Protein AF-A0A820AYU4-F1 (afdb_monomer_lite)

Radius of gyration: 28.03 Å; chains: 1; bounding box: 80×80×77 Å

InterPro domains:
  IPR001087 GDSL lipase/esterase [PF00657] (11-283)
  IPR035547 Phospholipase B [cd01824] (2-295)
  IPR036514 SGNH hydrolase superfamily [G3DSA:3.40.50.1110] (4-293)
  IPR038885 Phospholipase B1, membrane-associated [PTHR21325] (2-362)

pLDDT: mean 78.44, std 25.26, range [25.28, 98.94]

Structure (mmCIF, N/CA/C/O backbone):
data_AF-A0A820AYU4-F1
#
_entry.id   AF-A0A820AYU4-F1
#
loop_
_atom_site.group_PDB
_atom_site.id
_atom_site.type_symbol
_atom_site.label_atom_id
_atom_site.label_alt_id
_atom_site.label_comp_id
_atom_site.label_asym_id
_atom_site.label_entity_id
_atom_site.label_seq_id
_atom_site.pdbx_PDB_ins_code
_atom_site.Cartn_x
_atom_site.Cartn_y
_atom_site.Cartn_z
_atom_site.occupancy
_atom_site.B_iso_or_equiv
_atom_site.auth_seq_id
_atom_site.auth_comp_id
_atom_site.auth_asym_id
_atom_site.auth_atom_id
_atom_site.pdbx_PDB_model_num
ATOM 1 N N . MET A 1 1 ? -6.343 -3.921 23.323 1.00 91.31 1 MET A N 1
ATOM 2 C CA . MET A 1 1 ? -5.733 -4.469 22.092 1.00 91.31 1 MET A CA 1
ATOM 3 C C . MET A 1 1 ? -6.800 -4.532 21.019 1.00 91.31 1 MET A C 1
ATOM 5 O O . MET A 1 1 ? -7.930 -4.864 21.358 1.00 91.31 1 MET A O 1
ATOM 9 N N . LEU A 1 2 ? -6.455 -4.190 19.781 1.00 97.00 2 LEU A N 1
ATOM 10 C CA . LEU A 1 2 ? -7.389 -4.112 18.659 1.00 97.00 2 LEU A CA 1
ATOM 11 C C . LEU A 1 2 ? -7.575 -5.483 18.002 1.00 97.00 2 LEU A C 1
ATOM 13 O O . LEU A 1 2 ? -6.585 -6.114 17.638 1.00 97.00 2 LEU A O 1
ATOM 17 N N . ARG A 1 3 ? -8.817 -5.945 17.849 1.00 97.75 3 ARG A N 1
ATOM 18 C CA . ARG A 1 3 ? -9.153 -7.230 17.213 1.00 97.75 3 ARG A CA 1
ATOM 19 C C . ARG A 1 3 ? -9.772 -7.004 15.830 1.00 97.75 3 ARG A C 1
ATOM 21 O O . ARG A 1 3 ? -10.374 -5.953 15.617 1.00 97.75 3 ARG A O 1
ATOM 28 N N . PRO A 1 4 ? -9.734 -7.986 14.913 1.00 97.94 4 PRO A N 1
ATOM 29 C CA . PRO A 1 4 ? -10.399 -7.876 13.608 1.00 97.94 4 PRO A CA 1
ATOM 30 C C . PRO A 1 4 ? -11.864 -7.438 13.671 1.00 97.94 4 PRO A C 1
ATOM 32 O O . PRO A 1 4 ? -12.276 -6.553 12.930 1.00 97.94 4 PRO A O 1
ATOM 35 N N . SER A 1 5 ? -12.640 -7.991 14.609 1.00 97.38 5 SER A N 1
ATOM 36 C CA . SER A 1 5 ? -14.064 -7.667 14.789 1.00 97.38 5 SER A CA 1
ATOM 37 C C . SER A 1 5 ? -14.326 -6.225 15.245 1.00 97.38 5 SER A C 1
ATOM 39 O O . SER A 1 5 ? -15.451 -5.723 15.125 1.00 97.38 5 SER A O 1
ATOM 41 N N . ASP A 1 6 ? -13.312 -5.567 15.813 1.00 98.06 6 ASP A N 1
ATOM 42 C CA . ASP A 1 6 ? -13.412 -4.190 16.292 1.00 98.06 6 ASP A CA 1
ATOM 43 C C . ASP A 1 6 ? -13.346 -3.197 15.119 1.00 98.06 6 ASP A C 1
ATOM 45 O O . ASP A 1 6 ? -13.971 -2.142 15.200 1.00 98.06 6 ASP A O 1
ATOM 49 N N . ILE A 1 7 ? -12.671 -3.552 14.015 1.00 98.56 7 ILE A N 1
ATOM 50 C CA . ILE A 1 7 ? -12.572 -2.731 12.799 1.00 98.56 7 ILE A CA 1
ATOM 51 C C . ILE A 1 7 ? -13.952 -2.578 12.165 1.00 98.56 7 ILE A C 1
ATOM 53 O O . ILE A 1 7 ? -14.606 -3.561 11.809 1.00 98.56 7 ILE A O 1
ATOM 57 N N . LYS A 1 8 ? -14.404 -1.333 12.013 1.00 98.00 8 LYS A N 1
ATOM 58 C CA . LYS A 1 8 ? -15.708 -0.996 11.421 1.00 98.00 8 LYS A CA 1
ATOM 59 C C . LYS A 1 8 ? -15.580 -0.375 10.041 1.00 98.00 8 LYS A C 1
ATOM 61 O O . LYS A 1 8 ? -16.506 -0.498 9.241 1.00 98.00 8 LYS A O 1
ATOM 66 N N . CYS A 1 9 ? -14.432 0.224 9.740 1.00 97.31 9 CYS A N 1
ATOM 67 C CA . CYS A 1 9 ? -14.196 0.861 8.460 1.00 97.31 9 CYS A CA 1
ATOM 68 C C . CYS A 1 9 ? -12.785 0.602 7.934 1.00 97.31 9 CYS A C 1
ATOM 70 O O . CYS A 1 9 ? -11.831 0.525 8.709 1.00 97.31 9 CYS A O 1
ATOM 72 N N . VAL A 1 10 ? -12.664 0.496 6.614 1.00 98.62 10 VAL A N 1
ATOM 73 C CA . VAL A 1 10 ? -11.390 0.379 5.900 1.00 98.62 10 VAL A CA 1
ATOM 74 C C . VAL A 1 10 ? -11.216 1.543 4.929 1.00 98.62 10 VAL A C 1
ATOM 76 O O . VAL A 1 10 ? -12.176 1.957 4.283 1.00 98.62 10 VAL A O 1
ATOM 79 N N . GLY A 1 11 ? -9.995 2.060 4.830 1.00 98.25 11 GLY A N 1
ATOM 80 C CA . GLY A 1 11 ? -9.586 3.109 3.895 1.00 98.25 11 GLY A CA 1
ATOM 81 C C . GLY A 1 11 ? -8.253 2.757 3.239 1.00 98.25 11 GLY A C 1
ATOM 82 O O . GLY A 1 11 ? -7.510 1.916 3.751 1.00 98.25 11 GLY A O 1
ATOM 83 N N . ALA A 1 12 ? -7.953 3.354 2.088 1.00 98.62 12 ALA A N 1
ATOM 84 C CA . ALA A 1 12 ? -6.679 3.116 1.423 1.00 98.62 12 ALA A CA 1
ATOM 85 C C . ALA A 1 12 ? -6.190 4.324 0.631 1.00 98.62 12 ALA A C 1
ATOM 87 O O . ALA A 1 12 ? -6.978 5.007 -0.025 1.00 98.62 12 ALA A O 1
ATOM 88 N N . MET A 1 13 ? -4.876 4.522 0.681 1.00 98.75 13 MET A N 1
ATOM 89 C CA . MET A 1 13 ? -4.119 5.538 -0.047 1.00 98.75 13 MET A CA 1
ATOM 90 C C . MET A 1 13 ? -3.001 4.845 -0.826 1.00 98.75 13 MET A C 1
ATOM 92 O O . MET A 1 13 ? -2.476 3.814 -0.392 1.00 98.75 13 MET A O 1
ATOM 96 N N . GLY A 1 14 ? -2.629 5.391 -1.975 1.00 98.38 14 GLY A N 1
ATOM 97 C CA . GLY A 1 14 ? -1.579 4.820 -2.801 1.00 98.38 14 GLY A CA 1
ATOM 98 C C . GLY A 1 14 ? -1.725 5.094 -4.287 1.00 98.38 14 GLY A C 1
ATOM 99 O O . GLY A 1 14 ? -2.354 6.066 -4.703 1.00 98.38 14 GLY A O 1
ATOM 100 N N . ASP A 1 15 ? -1.163 4.184 -5.073 1.00 96.81 15 ASP A N 1
ATOM 101 C CA . ASP A 1 15 ? -1.087 4.265 -6.529 1.00 96.81 15 ASP A CA 1
ATOM 102 C C . ASP A 1 15 ? -1.924 3.177 -7.236 1.00 96.81 15 ASP A C 1
ATOM 104 O O . ASP A 1 15 ? -2.889 2.628 -6.685 1.00 96.81 15 ASP A O 1
ATOM 108 N N . SER A 1 16 ? -1.556 2.853 -8.479 1.00 95.50 16 SER A N 1
ATOM 109 C CA . SER A 1 16 ? -2.225 1.879 -9.341 1.00 95.50 16 SER A CA 1
ATOM 110 C C . SER A 1 16 ? -2.363 0.489 -8.711 1.00 95.50 16 SER A C 1
ATOM 112 O O . SER A 1 16 ? -3.394 -0.159 -8.918 1.00 95.50 16 SER A O 1
ATOM 114 N N . PHE A 1 17 ? -1.417 0.050 -7.873 1.00 97.06 17 PHE A N 1
ATOM 115 C CA . PHE A 1 17 ? -1.511 -1.232 -7.164 1.00 97.06 17 PHE A CA 1
ATOM 116 C C . PHE A 1 17 ? -2.648 -1.243 -6.138 1.00 97.06 17 PHE A C 1
ATOM 118 O O . PHE A 1 17 ? -3.305 -2.265 -5.939 1.00 97.06 17 PHE A O 1
ATOM 125 N N . THR A 1 18 ? -2.925 -0.100 -5.509 1.00 97.69 18 THR A N 1
ATOM 126 C CA . THR A 1 18 ? -4.038 0.064 -4.561 1.00 97.69 18 THR A CA 1
ATOM 127 C C . THR A 1 18 ? -5.374 0.263 -5.286 1.00 97.69 18 THR A C 1
ATOM 129 O O . THR A 1 18 ? -6.430 -0.120 -4.770 1.00 97.69 18 THR A O 1
ATOM 132 N N . THR A 1 19 ? -5.361 0.790 -6.513 1.00 95.06 19 THR A N 1
ATOM 133 C CA . THR A 1 19 ? -6.573 0.875 -7.351 1.00 95.06 19 THR A CA 1
ATOM 134 C C . THR A 1 19 ? -6.982 -0.457 -7.992 1.00 95.06 19 THR A C 1
ATOM 136 O O . THR A 1 19 ? -8.120 -0.595 -8.434 1.00 95.06 19 THR A O 1
ATOM 139 N N . GLY A 1 20 ? -6.090 -1.452 -8.032 1.00 94.56 20 GLY A N 1
ATOM 140 C CA . GLY A 1 20 ? -6.335 -2.706 -8.749 1.00 94.56 20 GLY A CA 1
ATOM 141 C C . GLY A 1 20 ? -6.283 -2.548 -10.267 1.00 94.56 20 GLY A C 1
ATOM 142 O O . GLY A 1 20 ? -7.074 -3.170 -10.981 1.00 94.56 20 GLY A O 1
ATOM 143 N N . LEU A 1 21 ? -5.397 -1.680 -10.764 1.00 92.50 21 LEU A N 1
ATOM 144 C CA . LEU A 1 21 ? -5.197 -1.473 -12.195 1.00 92.50 21 LEU A CA 1
ATOM 145 C C . LEU A 1 21 ? -4.875 -2.802 -12.890 1.00 92.50 21 LEU A C 1
ATOM 147 O O . LEU A 1 21 ? -4.009 -3.550 -12.443 1.00 92.50 21 LEU A O 1
ATOM 151 N N . SER A 1 22 ? -5.590 -3.096 -13.975 1.00 90.69 22 SER A N 1
ATOM 152 C CA . SER A 1 22 ? -5.387 -4.281 -14.820 1.00 90.69 22 SER A CA 1
ATOM 153 C C . SER A 1 22 ? -5.626 -5.641 -14.145 1.00 90.69 22 SER A C 1
ATOM 155 O O . SER A 1 22 ? -5.418 -6.674 -14.782 1.00 90.69 22 SER A O 1
ATOM 157 N N . ALA A 1 23 ? -6.102 -5.687 -12.895 1.00 91.94 23 ALA A N 1
ATOM 158 C CA . ALA A 1 23 ? -6.139 -6.923 -12.109 1.00 91.94 23 ALA A CA 1
ATOM 159 C C . ALA A 1 23 ? -6.990 -8.049 -12.726 1.00 91.94 23 ALA A C 1
ATOM 161 O O . ALA A 1 23 ? -6.731 -9.230 -12.490 1.00 91.94 23 ALA A O 1
ATOM 162 N N . HIS A 1 24 ? -7.984 -7.715 -13.549 1.00 90.06 24 HIS A N 1
ATOM 163 C CA . HIS A 1 24 ? -8.762 -8.698 -14.304 1.00 90.06 24 HIS A CA 1
ATOM 164 C C . HIS A 1 24 ? -8.777 -8.409 -15.808 1.00 90.06 24 HIS A C 1
ATOM 166 O O . HIS A 1 24 ? -9.758 -8.699 -16.492 1.00 90.06 24 HIS A O 1
ATOM 172 N N . ALA A 1 25 ? -7.698 -7.810 -16.317 1.00 85.75 25 ALA A N 1
ATOM 173 C CA . ALA A 1 25 ? -7.596 -7.458 -17.721 1.00 85.75 25 ALA A CA 1
ATOM 174 C C . ALA A 1 25 ? -7.494 -8.701 -18.611 1.00 85.75 25 ALA A C 1
ATOM 176 O O . ALA A 1 25 ? -6.614 -9.542 -18.433 1.00 85.75 25 ALA A O 1
ATOM 177 N N . ILE A 1 26 ? -8.390 -8.789 -19.595 1.00 83.06 26 ILE A N 1
ATOM 178 C CA . ILE A 1 26 ? -8.413 -9.865 -20.600 1.00 83.06 26 ILE A CA 1
ATOM 179 C C . ILE A 1 26 ? -8.070 -9.291 -21.979 1.00 83.06 26 ILE A C 1
ATOM 181 O O . ILE A 1 26 ? -7.510 -9.978 -22.834 1.00 83.06 26 ILE A O 1
ATOM 185 N N . THR A 1 27 ? -8.378 -8.013 -22.199 1.00 77.69 27 THR A N 1
ATOM 186 C CA . THR A 1 27 ? -8.117 -7.292 -23.444 1.00 77.69 27 THR A CA 1
ATOM 187 C C . THR A 1 27 ? -7.187 -6.093 -23.214 1.00 77.69 27 THR A C 1
ATOM 189 O O . THR A 1 27 ? -7.073 -5.604 -22.091 1.00 77.69 27 THR A O 1
ATOM 192 N N . PRO A 1 28 ? -6.541 -5.549 -24.265 1.00 76.38 28 PRO A N 1
ATOM 193 C CA . PRO A 1 28 ? -5.684 -4.372 -24.118 1.00 76.38 28 PRO A CA 1
ATOM 194 C C . PRO A 1 28 ? -6.395 -3.130 -23.564 1.00 76.38 28 PRO A C 1
ATOM 196 O O . PRO A 1 28 ? -5.744 -2.298 -22.943 1.00 76.38 28 PRO A O 1
ATOM 199 N N . ILE A 1 29 ? -7.711 -2.981 -23.773 1.00 74.81 29 ILE A N 1
ATOM 200 C CA . ILE A 1 29 ? -8.455 -1.835 -23.223 1.00 74.81 29 ILE A CA 1
ATOM 201 C C . ILE A 1 29 ? -8.655 -1.970 -21.710 1.00 74.81 29 ILE A C 1
ATOM 203 O O . ILE A 1 29 ? -8.673 -0.972 -20.993 1.00 74.81 29 ILE A O 1
ATOM 207 N N . ASP A 1 30 ? -8.722 -3.207 -21.217 1.00 78.88 30 ASP A N 1
ATOM 208 C CA . ASP A 1 30 ? -8.851 -3.507 -19.794 1.00 78.88 30 ASP A CA 1
ATOM 209 C C . ASP A 1 30 ? -7.565 -3.191 -19.013 1.00 78.88 30 ASP A C 1
ATOM 211 O O . ASP A 1 30 ? -7.603 -3.052 -17.793 1.00 78.88 30 ASP A O 1
ATOM 215 N N . LEU A 1 31 ? -6.429 -3.003 -19.697 1.00 81.62 31 LEU A N 1
ATOM 216 C CA . LEU A 1 31 ? -5.190 -2.516 -19.074 1.00 81.62 31 LEU A CA 1
ATOM 217 C C . LEU A 1 31 ? -5.313 -1.082 -18.536 1.00 81.62 31 LEU A C 1
ATOM 219 O O . LEU A 1 31 ? -4.458 -0.611 -17.795 1.00 81.62 31 LEU A O 1
ATOM 223 N N . LEU A 1 32 ? -6.372 -0.370 -18.923 1.00 82.00 32 LEU A N 1
ATOM 224 C CA . LEU A 1 32 ? -6.702 0.968 -18.435 1.00 82.00 32 LEU A CA 1
ATOM 225 C C . LEU A 1 32 ? -7.887 0.935 -17.456 1.00 82.00 32 LEU A C 1
ATOM 227 O O . LEU A 1 32 ? -8.567 1.941 -17.267 1.00 82.00 32 LEU A O 1
ATOM 231 N N . SER A 1 33 ? -8.198 -0.228 -16.885 1.00 86.25 33 SER A N 1
ATOM 232 C CA . SER A 1 33 ? -9.332 -0.415 -15.980 1.00 86.25 33 SER A CA 1
ATOM 233 C C . SER A 1 33 ? -8.863 -0.635 -14.543 1.00 86.25 33 SER A C 1
ATOM 235 O O . SER A 1 33 ? -8.013 -1.483 -14.281 1.00 86.25 33 SER A O 1
ATOM 237 N N . GLU A 1 34 ? -9.441 0.112 -13.600 1.00 90.12 34 GLU A N 1
ATOM 238 C CA . GLU A 1 34 ? -9.163 -0.011 -12.168 1.00 90.12 34 GLU A CA 1
ATOM 239 C C . GLU A 1 34 ? -10.195 -0.935 -11.514 1.00 90.12 34 GLU A C 1
ATOM 241 O O . GLU A 1 34 ? -11.343 -0.563 -11.239 1.00 90.12 34 GLU A O 1
ATOM 246 N N . TYR A 1 35 ? -9.787 -2.165 -11.219 1.00 91.75 35 TYR A N 1
ATOM 247 C CA . TYR A 1 35 ? -10.633 -3.164 -10.574 1.00 91.75 35 TYR A CA 1
ATOM 248 C C . TYR A 1 35 ? -10.615 -2.997 -9.048 1.00 91.75 35 TYR A C 1
ATOM 250 O O . TYR A 1 35 ? -10.267 -3.910 -8.297 1.00 91.75 35 TYR A O 1
ATOM 258 N N . ARG A 1 36 ? -11.021 -1.815 -8.571 1.00 93.06 36 ARG A N 1
ATOM 259 C CA . ARG A 1 36 ? -10.967 -1.438 -7.147 1.00 93.06 36 ARG A CA 1
ATOM 260 C C . ARG A 1 36 ? -11.705 -2.419 -6.240 1.00 93.06 36 ARG A C 1
ATOM 262 O O . ARG A 1 36 ? -11.250 -2.660 -5.125 1.00 93.06 36 ARG A O 1
ATOM 269 N N . GLY A 1 37 ? -12.794 -3.022 -6.722 1.00 93.38 37 GLY A N 1
ATOM 270 C CA . GLY A 1 37 ? -13.554 -4.047 -6.003 1.00 93.38 37 GLY A CA 1
ATOM 271 C C . GLY A 1 37 ? -12.778 -5.323 -5.650 1.00 93.38 37 GLY A C 1
ATOM 272 O O . GLY A 1 37 ? -13.164 -6.003 -4.702 1.00 93.38 37 GLY A O 1
ATOM 273 N N . ILE A 1 38 ? -11.664 -5.622 -6.327 1.00 94.31 38 ILE A N 1
ATOM 274 C CA . ILE A 1 38 ? -10.785 -6.769 -6.017 1.00 94.31 38 ILE A CA 1
ATOM 275 C C . ILE A 1 38 ? -9.392 -6.343 -5.538 1.00 94.31 38 ILE A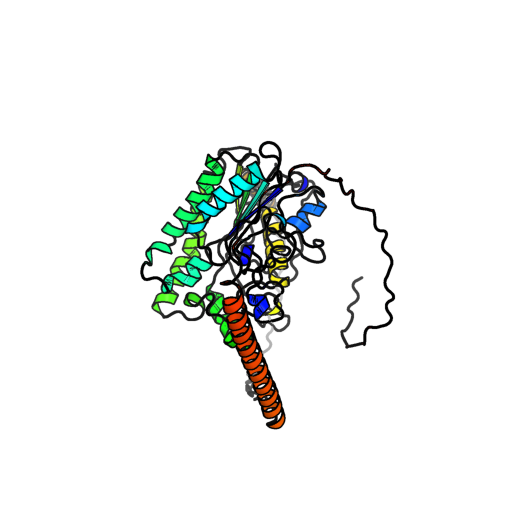 C 1
ATOM 277 O O . ILE A 1 38 ? -8.492 -7.174 -5.433 1.00 94.31 38 ILE A O 1
ATOM 281 N N . SER A 1 39 ? -9.198 -5.053 -5.247 1.00 96.88 39 SER A N 1
ATOM 282 C CA . SER A 1 39 ? -7.936 -4.555 -4.704 1.00 96.88 39 SER A CA 1
ATOM 283 C C . SER A 1 39 ? -7.574 -5.288 -3.409 1.00 96.88 39 SER A C 1
ATOM 285 O O . SER A 1 39 ? -8.427 -5.535 -2.555 1.00 96.88 39 SER A O 1
ATOM 287 N N . TRP A 1 40 ? -6.291 -5.609 -3.242 1.00 98.25 40 TRP A N 1
ATOM 288 C CA . TRP A 1 40 ? -5.808 -6.474 -2.163 1.00 98.25 40 TRP A CA 1
ATOM 289 C C . TRP A 1 40 ? -6.037 -5.832 -0.789 1.00 98.25 40 TRP A C 1
ATOM 291 O O . TRP A 1 40 ? -6.372 -6.512 0.181 1.00 98.25 40 TRP A O 1
ATOM 301 N N . SER A 1 41 ? -5.919 -4.505 -0.720 1.00 98.12 41 SER A N 1
ATOM 302 C CA . SER A 1 41 ? -6.007 -3.718 0.508 1.00 98.12 41 SER A CA 1
ATOM 303 C C . SER A 1 41 ? -7.417 -3.212 0.827 1.00 98.12 41 SER A C 1
ATOM 305 O O . SER A 1 41 ? -7.708 -2.955 1.995 1.00 98.12 41 SER A O 1
ATOM 307 N N . ILE A 1 42 ? -8.298 -3.055 -0.172 1.00 97.94 42 ILE A N 1
ATOM 308 C CA . ILE A 1 42 ? -9.593 -2.367 0.012 1.00 97.94 42 ILE A CA 1
ATOM 309 C C . ILE A 1 42 ? -10.749 -2.844 -0.889 1.00 97.94 42 ILE A C 1
ATOM 311 O O . ILE A 1 42 ? -11.838 -2.274 -0.844 1.00 97.94 42 ILE A O 1
ATOM 315 N N . GLY A 1 43 ? -10.577 -3.899 -1.680 1.00 97.19 43 GLY A N 1
ATOM 316 C CA . GLY A 1 43 ? -11.669 -4.469 -2.473 1.00 97.19 43 GLY A CA 1
ATOM 317 C C . GLY A 1 43 ? -12.650 -5.284 -1.627 1.00 97.19 43 GLY A C 1
ATOM 318 O O . GLY A 1 43 ? -12.220 -6.038 -0.761 1.00 97.19 43 GLY A O 1
ATOM 319 N N . GLY A 1 44 ? -13.955 -5.154 -1.862 1.00 95.81 44 GLY A N 1
ATOM 320 C CA . GLY A 1 44 ? -14.999 -5.940 -1.187 1.00 95.81 44 GLY A CA 1
ATOM 321 C C . GLY A 1 44 ? -15.983 -6.626 -2.136 1.00 95.81 44 GLY A C 1
ATOM 322 O O . GLY A 1 44 ? -17.133 -6.858 -1.766 1.00 95.81 44 GLY A O 1
ATOM 323 N N . ASP A 1 45 ? -15.579 -6.904 -3.378 1.00 94.38 45 ASP A N 1
ATOM 324 C CA . ASP A 1 45 ? -16.397 -7.700 -4.290 1.00 94.38 45 ASP A CA 1
ATOM 325 C C . ASP A 1 45 ? -16.366 -9.187 -3.890 1.00 94.38 45 ASP A C 1
ATOM 327 O O . ASP A 1 45 ? -15.307 -9.770 -3.657 1.00 94.38 45 ASP A O 1
ATOM 331 N N . TYR A 1 46 ? -17.540 -9.825 -3.903 1.00 93.75 46 TYR A N 1
ATOM 332 C CA . TYR A 1 46 ? -17.750 -11.238 -3.555 1.00 93.75 46 TYR A CA 1
ATOM 333 C C . TYR A 1 46 ? -17.308 -11.596 -2.118 1.00 93.75 46 TYR A C 1
ATOM 335 O O . TYR A 1 46 ? -17.641 -10.881 -1.182 1.00 93.75 46 TYR A O 1
ATOM 343 N N . THR A 1 47 ? -16.676 -12.756 -1.925 1.00 94.50 47 THR A N 1
ATOM 344 C CA . THR A 1 47 ? -16.249 -13.314 -0.632 1.00 94.50 47 THR A CA 1
ATOM 345 C C . THR A 1 47 ? -14.754 -13.607 -0.667 1.00 94.50 47 THR A C 1
ATOM 347 O O . THR A 1 47 ? -14.179 -13.737 -1.751 1.00 94.50 47 THR A O 1
ATOM 350 N N . TYR A 1 48 ? -14.133 -13.818 0.500 1.00 92.69 48 TYR A N 1
ATOM 351 C CA . TYR A 1 48 ? -12.692 -14.101 0.591 1.00 92.69 48 TYR A CA 1
ATOM 352 C C . TYR A 1 48 ? -12.281 -15.370 -0.175 1.00 92.69 48 TYR A C 1
ATOM 354 O O . TYR A 1 48 ? -11.164 -15.458 -0.675 1.00 92.69 48 TYR A O 1
ATOM 362 N N . SER A 1 49 ? -13.196 -16.338 -0.304 1.00 92.38 49 SER A N 1
ATOM 363 C CA . SER A 1 49 ? -12.994 -17.575 -1.065 1.00 92.38 49 SER A CA 1
ATOM 364 C C . SER A 1 49 ? -12.975 -17.375 -2.582 1.00 92.38 49 SER A C 1
ATOM 366 O O . SER A 1 49 ? -12.428 -18.215 -3.292 1.00 92.38 49 SER A O 1
ATOM 368 N N . LYS A 1 50 ? -13.573 -16.289 -3.088 1.00 94.06 50 LYS A N 1
ATOM 369 C CA . LYS A 1 50 ? -13.577 -15.954 -4.517 1.00 94.06 50 LYS A CA 1
ATOM 370 C C . LYS A 1 50 ? -12.524 -14.905 -4.851 1.00 94.06 50 LYS A C 1
ATOM 372 O O . LYS A 1 50 ? -11.744 -15.117 -5.772 1.00 94.06 50 LYS A O 1
ATOM 377 N N . PHE A 1 51 ? -12.509 -13.799 -4.112 1.00 94.94 51 PHE A N 1
ATOM 378 C CA . PHE A 1 51 ? -11.502 -12.750 -4.225 1.00 94.94 51 PHE A CA 1
ATOM 379 C C . PHE A 1 51 ? -10.968 -12.436 -2.838 1.00 94.94 51 PHE A C 1
ATOM 381 O O . PHE A 1 51 ? -11.650 -11.832 -2.010 1.00 94.94 51 PHE A O 1
ATOM 388 N N . LEU A 1 52 ? -9.745 -12.878 -2.572 1.00 97.50 52 LEU A N 1
ATOM 389 C CA . LEU A 1 52 ? -9.108 -12.623 -1.295 1.00 97.50 52 LEU A CA 1
ATOM 390 C C . LEU A 1 52 ? -8.627 -11.169 -1.241 1.00 97.50 52 LEU A C 1
ATOM 392 O O . LEU A 1 52 ? -7.859 -10.720 -2.087 1.00 97.50 52 LEU A O 1
ATOM 396 N N . SER A 1 53 ? -9.094 -10.443 -0.234 1.00 98.44 53 SER A N 1
ATOM 397 C CA . SER A 1 53 ? -8.745 -9.053 0.052 1.00 98.44 53 SER A CA 1
ATOM 398 C C . SER A 1 53 ? -8.889 -8.809 1.553 1.00 98.44 53 SER A C 1
ATOM 400 O O . SER A 1 53 ? -9.603 -9.547 2.242 1.00 98.44 53 SER A O 1
ATOM 402 N N . ILE A 1 54 ? -8.258 -7.757 2.079 1.00 98.69 54 ILE A N 1
ATOM 403 C CA . ILE A 1 54 ? -8.401 -7.407 3.500 1.00 98.69 54 ILE A CA 1
ATOM 404 C C . ILE A 1 54 ? -9.869 -7.205 3.915 1.00 98.69 54 ILE A C 1
ATOM 406 O O . ILE A 1 54 ? -10.269 -7.797 4.921 1.00 98.69 54 ILE A O 1
ATOM 410 N N . PRO A 1 55 ? -10.712 -6.454 3.175 1.00 98.44 55 PRO A N 1
ATOM 411 C CA . PRO A 1 55 ? -12.114 -6.305 3.558 1.00 98.44 55 PRO A CA 1
ATOM 412 C C . PRO A 1 55 ? -12.887 -7.621 3.536 1.00 98.44 55 PRO A C 1
ATOM 414 O O . PRO A 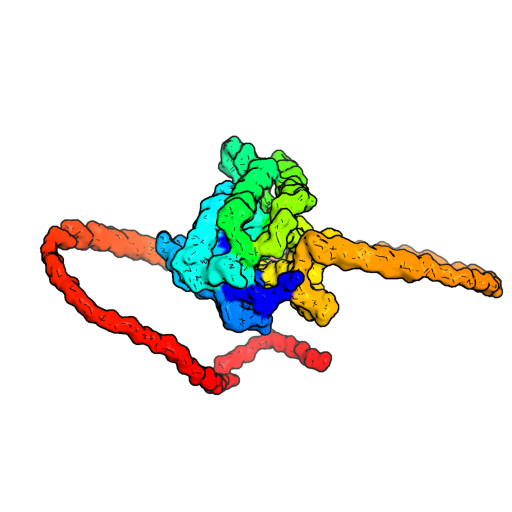1 55 ? -13.665 -7.870 4.453 1.00 98.44 55 PRO A O 1
ATOM 417 N N . ASN A 1 56 ? -12.647 -8.488 2.548 1.00 98.31 56 ASN A N 1
ATOM 418 C CA . ASN A 1 56 ? -13.338 -9.772 2.464 1.00 98.31 56 ASN A CA 1
ATOM 419 C C . ASN A 1 56 ? -12.967 -10.717 3.613 1.00 98.31 56 ASN A C 1
ATOM 421 O O . ASN A 1 56 ? -13.830 -11.458 4.073 1.00 98.31 56 ASN A O 1
ATOM 425 N N . ILE A 1 57 ? -11.734 -10.659 4.127 1.00 98.50 57 ILE A N 1
ATOM 426 C CA . ILE A 1 57 ? -11.364 -11.389 5.349 1.00 98.50 57 ILE A CA 1
ATOM 427 C C . ILE A 1 57 ? -12.039 -10.756 6.575 1.00 98.50 57 ILE A C 1
ATOM 429 O O . ILE A 1 57 ? -12.615 -11.455 7.405 1.00 98.50 57 ILE A O 1
ATOM 433 N N . LEU A 1 58 ? -12.005 -9.426 6.701 1.00 98.44 58 LEU A N 1
ATOM 434 C CA . LEU A 1 58 ? -12.604 -8.712 7.835 1.00 98.44 58 LEU A CA 1
ATOM 435 C C . LEU A 1 58 ? -14.127 -8.893 7.926 1.00 98.44 58 LEU A C 1
ATOM 437 O O . LEU A 1 58 ? -14.663 -8.889 9.034 1.00 98.44 58 LEU A O 1
ATOM 441 N N . LEU A 1 59 ? -14.820 -9.086 6.800 1.00 97.94 59 LEU A N 1
ATOM 442 C CA . LEU A 1 59 ? -16.261 -9.352 6.761 1.00 97.94 59 LEU A CA 1
ATOM 443 C C . LEU A 1 59 ? -16.655 -10.643 7.500 1.00 97.94 59 LEU A C 1
ATOM 445 O O . LEU A 1 59 ? -17.749 -10.688 8.065 1.00 97.94 59 LEU A O 1
ATOM 449 N N . GLU A 1 60 ? -15.756 -11.630 7.599 1.00 97.00 60 GLU A N 1
ATOM 450 C CA . GLU A 1 60 ? -15.960 -12.844 8.411 1.00 97.00 60 GLU A CA 1
ATOM 451 C C . GLU A 1 60 ? -15.966 -12.544 9.922 1.00 97.00 60 GLU A C 1
ATOM 453 O O . GLU A 1 60 ? -16.608 -13.237 10.710 1.00 97.00 60 GLU A O 1
ATOM 458 N N . TYR A 1 61 ? -15.284 -11.474 10.343 1.00 96.88 61 TYR A N 1
ATOM 459 C CA . TYR A 1 61 ? -15.222 -11.033 11.742 1.00 96.88 61 TYR A CA 1
ATOM 460 C C . TYR A 1 61 ? -16.238 -9.933 12.067 1.00 96.88 61 TYR A C 1
ATOM 462 O O . TYR A 1 61 ? -16.632 -9.764 13.224 1.00 96.88 61 TYR A O 1
ATOM 470 N N . ASN A 1 62 ? -16.636 -9.150 11.066 1.00 97.25 62 ASN A N 1
ATOM 471 C CA . ASN A 1 62 ? -17.594 -8.065 11.194 1.00 97.25 62 ASN A CA 1
ATOM 472 C C . ASN A 1 62 ? -18.363 -7.850 9.882 1.00 97.25 62 ASN A C 1
ATOM 474 O O . ASN A 1 62 ? -17.944 -7.087 9.013 1.00 97.25 62 ASN A O 1
ATOM 478 N N . SER A 1 63 ? -19.567 -8.415 9.797 1.00 96.75 63 SER A N 1
ATOM 479 C CA . SER A 1 63 ? -20.452 -8.283 8.631 1.00 96.75 63 SER A CA 1
ATOM 480 C C . SER A 1 63 ? -20.959 -6.859 8.358 1.00 96.75 63 SER A C 1
ATOM 482 O O . SER A 1 63 ? -21.564 -6.611 7.317 1.00 96.75 63 SER A O 1
ATOM 484 N N . LYS A 1 64 ? -20.730 -5.909 9.278 1.00 96.44 64 LYS A N 1
ATOM 485 C CA . LYS A 1 64 ? -21.099 -4.490 9.136 1.00 96.44 64 LYS A CA 1
ATOM 486 C C . LYS A 1 64 ? -19.926 -3.604 8.701 1.00 96.44 64 LYS A C 1
ATOM 488 O O . LYS A 1 64 ? -20.013 -2.389 8.867 1.00 96.44 64 LYS A O 1
ATOM 493 N N . LEU A 1 65 ? -18.825 -4.188 8.220 1.00 97.69 65 LEU A N 1
ATOM 494 C CA . LEU A 1 65 ? -17.679 -3.440 7.703 1.00 97.69 65 LEU A CA 1
ATOM 495 C C . LEU A 1 65 ? -18.116 -2.464 6.596 1.00 97.69 65 LEU A C 1
ATOM 497 O O . LEU A 1 65 ? -18.984 -2.781 5.783 1.00 97.69 65 LEU A O 1
ATOM 501 N N . LYS A 1 66 ? -17.509 -1.277 6.560 1.00 95.81 66 LYS A N 1
ATOM 502 C CA . LYS A 1 66 ? -17.769 -0.232 5.560 1.00 95.81 66 LYS A CA 1
ATOM 503 C C . LYS A 1 66 ? -16.467 0.311 4.966 1.00 95.81 66 LYS A C 1
ATOM 505 O O . LYS A 1 66 ? -15.380 -0.017 5.430 1.00 95.81 66 LYS A O 1
ATOM 510 N N . GLY A 1 67 ? -16.587 1.166 3.950 1.00 95.31 67 GLY A N 1
ATOM 511 C CA . GLY A 1 67 ? -15.469 1.919 3.363 1.00 95.31 67 GLY A CA 1
ATOM 512 C C . GLY A 1 67 ? -14.740 1.221 2.212 1.00 95.31 67 GLY A C 1
ATOM 513 O O . GLY A 1 67 ? -14.072 1.899 1.434 1.00 95.31 67 GLY A O 1
ATOM 514 N N . PHE A 1 68 ? -14.932 -0.090 2.042 1.00 95.88 68 PHE A N 1
ATOM 515 C CA . PHE A 1 68 ? -14.338 -0.861 0.949 1.00 95.88 68 PHE A CA 1
ATOM 516 C C . PHE A 1 68 ? -14.907 -0.483 -0.421 1.00 95.88 68 PHE A C 1
ATOM 518 O O . PHE A 1 68 ? -16.075 -0.110 -0.548 1.00 95.88 68 PHE A O 1
ATOM 525 N N . SER A 1 69 ? -14.080 -0.602 -1.456 1.00 94.31 69 SER A N 1
ATOM 526 C CA . SER A 1 69 ? -14.496 -0.385 -2.838 1.00 94.31 69 SER A CA 1
ATOM 527 C C . SER A 1 69 ? -15.268 -1.583 -3.380 1.00 94.31 69 SER A C 1
ATOM 529 O O . SER A 1 69 ? -15.016 -2.726 -3.003 1.00 94.31 69 SER A O 1
ATOM 531 N N . THR A 1 70 ? -16.170 -1.327 -4.320 1.00 89.88 70 THR A N 1
ATOM 532 C CA . THR A 1 70 ? -16.904 -2.375 -5.046 1.00 89.88 70 THR A CA 1
ATOM 533 C C . THR A 1 70 ? -16.942 -2.062 -6.530 1.00 89.88 70 THR A C 1
ATOM 535 O O . THR A 1 70 ? -16.970 -0.884 -6.892 1.00 89.88 70 THR A O 1
ATOM 538 N N . LYS A 1 71 ? -17.090 -3.095 -7.362 1.00 78.62 71 LYS A N 1
ATOM 539 C CA . LYS A 1 71 ? -17.219 -3.018 -8.822 1.00 78.62 71 LYS A CA 1
ATOM 540 C C . LYS A 1 71 ? -15.972 -2.457 -9.522 1.00 78.62 71 LYS A C 1
ATOM 542 O O . LYS A 1 71 ? -14.984 -2.048 -8.910 1.00 78.62 71 LYS A O 1
ATOM 547 N N . LEU A 1 72 ? -16.040 -2.471 -10.852 1.00 69.19 72 LEU A N 1
ATOM 548 C CA . LEU A 1 72 ? -15.069 -1.864 -11.755 1.00 69.19 72 LEU A CA 1
ATOM 549 C C . LEU A 1 72 ? -15.194 -0.329 -11.748 1.00 69.19 72 LEU A C 1
ATOM 551 O O . LEU A 1 72 ? -16.301 0.202 -11.865 1.00 69.19 72 LEU A O 1
ATOM 555 N N . SER A 1 73 ? -14.055 0.365 -11.687 1.00 60.22 73 SER A N 1
ATOM 556 C CA . SER A 1 73 ? -13.916 1.788 -12.009 1.00 60.22 73 SER A CA 1
ATOM 557 C C . SER A 1 73 ? -13.115 1.911 -13.309 1.00 60.22 73 SER A C 1
ATOM 559 O O . SER A 1 73 ? -12.004 1.401 -13.410 1.00 60.22 73 SER A O 1
ATOM 561 N N . ILE A 1 74 ? -13.668 2.554 -14.337 1.00 57.16 74 ILE A N 1
ATOM 562 C CA . ILE A 1 74 ? -12.937 2.796 -15.592 1.00 57.16 74 ILE A CA 1
ATOM 563 C C . ILE A 1 74 ? -12.225 4.149 -15.462 1.00 57.16 74 ILE A C 1
ATOM 565 O O . ILE A 1 74 ? -12.856 5.121 -15.053 1.00 57.16 74 ILE A O 1
ATOM 569 N N . ILE A 1 75 ? -10.940 4.231 -15.839 1.00 56.31 75 ILE A N 1
ATOM 570 C CA . ILE A 1 75 ? -10.099 5.447 -15.727 1.00 56.31 75 ILE A CA 1
ATOM 571 C C . ILE A 1 75 ? -10.712 6.671 -16.446 1.00 56.31 75 ILE A C 1
ATOM 573 O O . ILE A 1 75 ? -10.370 7.807 -16.142 1.00 56.31 75 ILE A O 1
ATOM 577 N N . SER A 1 76 ? -11.648 6.471 -17.382 1.00 43.09 76 SER A N 1
ATOM 578 C CA . SER A 1 76 ? -12.166 7.506 -18.284 1.00 43.09 76 SER A CA 1
ATOM 579 C C . SER A 1 76 ? -13.392 8.292 -17.800 1.00 43.09 76 SER A C 1
ATOM 581 O O . SER A 1 76 ? -14.018 8.968 -18.617 1.00 43.09 76 SER A O 1
ATOM 583 N N . SER A 1 77 ? -13.788 8.213 -16.530 1.00 44.03 77 SER A N 1
ATOM 584 C CA . SER A 1 77 ? -14.800 9.128 -15.991 1.00 44.03 77 SER A CA 1
ATOM 585 C C . SER A 1 77 ? -14.171 10.041 -14.947 1.00 44.03 77 SER A C 1
ATOM 587 O O . SER A 1 77 ? -13.972 9.625 -13.809 1.00 44.03 77 SER A O 1
ATOM 589 N N . ASP A 1 78 ? -13.943 11.303 -15.319 1.00 42.66 78 ASP A N 1
ATOM 590 C CA . ASP A 1 78 ? -13.568 12.404 -14.411 1.00 42.66 78 ASP A CA 1
ATOM 591 C C . ASP A 1 78 ? -14.544 12.573 -13.229 1.00 42.66 78 ASP A C 1
ATOM 593 O O . ASP A 1 78 ? -14.231 13.221 -12.236 1.00 42.66 78 ASP A O 1
ATOM 597 N N . ASN A 1 79 ? -15.700 11.906 -13.275 1.00 43.97 79 ASN A N 1
ATOM 598 C CA . ASN A 1 79 ? -16.450 11.551 -12.083 1.00 43.97 79 ASN A CA 1
ATOM 599 C C . ASN A 1 79 ? -15.939 10.217 -11.530 1.00 43.97 79 ASN A C 1
ATOM 601 O O . ASN A 1 79 ? -16.502 9.159 -11.825 1.00 43.97 79 ASN A O 1
ATOM 605 N N . GLN A 1 80 ? -14.911 10.274 -10.673 1.00 50.31 80 GLN A N 1
ATOM 606 C CA . GLN A 1 80 ? -14.719 9.273 -9.620 1.00 50.31 80 GLN A CA 1
ATOM 607 C C . GLN A 1 80 ? -16.030 9.197 -8.837 1.00 50.31 80 GLN A C 1
ATOM 609 O O . GLN A 1 80 ? -16.240 9.947 -7.886 1.00 50.31 80 GLN A O 1
ATOM 614 N N . THR A 1 81 ? -16.968 8.359 -9.270 1.00 53.66 81 THR A N 1
ATOM 615 C CA . THR A 1 81 ? -18.238 8.243 -8.564 1.00 53.66 81 THR A CA 1
ATOM 616 C C . THR A 1 81 ? -17.916 7.706 -7.172 1.00 53.66 81 THR A C 1
ATOM 618 O O . THR A 1 81 ? -17.518 6.551 -6.989 1.00 53.66 81 THR A O 1
ATOM 621 N N . ILE A 1 82 ? -18.045 8.587 -6.176 1.00 56.03 82 ILE A N 1
ATOM 622 C CA . ILE A 1 82 ? -17.831 8.323 -4.746 1.00 56.03 82 ILE A CA 1
ATOM 623 C C . ILE A 1 82 ? -18.539 7.020 -4.326 1.00 56.03 82 ILE A C 1
ATOM 625 O O . ILE A 1 82 ? -18.067 6.287 -3.454 1.00 56.03 82 ILE A O 1
ATOM 629 N N . THR A 1 83 ? -19.623 6.668 -5.027 1.00 62.03 83 THR A N 1
ATOM 630 C CA . THR A 1 83 ? -20.427 5.460 -4.839 1.00 62.03 83 THR A CA 1
ATOM 631 C C . THR A 1 83 ? -19.643 4.148 -4.897 1.00 62.03 83 THR A C 1
ATOM 633 O O . THR A 1 83 ? -19.949 3.255 -4.106 1.00 62.03 83 THR A O 1
ATOM 636 N N . ASN A 1 84 ? -18.657 4.002 -5.791 1.00 73.25 84 ASN A N 1
ATOM 637 C CA . ASN A 1 84 ? -17.938 2.730 -5.974 1.00 73.25 84 ASN A CA 1
ATOM 638 C C . ASN A 1 84 ? -16.559 2.728 -5.306 1.00 73.25 84 ASN A C 1
ATOM 640 O O . ASN A 1 84 ? -16.153 1.711 -4.744 1.00 73.25 84 ASN A O 1
ATOM 644 N N . ASN A 1 85 ? -15.865 3.870 -5.313 1.00 81.94 85 ASN A N 1
ATOM 645 C CA . ASN A 1 85 ? -14.513 3.974 -4.759 1.00 81.94 85 ASN A CA 1
ATOM 646 C C . ASN A 1 85 ? -14.525 4.024 -3.226 1.00 81.94 85 ASN A C 1
ATOM 648 O O . ASN A 1 85 ? -13.598 3.512 -2.598 1.00 81.94 85 ASN A O 1
ATOM 652 N N . ARG A 1 86 ? -15.591 4.574 -2.620 1.00 91.06 86 ARG A N 1
ATOM 653 C CA . ARG A 1 86 ? -15.735 4.721 -1.162 1.00 91.06 86 ARG A CA 1
ATOM 654 C C . ARG A 1 86 ? -14.490 5.388 -0.554 1.00 91.06 86 ARG A C 1
ATOM 656 O O . ARG A 1 86 ? -14.152 6.504 -0.952 1.00 91.06 86 ARG A O 1
ATOM 663 N N . LEU A 1 87 ? -13.803 4.729 0.383 1.00 95.50 87 LEU A N 1
ATOM 664 C CA . LEU A 1 87 ? -12.608 5.254 1.056 1.00 95.50 87 LEU A CA 1
ATOM 665 C C . LEU A 1 87 ? -11.288 4.807 0.410 1.00 95.50 87 LEU A C 1
ATOM 667 O O . LEU A 1 87 ? -10.222 4.981 0.997 1.00 95.50 87 LEU A O 1
ATOM 671 N N . ASN A 1 88 ? -11.337 4.248 -0.800 1.00 96.25 88 ASN A N 1
ATOM 672 C CA . ASN A 1 88 ? -10.153 4.117 -1.637 1.00 96.25 88 ASN A CA 1
ATOM 673 C C . ASN A 1 88 ? -9.915 5.446 -2.362 1.00 96.25 88 ASN A C 1
ATOM 675 O O . ASN A 1 88 ? -10.594 5.766 -3.344 1.00 96.25 88 ASN A O 1
ATOM 679 N N . VAL A 1 89 ? -8.972 6.226 -1.842 1.00 96.00 89 VAL A N 1
ATOM 680 C CA . VAL A 1 89 ? -8.544 7.515 -2.405 1.00 96.00 89 VAL A CA 1
ATOM 681 C C . VAL A 1 89 ? -7.257 7.394 -3.222 1.00 96.00 89 VAL A C 1
ATOM 683 O O . VAL A 1 89 ? -6.786 8.394 -3.751 1.00 96.00 89 VAL A O 1
ATOM 686 N N . ALA A 1 90 ? -6.717 6.178 -3.365 1.00 96.56 90 ALA A N 1
ATOM 687 C CA . ALA A 1 90 ? -5.584 5.916 -4.240 1.00 96.56 90 ALA A CA 1
ATOM 688 C C . ALA A 1 90 ? -5.916 6.272 -5.687 1.00 96.56 90 ALA A C 1
ATOM 690 O O . ALA A 1 90 ? -7.067 6.135 -6.126 1.00 96.56 90 ALA A O 1
ATOM 691 N N . LYS A 1 91 ? -4.899 6.657 -6.448 1.00 93.81 91 LYS A N 1
ATOM 692 C CA . LYS A 1 91 ? -5.051 7.045 -7.846 1.00 93.81 91 LYS A CA 1
ATOM 693 C C . LYS A 1 91 ? -3.867 6.544 -8.658 1.00 93.81 91 LYS A C 1
ATOM 695 O O . LYS A 1 91 ? -2.713 6.664 -8.259 1.00 93.81 91 LYS A O 1
ATOM 700 N N . SER A 1 92 ? -4.171 5.947 -9.807 1.00 91.56 92 SER A N 1
ATOM 701 C CA . SER A 1 92 ? -3.144 5.473 -10.728 1.00 91.56 92 SER A CA 1
ATOM 702 C C . SER A 1 92 ? -2.205 6.612 -11.134 1.00 91.56 92 SER A C 1
ATOM 704 O O . SER A 1 92 ? -2.655 7.729 -11.388 1.00 91.56 92 SER A O 1
ATOM 706 N N . SER A 1 93 ? -0.913 6.296 -11.229 1.00 91.31 93 SER A N 1
ATOM 707 C CA . SER A 1 93 ? 0.186 7.224 -11.544 1.00 91.31 93 SER A CA 1
ATOM 708 C C . SER A 1 93 ? 0.592 8.211 -10.445 1.00 91.31 93 SER A C 1
ATOM 710 O O . SER A 1 93 ? 1.548 8.948 -10.671 1.00 91.31 93 SER A O 1
ATOM 712 N N . ASP A 1 94 ? -0.076 8.231 -9.288 1.00 95.88 94 ASP A N 1
ATOM 713 C CA . ASP A 1 94 ? 0.337 9.097 -8.177 1.00 95.88 94 ASP A CA 1
ATOM 714 C C . ASP A 1 94 ? 1.707 8.667 -7.613 1.00 95.88 94 ASP A C 1
ATOM 716 O O . ASP A 1 94 ? 2.052 7.478 -7.569 1.00 95.88 94 ASP A O 1
ATOM 720 N N . HIS A 1 95 ? 2.483 9.656 -7.173 1.00 97.56 95 HIS A N 1
ATOM 721 C CA . HIS A 1 95 ? 3.783 9.519 -6.514 1.00 97.56 95 HIS A CA 1
ATOM 722 C C . HIS A 1 95 ? 3.647 9.799 -5.014 1.00 97.56 95 HIS A C 1
ATOM 724 O O . HIS A 1 95 ? 2.597 10.212 -4.524 1.00 97.56 95 HIS A O 1
ATOM 730 N N . SER A 1 96 ? 4.730 9.624 -4.257 1.00 98.38 96 SER A N 1
ATOM 731 C CA . SER A 1 96 ? 4.720 9.921 -2.818 1.00 98.38 96 SER A CA 1
ATOM 732 C C . SER A 1 96 ? 4.277 11.350 -2.479 1.00 98.38 96 SER A C 1
ATOM 734 O O . SER A 1 96 ? 3.605 11.543 -1.469 1.00 98.38 96 SER A O 1
ATOM 736 N N . VAL A 1 97 ? 4.592 12.337 -3.326 1.00 97.81 97 VAL A N 1
ATOM 737 C CA . VAL A 1 97 ? 4.213 13.752 -3.134 1.00 97.81 97 VAL A CA 1
ATOM 738 C C . VAL A 1 97 ? 2.695 13.976 -3.113 1.00 97.81 97 VAL A C 1
ATOM 740 O O . VAL A 1 97 ? 2.221 14.911 -2.476 1.00 97.81 97 VAL A O 1
ATOM 743 N N . ASP A 1 98 ? 1.919 13.100 -3.752 1.00 98.31 98 ASP A N 1
ATOM 744 C CA . ASP A 1 98 ? 0.461 13.217 -3.829 1.00 98.31 98 ASP A CA 1
ATOM 745 C C . ASP A 1 98 ? -0.245 12.688 -2.563 1.00 98.31 98 ASP A C 1
ATOM 747 O O . ASP A 1 98 ? -1.450 12.879 -2.381 1.00 98.31 98 ASP A O 1
ATOM 751 N N . LEU A 1 99 ? 0.486 12.034 -1.648 1.00 98.69 99 LEU A N 1
ATOM 752 C CA . LEU A 1 99 ? -0.101 11.413 -0.456 1.00 98.69 99 LEU A CA 1
ATOM 753 C C . LEU A 1 99 ? -0.747 12.407 0.501 1.00 98.69 99 LEU A C 1
ATOM 755 O O . LEU A 1 99 ? -1.719 12.033 1.155 1.00 98.69 99 LEU A O 1
ATOM 759 N N . LEU A 1 100 ? -0.227 13.634 0.613 1.00 98.75 100 LEU A N 1
ATOM 760 C CA . LEU A 1 100 ? -0.842 14.646 1.472 1.00 98.75 100 LEU A CA 1
ATOM 761 C C . LEU A 1 100 ? -2.273 14.930 1.003 1.00 98.75 100 LEU A C 1
ATOM 763 O O . LEU A 1 100 ? -3.213 14.809 1.785 1.00 98.75 100 LEU A O 1
ATOM 767 N N . TYR A 1 101 ? -2.447 15.180 -0.296 1.00 98.38 101 TYR A N 1
ATOM 768 C CA . TYR A 1 101 ? -3.767 15.387 -0.886 1.00 98.38 101 TYR A CA 1
ATOM 769 C C . TYR A 1 101 ? -4.683 14.171 -0.680 1.00 98.38 101 TYR A C 1
ATOM 771 O O . TYR A 1 101 ? -5.859 14.315 -0.338 1.00 98.38 101 TYR A O 1
ATOM 779 N N . GLN A 1 102 ? -4.158 12.950 -0.837 1.00 98.50 102 GLN A N 1
ATOM 780 C CA . GLN A 1 102 ? -4.938 11.745 -0.547 1.00 98.50 102 GLN A CA 1
ATOM 781 C C . GLN A 1 102 ? -5.335 11.647 0.939 1.00 98.50 102 GLN A C 1
ATOM 783 O O . GLN A 1 102 ? -6.445 11.201 1.233 1.00 98.50 102 GLN A O 1
ATOM 788 N N . ALA A 1 103 ? -4.478 12.067 1.876 1.00 98.75 103 ALA A N 1
ATOM 789 C CA . ALA A 1 103 ? -4.781 12.064 3.309 1.00 98.75 103 ALA A CA 1
ATOM 790 C C . ALA A 1 103 ? -5.925 13.033 3.633 1.00 98.75 103 ALA A C 1
ATOM 792 O O . ALA A 1 103 ? -6.893 12.636 4.285 1.00 98.75 103 ALA A O 1
ATOM 793 N N . GLU A 1 104 ? -5.846 14.262 3.119 1.00 98.25 104 GLU A N 1
ATOM 794 C CA . GLU A 1 104 ? -6.887 15.288 3.246 1.00 98.25 104 GLU A CA 1
ATOM 795 C C . GLU A 1 104 ? -8.222 14.781 2.682 1.00 98.25 104 GLU A C 1
ATOM 797 O O . GLU A 1 104 ? -9.241 14.767 3.377 1.00 98.25 104 GLU A O 1
ATOM 802 N N . LEU A 1 105 ? -8.203 14.240 1.458 1.00 96.25 105 LEU A N 1
ATOM 803 C CA . LEU A 1 105 ? -9.389 13.684 0.809 1.00 96.25 105 LEU A CA 1
ATOM 804 C C . LEU A 1 105 ? -9.988 12.508 1.594 1.00 96.25 105 LEU A C 1
ATOM 806 O O . LEU A 1 105 ? -11.212 12.372 1.678 1.00 96.25 105 LEU A O 1
ATOM 810 N N . LEU A 1 106 ? -9.152 11.638 2.165 1.00 96.94 106 LEU A N 1
ATOM 811 C CA . LEU A 1 106 ? -9.615 10.517 2.979 1.00 96.94 106 LEU A CA 1
ATOM 812 C C . LEU A 1 106 ? -10.285 11.007 4.265 1.00 96.94 106 LEU A C 1
ATOM 814 O O . LEU A 1 106 ? -11.365 10.521 4.605 1.00 96.94 106 LEU A O 1
ATOM 818 N N . ILE A 1 107 ? -9.676 11.969 4.961 1.00 96.38 107 ILE A N 1
ATOM 819 C CA . ILE A 1 107 ? -10.239 12.586 6.169 1.00 96.38 107 ILE A CA 1
ATOM 820 C C . ILE A 1 107 ? -11.601 13.206 5.854 1.00 96.38 107 ILE A C 1
ATOM 822 O O . ILE A 1 107 ? -12.572 12.944 6.572 1.00 96.38 107 ILE A O 1
ATOM 826 N N . ASP A 1 108 ? -11.689 13.967 4.765 1.00 94.56 108 ASP A N 1
ATOM 827 C CA . ASP A 1 108 ? -12.926 14.609 4.332 1.00 94.56 108 ASP A CA 1
ATOM 828 C C . ASP A 1 108 ? -14.012 13.585 4.007 1.00 94.56 108 ASP A C 1
ATOM 830 O O . ASP A 1 108 ? -15.140 13.708 4.490 1.00 94.56 108 ASP A O 1
ATOM 834 N N . ARG A 1 109 ? -13.684 12.516 3.270 1.00 93.31 109 ARG A N 1
ATOM 835 C CA . ARG A 1 109 ? -14.653 11.447 2.982 1.00 93.31 109 ARG A CA 1
ATOM 836 C C . ARG A 1 109 ? -15.114 10.733 4.250 1.00 93.31 109 ARG A C 1
ATOM 838 O O . ARG A 1 109 ? -16.299 10.441 4.386 1.00 93.31 109 ARG A O 1
ATOM 845 N N . ILE A 1 110 ? -14.220 10.464 5.203 1.00 93.25 110 ILE A N 1
ATOM 846 C CA . ILE A 1 110 ? -14.594 9.821 6.472 1.00 93.25 110 ILE A CA 1
ATOM 847 C C . ILE A 1 110 ? -15.557 10.711 7.270 1.00 93.25 110 ILE A C 1
ATOM 849 O O . ILE A 1 110 ? -16.502 10.187 7.857 1.00 93.25 110 ILE A O 1
ATOM 853 N N . LYS A 1 111 ? -15.346 12.033 7.283 1.00 91.81 111 LYS A N 1
ATOM 854 C CA . LYS A 1 111 ? -16.216 12.986 7.992 1.00 91.81 111 LYS A CA 1
ATOM 855 C C . LYS A 1 111 ? -17.574 13.166 7.317 1.00 91.81 111 LYS A C 1
ATOM 857 O O . LYS A 1 111 ? -18.583 13.236 8.012 1.00 91.81 111 LYS A O 1
ATOM 862 N N . ASN A 1 112 ? -17.594 13.249 5.988 1.00 89.31 112 ASN A N 1
ATOM 863 C CA . ASN A 1 112 ? -18.744 13.789 5.261 1.00 89.31 112 ASN A CA 1
ATOM 864 C C . ASN A 1 112 ? -19.617 12.721 4.582 1.00 89.31 112 ASN A C 1
ATOM 866 O O . ASN A 1 112 ? -20.800 12.958 4.362 1.00 89.31 112 ASN A O 1
ATOM 870 N N . GLU A 1 113 ? -19.089 11.529 4.287 1.00 83.62 113 GLU A N 1
ATOM 871 C CA . GLU A 1 113 ? -19.806 10.526 3.475 1.00 83.62 113 GLU A CA 1
ATOM 872 C C . GLU A 1 113 ? -20.616 9.510 4.304 1.00 83.62 113 GLU A C 1
ATOM 874 O O . GLU A 1 113 ? -21.149 8.540 3.762 1.00 83.62 113 GLU A O 1
ATOM 879 N N . ASN A 1 114 ? -20.691 9.671 5.633 1.00 82.81 114 ASN A N 1
ATOM 880 C CA . ASN A 1 114 ? -21.361 8.735 6.556 1.00 82.81 114 ASN A CA 1
ATOM 881 C C . ASN A 1 114 ? -20.928 7.255 6.387 1.00 82.81 114 ASN A C 1
ATOM 883 O O . ASN A 1 114 ? -21.644 6.318 6.765 1.00 82.81 114 ASN A O 1
ATOM 887 N N . LEU A 1 115 ? -19.734 7.021 5.828 1.00 83.69 115 LEU A N 1
ATOM 888 C CA . LEU A 1 115 ? -19.170 5.685 5.600 1.00 83.69 115 LEU A CA 1
ATOM 889 C C . LEU A 1 115 ? -18.569 5.086 6.873 1.00 83.69 115 LEU A C 1
ATOM 891 O O . LEU A 1 115 ? -18.412 3.871 6.966 1.00 83.69 115 LEU A O 1
ATOM 895 N N . CYS A 1 116 ? -18.246 5.925 7.851 1.00 90.44 116 CYS A N 1
ATOM 896 C CA . CYS A 1 116 ? -17.639 5.561 9.120 1.00 90.44 116 CYS A CA 1
ATOM 897 C C . CYS A 1 116 ? -18.132 6.528 10.192 1.00 90.44 116 CYS A C 1
ATOM 899 O O . CYS A 1 116 ? -18.184 7.729 9.936 1.00 90.44 116 CYS A O 1
ATOM 901 N N . ASP A 1 117 ? -18.421 6.051 11.401 1.00 93.94 117 ASP A N 1
ATOM 902 C CA . ASP A 1 117 ? -18.541 6.969 12.532 1.00 93.94 117 ASP A CA 1
ATOM 903 C C . ASP A 1 117 ? -17.160 7.580 12.822 1.00 93.94 117 ASP A C 1
ATOM 905 O O . ASP A 1 117 ? -16.180 6.877 13.104 1.00 93.94 117 ASP A O 1
ATOM 909 N N . TRP A 1 118 ? -17.059 8.906 12.730 1.00 94.62 118 TRP A N 1
ATOM 910 C CA . TRP A 1 118 ? -15.801 9.610 12.955 1.00 94.62 118 TRP A CA 1
ATOM 911 C C . TRP A 1 118 ? -15.205 9.291 14.331 1.00 94.62 118 TRP A C 1
ATOM 913 O O . TRP A 1 118 ? -14.033 8.937 14.394 1.00 94.62 118 TRP A O 1
ATOM 923 N N . ASN A 1 119 ? -15.997 9.334 15.405 1.00 94.81 119 ASN A N 1
ATOM 924 C CA . ASN A 1 119 ? -15.524 9.243 16.790 1.00 94.81 119 ASN A CA 1
ATOM 925 C C . ASN A 1 119 ? -15.415 7.802 17.310 1.00 94.81 119 ASN A C 1
ATOM 927 O O . ASN A 1 119 ? -14.554 7.498 18.141 1.00 94.81 119 ASN A O 1
ATOM 931 N N . ASN A 1 120 ? -16.312 6.921 16.866 1.00 95.50 120 ASN A N 1
ATOM 932 C CA . ASN A 1 120 ? -16.555 5.638 17.520 1.00 95.50 120 ASN A CA 1
ATOM 933 C C . ASN A 1 120 ? -16.029 4.431 16.742 1.00 95.50 120 ASN A C 1
ATOM 935 O O . ASN A 1 120 ? -15.658 3.422 17.347 1.00 95.50 120 ASN A O 1
ATOM 939 N N . ASP A 1 121 ? -15.960 4.508 15.423 1.00 97.38 121 ASP A N 1
ATOM 940 C CA . ASP A 1 121 ? -15.575 3.356 14.617 1.00 97.38 121 ASP A CA 1
ATOM 941 C C . ASP A 1 121 ? -14.052 3.233 14.525 1.00 97.38 121 ASP A C 1
ATOM 943 O O . ASP A 1 121 ? -13.363 4.205 14.202 1.00 97.38 121 ASP A O 1
ATOM 947 N N . TRP A 1 122 ? -13.526 2.025 14.768 1.00 98.38 122 TRP A N 1
ATOM 948 C CA . TRP A 1 122 ? -12.133 1.726 14.443 1.00 98.38 122 TRP A CA 1
ATOM 949 C C . TRP A 1 122 ? -11.943 1.668 12.928 1.00 98.38 122 TRP A C 1
ATOM 951 O O . TRP A 1 122 ? -12.671 0.959 12.224 1.00 98.38 122 TRP A O 1
ATOM 961 N N . LYS A 1 123 ? -10.938 2.399 12.454 1.00 98.44 123 LYS A N 1
ATOM 962 C CA . LYS A 1 123 ? -10.561 2.551 11.051 1.00 98.44 123 LYS A CA 1
ATOM 963 C C . LYS A 1 123 ? -9.248 1.819 10.808 1.00 98.44 123 LYS A C 1
ATOM 965 O O . LYS A 1 123 ? -8.297 1.989 11.569 1.00 98.44 123 LYS A O 1
ATOM 970 N N . MET A 1 124 ? -9.190 1.021 9.751 1.00 98.81 124 MET A N 1
ATOM 971 C CA . MET A 1 124 ? -7.947 0.452 9.237 1.00 98.81 124 MET A CA 1
ATOM 972 C C . MET A 1 124 ? -7.618 1.123 7.907 1.00 98.81 124 MET A C 1
ATOM 974 O O . MET A 1 124 ? -8.358 0.964 6.941 1.00 98.81 124 MET A O 1
ATOM 978 N N . ILE A 1 125 ? -6.523 1.876 7.856 1.00 98.88 125 ILE A N 1
ATOM 979 C CA . ILE A 1 125 ? -6.072 2.563 6.642 1.00 98.88 125 ILE A CA 1
ATOM 980 C C . ILE A 1 125 ? -4.836 1.843 6.116 1.00 98.88 125 ILE A C 1
ATOM 982 O O . ILE A 1 125 ? -3.881 1.665 6.861 1.00 98.88 125 ILE A O 1
ATOM 986 N N . THR A 1 126 ? -4.835 1.431 4.850 1.00 98.94 126 THR A N 1
ATOM 987 C CA . THR A 1 126 ? -3.648 0.839 4.213 1.00 98.94 126 THR A CA 1
ATOM 988 C C . THR A 1 126 ? -3.021 1.832 3.243 1.00 98.94 126 THR A C 1
ATOM 990 O O . THR A 1 126 ? -3.705 2.347 2.362 1.00 98.94 126 THR A O 1
ATOM 993 N N . ILE A 1 127 ? -1.726 2.097 3.403 1.00 98.94 127 ILE A N 1
ATOM 994 C CA . ILE A 1 127 ? -0.952 3.010 2.560 1.00 98.94 127 ILE A CA 1
ATOM 995 C C . ILE A 1 127 ? 0.121 2.203 1.832 1.00 98.94 127 ILE A C 1
ATOM 997 O O . ILE A 1 127 ? 0.933 1.533 2.474 1.00 98.94 127 ILE A O 1
ATOM 1001 N N . PHE A 1 128 ? 0.125 2.276 0.502 1.00 98.75 128 PHE A N 1
ATOM 1002 C CA . PHE A 1 128 ? 1.161 1.680 -0.342 1.00 98.75 128 PHE A CA 1
ATOM 1003 C C . PHE A 1 128 ? 1.492 2.601 -1.519 1.00 98.75 128 PHE A C 1
ATOM 1005 O O . PHE A 1 128 ? 0.618 2.915 -2.323 1.00 98.75 128 PHE A O 1
ATOM 1012 N N . ILE A 1 129 ? 2.741 3.064 -1.580 1.00 98.56 129 ILE A N 1
ATOM 1013 C CA . ILE A 1 129 ? 3.192 4.133 -2.479 1.00 98.56 129 ILE A CA 1
ATOM 1014 C C . ILE A 1 129 ? 4.722 4.129 -2.589 1.00 98.56 129 ILE A C 1
ATOM 1016 O O . ILE A 1 129 ? 5.415 3.640 -1.693 1.00 98.56 129 ILE A O 1
ATOM 1020 N N . GLY A 1 130 ? 5.261 4.729 -3.648 1.00 97.38 130 GLY A N 1
ATOM 1021 C CA . GLY A 1 130 ? 6.705 4.838 -3.890 1.00 97.38 130 GLY A CA 1
ATOM 1022 C C . GLY A 1 130 ? 7.180 4.040 -5.099 1.00 97.38 130 GLY A C 1
ATOM 1023 O O . GLY A 1 130 ? 8.289 4.261 -5.583 1.00 97.38 130 GLY A O 1
ATOM 1024 N N . THR A 1 131 ? 6.339 3.151 -5.631 1.00 95.06 131 THR A N 1
ATOM 1025 C CA . THR A 1 131 ? 6.662 2.388 -6.838 1.00 95.06 131 THR A CA 1
ATOM 1026 C C . THR A 1 131 ? 6.819 3.317 -8.037 1.00 95.06 131 THR A C 1
ATOM 1028 O O . THR A 1 131 ? 7.821 3.231 -8.740 1.00 95.06 131 THR A O 1
ATOM 1031 N N . ASN A 1 132 ? 5.896 4.265 -8.234 1.00 95.88 132 ASN A N 1
ATOM 1032 C CA . ASN A 1 132 ? 6.013 5.254 -9.309 1.00 95.88 132 ASN A CA 1
ATOM 1033 C C . ASN A 1 132 ? 7.244 6.159 -9.143 1.00 95.88 132 ASN A C 1
ATOM 1035 O O . ASN A 1 132 ? 7.884 6.498 -10.137 1.00 95.88 132 ASN A O 1
ATOM 1039 N N . ASP A 1 133 ? 7.628 6.501 -7.908 1.00 96.94 133 ASP A N 1
ATOM 1040 C CA . ASP A 1 133 ? 8.832 7.292 -7.625 1.00 96.94 133 ASP A CA 1
ATOM 1041 C C . ASP A 1 133 ? 10.083 6.569 -8.147 1.00 96.94 133 ASP A C 1
ATOM 1043 O O . ASP A 1 133 ? 10.849 7.112 -8.946 1.00 96.94 133 ASP A O 1
ATOM 1047 N N . LEU A 1 134 ? 10.230 5.293 -7.780 1.00 96.19 134 LEU A N 1
ATOM 1048 C CA . LEU A 1 134 ? 11.331 4.437 -8.223 1.00 96.19 134 LEU A CA 1
ATOM 1049 C C . LEU A 1 134 ? 11.237 4.075 -9.719 1.00 96.19 134 LEU A C 1
ATOM 1051 O O . LEU A 1 134 ? 12.249 3.853 -10.379 1.00 96.19 134 LEU A O 1
ATOM 1055 N N . CYS A 1 135 ? 10.040 4.037 -10.297 1.00 94.88 135 CYS A N 1
ATOM 1056 C CA . CYS A 1 135 ? 9.849 3.783 -11.723 1.00 94.88 135 CYS A CA 1
ATOM 1057 C C . CYS A 1 135 ? 10.147 5.000 -12.603 1.00 94.88 135 CYS A C 1
ATOM 1059 O O . CYS A 1 135 ? 10.375 4.833 -13.804 1.00 94.88 135 CYS A O 1
ATOM 1061 N N . ASN A 1 136 ? 10.141 6.215 -12.046 1.00 93.56 136 ASN A N 1
ATOM 1062 C CA . ASN A 1 136 ? 10.246 7.455 -12.815 1.00 93.56 136 ASN A CA 1
ATOM 1063 C C . ASN A 1 136 ? 11.455 8.327 -12.459 1.00 93.56 136 ASN A C 1
ATOM 1065 O O . ASN A 1 136 ? 11.664 9.327 -13.150 1.00 93.56 136 ASN A O 1
ATOM 1069 N N . PHE A 1 137 ? 12.293 7.941 -11.486 1.00 93.25 137 PHE A N 1
ATOM 1070 C CA . PHE A 1 137 ? 13.443 8.757 -11.067 1.00 93.25 137 PHE A CA 1
ATOM 1071 C C . PHE A 1 137 ? 14.366 9.171 -12.222 1.00 93.25 137 PHE A C 1
ATOM 1073 O O . PHE A 1 137 ? 14.938 10.250 -12.196 1.00 93.25 137 PHE A O 1
ATOM 1080 N N . CYS A 1 138 ? 14.490 8.334 -13.254 1.00 91.56 138 CYS A N 1
ATOM 1081 C CA . CYS A 1 138 ? 15.347 8.576 -14.413 1.00 91.56 138 CYS A CA 1
ATOM 1082 C C . CYS A 1 138 ? 14.665 9.336 -15.568 1.00 91.56 138 CYS A C 1
ATOM 1084 O O . CYS A 1 138 ? 15.289 9.559 -16.606 1.00 91.56 138 CYS A O 1
ATOM 1086 N N . THR A 1 139 ? 13.379 9.668 -15.430 1.00 88.38 139 THR A N 1
ATOM 1087 C CA . THR A 1 139 ? 12.574 10.323 -16.479 1.00 88.38 139 THR A CA 1
ATOM 1088 C C . THR A 1 139 ? 12.424 11.826 -16.270 1.00 88.38 139 THR A C 1
ATOM 1090 O O . THR A 1 139 ? 12.069 12.539 -17.206 1.00 88.38 139 THR A O 1
ATOM 1093 N N . ASP A 1 140 ? 12.720 12.307 -15.064 1.00 85.25 140 ASP A N 1
ATOM 1094 C CA . ASP A 1 140 ? 12.659 13.717 -14.703 1.00 85.25 140 ASP A CA 1
ATOM 1095 C C . ASP A 1 140 ? 14.070 14.305 -14.634 1.00 85.25 140 ASP A C 1
ATOM 1097 O O . ASP A 1 140 ? 15.020 13.659 -14.192 1.00 85.25 140 ASP A O 1
ATOM 1101 N N . SER A 1 141 ? 14.199 15.564 -15.039 1.00 83.62 141 SER A N 1
ATOM 1102 C CA . SER A 1 141 ? 15.433 16.329 -14.862 1.00 83.62 141 SER A CA 1
ATOM 1103 C C . SER A 1 141 ? 15.730 16.642 -13.392 1.00 83.62 141 SER A C 1
ATOM 1105 O O . SER A 1 141 ? 16.892 16.810 -13.022 1.00 83.62 141 SER A O 1
ATOM 1107 N N . ASN A 1 142 ? 14.698 16.712 -12.545 1.00 87.94 142 ASN A N 1
ATOM 1108 C CA . ASN A 1 142 ? 14.844 16.987 -11.126 1.00 87.94 142 ASN A CA 1
ATOM 1109 C C . ASN A 1 142 ? 14.901 15.694 -10.300 1.00 87.94 142 ASN A C 1
ATOM 1111 O O . ASN A 1 142 ? 13.912 15.265 -9.704 1.00 87.94 142 ASN A O 1
ATOM 1115 N N . LEU A 1 143 ? 16.098 15.113 -10.198 1.00 80.50 143 LEU A N 1
ATOM 1116 C CA . LEU A 1 143 ? 16.328 13.890 -9.421 1.00 80.50 143 LEU A CA 1
ATOM 1117 C C . LEU A 1 143 ? 16.013 14.047 -7.923 1.00 80.50 143 LEU A C 1
ATOM 1119 O O . LEU A 1 143 ? 15.694 13.059 -7.267 1.00 80.50 143 LEU A O 1
ATOM 1123 N N . THR A 1 144 ? 16.048 15.274 -7.382 1.00 90.19 144 THR A N 1
ATOM 1124 C CA . THR A 1 144 ? 15.769 15.519 -5.952 1.00 90.19 144 THR A CA 1
ATOM 1125 C C . THR A 1 144 ? 14.353 15.119 -5.540 1.00 90.19 144 THR A C 1
ATOM 1127 O O . THR A 1 144 ? 14.121 14.795 -4.380 1.00 90.19 144 THR A O 1
ATOM 1130 N N . LYS A 1 145 ? 13.415 15.068 -6.497 1.00 92.88 145 LYS A N 1
ATOM 1131 C CA . LYS A 1 145 ? 12.023 14.669 -6.256 1.00 92.88 145 LYS A CA 1
ATOM 1132 C C . LYS A 1 145 ? 11.891 13.211 -5.798 1.00 92.88 145 LYS A C 1
ATOM 1134 O O . LYS A 1 145 ? 10.947 12.891 -5.085 1.00 92.88 145 LYS A O 1
ATOM 1139 N N . TYR A 1 146 ? 12.824 12.349 -6.201 1.00 95.88 146 TYR A N 1
ATOM 1140 C CA . TYR A 1 146 ? 12.750 10.900 -6.001 1.00 95.88 146 TYR A CA 1
ATOM 1141 C C . TYR A 1 146 ? 13.907 10.374 -5.146 1.00 95.88 146 TYR A C 1
ATOM 1143 O O . TYR A 1 146 ? 14.299 9.218 -5.281 1.00 95.88 146 TYR A O 1
ATOM 1151 N N . THR A 1 147 ? 14.518 11.214 -4.305 1.00 97.56 147 THR A N 1
ATOM 1152 C CA . THR A 1 147 ? 15.512 10.710 -3.351 1.00 97.56 147 THR A CA 1
ATOM 1153 C C . THR A 1 147 ? 14.807 10.012 -2.187 1.00 97.56 147 THR A C 1
ATOM 1155 O O . THR A 1 147 ? 13.660 10.351 -1.869 1.00 97.56 147 THR A O 1
ATOM 1158 N N . PRO A 1 148 ? 15.477 9.074 -1.495 1.00 98.31 148 PRO A N 1
ATOM 1159 C CA . PRO A 1 148 ? 14.923 8.447 -0.297 1.00 98.31 148 PRO A CA 1
ATOM 1160 C C . PRO A 1 148 ? 14.497 9.465 0.772 1.00 98.31 148 PRO A C 1
ATOM 1162 O O . PRO A 1 148 ? 13.480 9.283 1.439 1.00 98.31 148 PRO A O 1
ATOM 1165 N N . GLU A 1 149 ? 15.240 10.563 0.920 1.00 98.31 149 GLU A N 1
ATOM 1166 C CA . GLU A 1 149 ? 14.917 11.629 1.868 1.00 98.31 149 GLU A CA 1
ATOM 1167 C C . GLU A 1 149 ? 13.619 12.341 1.484 1.00 98.31 149 GLU A C 1
ATOM 1169 O O . GLU A 1 149 ? 12.755 12.524 2.341 1.00 98.31 149 GLU A O 1
ATOM 1174 N N . GLN A 1 150 ? 13.447 12.702 0.207 1.00 98.50 150 GLN A N 1
ATOM 1175 C CA . GLN A 1 150 ? 12.223 13.357 -0.254 1.00 98.50 150 GLN A CA 1
ATOM 1176 C C . GLN A 1 150 ? 11.017 12.415 -0.170 1.00 98.50 150 GLN A C 1
ATOM 1178 O O . GLN A 1 150 ? 9.954 12.827 0.292 1.00 98.50 150 GLN A O 1
ATOM 1183 N N . TYR A 1 151 ? 11.193 11.142 -0.533 1.00 98.69 151 TYR A N 1
ATOM 1184 C CA . TYR A 1 151 ? 10.174 10.107 -0.359 1.00 98.69 151 TYR A CA 1
ATOM 1185 C C . TYR A 1 151 ? 9.708 10.008 1.100 1.00 98.69 151 TYR A C 1
ATOM 1187 O O . TYR A 1 151 ? 8.508 10.050 1.379 1.00 98.69 151 TYR A O 1
ATOM 1195 N N . MET A 1 152 ? 10.652 9.951 2.046 1.00 98.62 152 MET A N 1
ATOM 1196 C CA . MET A 1 152 ? 10.345 9.937 3.477 1.00 98.62 152 MET A CA 1
ATOM 1197 C C . MET A 1 152 ? 9.589 11.188 3.917 1.00 98.62 152 MET A C 1
ATOM 1199 O O . MET A 1 152 ? 8.620 11.062 4.664 1.00 98.62 152 MET A O 1
ATOM 1203 N N . LEU A 1 153 ? 10.003 12.377 3.463 1.00 98.75 153 LEU A N 1
ATOM 1204 C CA . LEU A 1 153 ? 9.331 13.632 3.806 1.00 98.75 153 LEU A CA 1
ATOM 1205 C C . LEU A 1 153 ? 7.876 13.639 3.329 1.00 98.75 153 LEU A C 1
ATOM 1207 O O . LEU A 1 153 ? 6.995 13.951 4.125 1.00 98.75 153 LEU A O 1
ATOM 1211 N N . ASN A 1 154 ? 7.623 13.214 2.090 1.00 98.81 154 ASN A N 1
ATOM 1212 C CA . ASN A 1 154 ? 6.276 13.158 1.526 1.00 98.81 154 ASN A CA 1
ATOM 1213 C C . ASN A 1 154 ? 5.373 12.170 2.292 1.00 98.81 154 ASN A C 1
ATOM 1215 O O . ASN A 1 154 ? 4.243 12.492 2.659 1.00 98.81 154 ASN A O 1
ATOM 1219 N N . VAL A 1 155 ? 5.880 10.965 2.594 1.00 98.88 155 VAL A N 1
ATOM 1220 C CA . VAL A 1 155 ? 5.132 9.966 3.381 1.00 98.88 155 VAL A CA 1
ATOM 1221 C C . VAL A 1 155 ? 4.878 10.472 4.800 1.00 98.88 155 VAL A C 1
ATOM 1223 O O . VAL A 1 155 ? 3.769 10.340 5.320 1.00 98.88 155 VAL A O 1
ATOM 1226 N N . ARG A 1 156 ? 5.887 11.079 5.433 1.00 98.81 156 ARG A N 1
ATOM 1227 C CA . ARG A 1 156 ? 5.760 11.679 6.762 1.00 98.81 156 ARG A CA 1
ATOM 1228 C C . ARG A 1 156 ? 4.687 12.760 6.783 1.00 98.81 156 ARG A C 1
ATOM 1230 O O . ARG A 1 156 ? 3.933 12.798 7.745 1.00 98.81 156 ARG A O 1
ATOM 1237 N N . GLU A 1 157 ? 4.638 13.631 5.783 1.00 98.75 157 GLU A N 1
ATOM 1238 C CA . GLU A 1 157 ? 3.677 14.733 5.723 1.00 98.75 157 GLU A CA 1
ATOM 1239 C C . GLU A 1 157 ? 2.233 14.216 5.716 1.00 98.75 157 GLU A C 1
ATOM 1241 O O . GLU A 1 157 ? 1.421 14.648 6.530 1.00 98.75 157 GLU A O 1
ATOM 1246 N N . ALA A 1 158 ? 1.942 13.189 4.918 1.00 98.88 158 ALA A N 1
ATOM 1247 C CA . ALA A 1 158 ? 0.627 12.551 4.899 1.00 98.88 158 ALA A CA 1
ATOM 1248 C C . ALA A 1 158 ? 0.269 11.839 6.220 1.00 98.88 158 ALA A C 1
ATOM 1250 O O . ALA A 1 158 ? -0.867 11.909 6.692 1.00 98.88 158 ALA A O 1
ATOM 1251 N N . LEU A 1 159 ? 1.231 11.153 6.849 1.00 98.88 159 LEU A N 1
ATOM 1252 C CA . LEU A 1 159 ? 1.019 10.526 8.160 1.00 98.88 159 LEU A CA 1
ATOM 1253 C C . LEU A 1 159 ? 0.842 11.565 9.274 1.00 98.88 159 LEU A C 1
ATOM 1255 O O . LEU A 1 159 ? 0.043 11.358 10.190 1.00 98.88 159 LEU A O 1
ATOM 1259 N N . ASP A 1 160 ? 1.589 12.668 9.203 1.00 98.69 160 ASP A N 1
ATOM 1260 C CA . ASP A 1 160 ? 1.464 13.809 10.104 1.00 98.69 160 ASP A CA 1
ATOM 1261 C C . ASP A 1 160 ? 0.082 14.445 9.954 1.00 98.69 160 ASP A C 1
ATOM 1263 O O . ASP A 1 160 ? -0.543 14.704 10.978 1.00 98.69 160 ASP A O 1
ATOM 1267 N N . GLU A 1 161 ? -0.443 14.580 8.734 1.00 98.81 161 GLU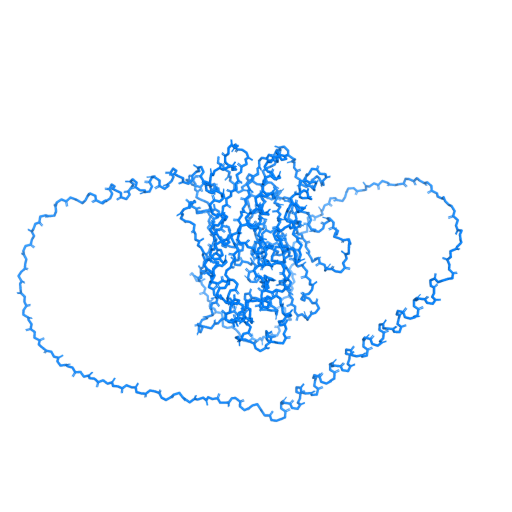 A N 1
ATOM 1268 C CA . GLU A 1 161 ? -1.809 15.053 8.493 1.00 98.81 161 GLU A CA 1
ATOM 1269 C C . GLU A 1 161 ? -2.847 14.135 9.157 1.00 98.81 161 GLU A C 1
ATOM 1271 O O . GLU A 1 161 ? -3.611 14.586 10.013 1.00 98.81 161 GLU A O 1
ATOM 1276 N N . LEU A 1 162 ? -2.811 12.819 8.893 1.00 98.50 162 LEU A N 1
ATOM 1277 C CA . LEU A 1 162 ? -3.708 11.851 9.549 1.00 98.50 162 LEU A CA 1
ATOM 1278 C C . LEU A 1 162 ? -3.638 11.952 11.085 1.00 98.50 162 LEU A C 1
ATOM 1280 O O . LEU A 1 162 ? -4.664 11.937 11.773 1.00 98.50 162 LEU A O 1
ATOM 1284 N N . TYR A 1 163 ? -2.431 12.075 11.637 1.00 98.38 163 TYR A N 1
ATOM 1285 C CA . TYR A 1 163 ? -2.208 12.146 13.077 1.00 98.38 163 TYR A CA 1
ATOM 1286 C C . TYR A 1 163 ? -2.692 13.470 13.696 1.00 98.38 163 TYR A C 1
ATOM 1288 O O . TYR A 1 163 ? -3.369 13.457 14.733 1.00 98.38 163 TYR A O 1
ATOM 1296 N N . GLN A 1 164 ? -2.360 14.607 13.075 1.00 97.06 164 GLN A N 1
ATOM 1297 C CA . GLN A 1 164 ? -2.624 15.963 13.571 1.00 97.06 164 GLN A CA 1
ATOM 1298 C C . GLN A 1 164 ? -4.077 16.390 13.371 1.00 97.06 164 GLN A C 1
ATOM 1300 O O . GLN A 1 164 ? -4.633 17.026 14.268 1.00 97.06 164 GLN A O 1
ATOM 1305 N N . SER A 1 165 ? -4.737 15.927 12.303 1.00 95.69 165 SER A N 1
ATOM 1306 C CA . SER A 1 165 ? -6.192 16.052 12.119 1.00 95.69 165 SER A CA 1
ATOM 1307 C C . SER A 1 165 ? -7.011 15.269 13.157 1.00 95.69 165 SER A C 1
ATOM 1309 O O . SER A 1 165 ? -8.244 15.315 13.158 1.00 95.69 165 SER A O 1
ATOM 1311 N N . ARG A 1 166 ? -6.337 14.564 14.080 1.00 93.75 166 ARG A N 1
ATOM 1312 C CA . ARG A 1 166 ? -6.918 13.822 15.205 1.00 93.75 166 ARG A CA 1
ATOM 1313 C C . ARG A 1 166 ? -7.978 12.816 14.776 1.00 93.75 166 ARG A C 1
ATOM 1315 O O . ARG A 1 166 ? -8.973 12.645 15.478 1.00 93.75 166 ARG A O 1
ATOM 1322 N N . ILE A 1 167 ? -7.746 12.104 13.672 1.00 95.50 167 ILE A N 1
ATOM 1323 C CA . ILE A 1 167 ? -8.585 10.955 13.333 1.00 95.50 167 ILE A CA 1
ATOM 1324 C C . ILE A 1 167 ? -8.506 9.939 14.488 1.00 95.50 167 ILE A C 1
ATOM 1326 O O . ILE A 1 167 ? -7.403 9.517 14.862 1.00 95.50 167 ILE A O 1
ATOM 1330 N N . PRO A 1 168 ? -9.619 9.617 15.167 1.00 96.00 168 PRO A N 1
ATOM 1331 C CA . PRO A 1 168 ? -9.568 8.744 16.326 1.00 96.00 168 PRO A CA 1
ATOM 1332 C C . PRO A 1 168 ? -9.709 7.284 15.900 1.00 96.00 168 PRO A C 1
ATOM 1334 O O . PRO A 1 168 ? -10.214 6.977 14.814 1.00 96.00 168 PRO A O 1
ATOM 1337 N N . ARG A 1 169 ? -9.279 6.376 16.780 1.00 97.94 169 ARG A N 1
ATOM 1338 C CA . ARG A 1 169 ? -9.405 4.914 16.625 1.00 97.94 169 ARG A CA 1
ATOM 1339 C C . ARG A 1 169 ? -8.903 4.426 15.263 1.00 97.94 169 ARG A C 1
ATOM 1341 O O . ARG A 1 169 ? -9.645 3.810 14.506 1.00 97.94 169 ARG A O 1
ATOM 1348 N N . THR A 1 170 ? -7.658 4.729 14.921 1.00 98.38 170 THR A N 1
ATOM 1349 C CA . THR A 1 170 ? -7.097 4.432 13.599 1.00 98.38 170 THR A CA 1
ATOM 1350 C C . THR A 1 170 ? -5.836 3.584 13.695 1.00 98.38 170 THR A C 1
ATOM 1352 O O . THR A 1 170 ? -4.877 3.928 14.380 1.00 98.38 170 THR A O 1
ATOM 1355 N N . LEU A 1 171 ? -5.840 2.463 12.983 1.00 98.75 171 LEU A N 1
ATOM 1356 C CA . LEU A 1 171 ? -4.656 1.669 12.685 1.00 98.75 171 LEU A CA 1
ATOM 1357 C C . LEU A 1 171 ? -4.248 1.963 11.242 1.00 98.75 171 LEU A C 1
ATOM 1359 O O . LEU A 1 171 ? -5.039 1.731 10.326 1.00 98.75 171 LEU A O 1
ATOM 1363 N N . VAL A 1 172 ? -3.020 2.428 11.033 1.00 98.94 172 VAL A N 1
ATOM 1364 C CA . VAL A 1 172 ? -2.454 2.593 9.691 1.00 98.94 172 VAL A CA 1
ATOM 1365 C C . VAL A 1 172 ? -1.496 1.440 9.401 1.00 98.94 172 VAL A C 1
ATOM 1367 O O . VAL A 1 172 ? -0.504 1.264 10.103 1.00 98.94 172 VAL A O 1
ATOM 1370 N N . ASN A 1 173 ? -1.776 0.667 8.357 1.00 98.94 173 ASN A N 1
ATOM 1371 C CA . ASN A 1 173 ? -0.828 -0.256 7.745 1.00 98.94 173 ASN A CA 1
ATOM 1372 C C . ASN A 1 173 ? 0.002 0.519 6.718 1.00 98.94 173 ASN A C 1
ATOM 1374 O O . ASN A 1 173 ? -0.527 0.903 5.675 1.00 98.94 173 ASN A O 1
ATOM 1378 N N . LEU A 1 174 ? 1.285 0.741 6.996 1.00 98.88 174 LEU A N 1
ATOM 1379 C CA . LEU A 1 174 ? 2.218 1.343 6.044 1.00 98.88 174 LEU A CA 1
ATOM 1380 C C . LEU A 1 174 ? 3.047 0.235 5.397 1.00 98.88 174 LEU A C 1
ATOM 1382 O O . LEU A 1 174 ? 3.868 -0.404 6.056 1.00 98.88 174 LEU A O 1
ATOM 1386 N N . VAL A 1 175 ? 2.799 -0.029 4.119 1.00 98.81 175 VAL A N 1
ATOM 1387 C CA . VAL A 1 175 ? 3.441 -1.133 3.405 1.00 98.81 175 VAL A CA 1
ATOM 1388 C C . VAL A 1 175 ? 4.702 -0.638 2.710 1.00 98.81 175 VAL A C 1
ATOM 1390 O O . VAL A 1 175 ? 4.674 0.388 2.032 1.00 98.81 175 VAL A O 1
ATOM 1393 N N . LEU A 1 176 ? 5.814 -1.354 2.895 1.00 98.25 176 LEU A N 1
ATOM 1394 C CA . LEU A 1 176 ? 7.087 -0.975 2.281 1.00 98.25 176 LEU A CA 1
ATOM 1395 C C . LEU A 1 176 ? 7.045 -1.163 0.756 1.00 98.25 176 LEU A C 1
ATOM 1397 O O . LEU A 1 176 ? 6.445 -2.135 0.285 1.00 98.25 176 LEU A O 1
ATOM 1401 N N . PRO A 1 177 ? 7.699 -0.276 -0.019 1.00 96.56 177 PRO A N 1
ATOM 1402 C CA . PRO A 1 177 ? 7.823 -0.449 -1.458 1.00 96.56 177 PRO A CA 1
ATOM 1403 C C . PRO A 1 177 ? 8.614 -1.722 -1.773 1.00 96.56 177 PRO A C 1
ATOM 1405 O O . PRO A 1 177 ? 9.601 -2.051 -1.105 1.00 96.56 177 PRO A O 1
ATOM 1408 N N . PHE A 1 178 ? 8.163 -2.434 -2.800 1.00 95.25 178 PHE A N 1
ATOM 1409 C CA . PHE A 1 178 ? 8.801 -3.657 -3.264 1.00 95.25 178 PHE A CA 1
ATOM 1410 C C . PHE A 1 178 ? 10.018 -3.353 -4.146 1.00 95.25 178 PHE A C 1
ATOM 1412 O O . PHE A 1 178 ? 10.176 -2.251 -4.676 1.00 95.25 178 PHE A O 1
ATOM 1419 N N . ASP A 1 179 ? 10.895 -4.337 -4.305 1.00 94.62 179 ASP A N 1
ATOM 1420 C CA . ASP A 1 179 ? 12.059 -4.258 -5.176 1.00 94.62 179 ASP A CA 1
ATOM 1421 C C . ASP A 1 179 ? 11.635 -4.311 -6.649 1.00 94.62 179 ASP A C 1
ATOM 1423 O O . ASP A 1 179 ? 11.279 -5.358 -7.200 1.00 94.62 179 ASP A O 1
ATOM 1427 N N . ILE A 1 180 ? 11.684 -3.150 -7.301 1.00 94.31 180 ILE A N 1
ATOM 1428 C CA . ILE A 1 180 ? 11.288 -3.007 -8.700 1.00 94.31 180 ILE A CA 1
ATOM 1429 C C . ILE A 1 180 ? 12.339 -3.531 -9.690 1.00 94.31 180 ILE A C 1
ATOM 1431 O O . ILE A 1 180 ? 12.047 -3.590 -10.884 1.00 94.31 180 ILE A O 1
ATOM 1435 N N . ARG A 1 181 ? 13.546 -3.938 -9.256 1.00 93.00 181 ARG A N 1
ATOM 1436 C CA . ARG A 1 181 ? 14.602 -4.447 -10.164 1.00 93.00 181 ARG A CA 1
ATOM 1437 C C . ARG A 1 181 ? 14.164 -5.704 -10.917 1.00 93.00 181 ARG A C 1
ATOM 1439 O O . ARG A 1 181 ? 14.585 -5.917 -12.056 1.00 93.00 181 ARG A O 1
ATOM 1446 N N . ASN A 1 182 ? 13.237 -6.469 -10.342 1.00 90.44 182 ASN A N 1
ATOM 1447 C CA . ASN A 1 182 ? 12.612 -7.629 -10.978 1.00 90.44 182 ASN A CA 1
ATOM 1448 C C . ASN A 1 182 ? 11.824 -7.278 -12.257 1.00 90.44 182 ASN A C 1
ATOM 1450 O O . ASN A 1 182 ? 11.557 -8.159 -13.074 1.00 90.44 182 ASN A O 1
ATOM 1454 N N . ALA A 1 183 ? 11.497 -5.999 -12.492 1.00 90.50 183 ALA A N 1
ATOM 1455 C CA . ALA A 1 183 ? 10.821 -5.548 -13.709 1.00 90.50 183 ALA A CA 1
ATOM 1456 C C . ALA A 1 183 ? 11.587 -5.925 -14.989 1.00 90.50 183 ALA A C 1
ATOM 1458 O O . ALA A 1 183 ? 10.968 -6.233 -16.008 1.00 90.50 183 ALA A O 1
ATOM 1459 N N . LYS A 1 184 ? 12.927 -5.944 -14.943 1.00 89.12 184 LYS A N 1
ATOM 1460 C CA . LYS A 1 184 ? 13.749 -6.388 -16.077 1.00 89.12 184 LYS A CA 1
ATOM 1461 C C . LYS A 1 184 ? 13.500 -7.858 -16.405 1.00 89.12 184 LYS A C 1
ATOM 1463 O O . LYS A 1 184 ? 13.330 -8.205 -17.573 1.00 89.12 184 LYS A O 1
ATOM 1468 N N . GLU A 1 185 ? 13.479 -8.708 -15.386 1.00 90.69 185 GLU A N 1
ATOM 1469 C CA . GLU A 1 185 ? 13.280 -10.143 -15.556 1.00 90.69 185 GLU A CA 1
ATOM 1470 C C . GLU A 1 185 ? 11.870 -10.440 -16.080 1.00 90.69 185 GLU A C 1
ATOM 1472 O O . GLU A 1 185 ? 11.738 -11.106 -17.108 1.00 90.69 185 GLU A O 1
ATOM 1477 N N . LEU A 1 186 ? 10.845 -9.819 -15.482 1.00 89.88 186 LEU A N 1
ATOM 1478 C CA . LEU A 1 186 ? 9.450 -9.891 -15.935 1.00 89.88 186 LEU A CA 1
ATOM 1479 C C . LEU A 1 186 ? 9.290 -9.478 -17.402 1.00 89.88 186 LEU A C 1
ATOM 1481 O O . LEU A 1 186 ? 8.646 -10.178 -18.182 1.00 89.88 186 LEU A O 1
ATOM 1485 N N . TYR A 1 187 ? 9.922 -8.372 -17.801 1.00 85.88 187 TYR A N 1
ATOM 1486 C CA . TYR A 1 187 ? 9.903 -7.917 -19.188 1.00 85.88 187 TYR A CA 1
ATOM 1487 C C . TYR A 1 187 ? 10.543 -8.939 -20.140 1.00 85.88 187 TYR A C 1
ATOM 1489 O O . TYR A 1 187 ? 9.992 -9.244 -21.200 1.00 85.88 187 TYR A O 1
ATOM 1497 N N . THR A 1 188 ? 11.717 -9.476 -19.792 1.00 85.69 188 THR A N 1
ATOM 1498 C CA . THR A 1 188 ? 12.444 -10.395 -20.685 1.00 85.69 188 THR A CA 1
ATOM 1499 C C . THR A 1 188 ? 11.873 -11.811 -20.718 1.00 85.69 188 THR A C 1
ATOM 1501 O O . THR A 1 188 ? 12.044 -12.491 -21.730 1.00 85.69 188 THR A O 1
ATOM 1504 N N . GLY A 1 189 ? 11.187 -12.242 -19.657 1.00 84.56 189 GLY A N 1
ATOM 1505 C CA . GLY A 1 189 ? 10.725 -13.619 -19.486 1.00 84.56 189 GLY A CA 1
ATOM 1506 C C . GLY A 1 189 ? 9.539 -14.016 -20.368 1.00 84.56 189 GLY A C 1
ATOM 1507 O O . GLY A 1 189 ? 9.305 -15.205 -20.562 1.00 84.56 189 GLY A O 1
ATOM 1508 N N . ASN A 1 190 ? 8.804 -13.061 -20.949 1.00 81.25 190 ASN A N 1
ATOM 1509 C CA . ASN A 1 190 ? 7.642 -13.369 -21.785 1.00 81.25 190 ASN A CA 1
ATOM 1510 C C . ASN A 1 190 ? 7.469 -12.359 -22.936 1.00 81.25 190 ASN A C 1
ATOM 1512 O O . ASN A 1 190 ? 7.469 -11.144 -22.753 1.00 81.25 190 ASN A O 1
ATOM 1516 N N . TYR A 1 191 ? 7.304 -12.870 -24.161 1.00 82.50 191 TYR A N 1
ATOM 1517 C CA . TYR A 1 191 ? 7.177 -12.050 -25.372 1.00 82.50 191 TYR A CA 1
ATOM 1518 C C . TYR A 1 191 ? 5.917 -11.171 -25.381 1.00 82.50 191 TYR A C 1
ATOM 1520 O O . TYR A 1 191 ? 5.952 -10.055 -25.895 1.00 82.50 191 TYR A O 1
ATOM 1528 N N . ALA A 1 192 ? 4.816 -11.640 -24.782 1.00 81.56 192 ALA A N 1
ATOM 1529 C CA . ALA A 1 192 ? 3.621 -10.822 -24.607 1.00 81.56 192 ALA A CA 1
ATOM 1530 C C . ALA A 1 192 ? 3.917 -9.612 -23.714 1.00 81.56 192 ALA A C 1
ATOM 1532 O O . ALA A 1 192 ? 3.493 -8.512 -24.055 1.00 81.56 192 ALA A O 1
ATOM 1533 N N . CYS A 1 193 ? 4.726 -9.782 -22.662 1.00 83.06 193 CYS A N 1
ATOM 1534 C CA . CYS A 1 193 ? 5.206 -8.664 -21.854 1.00 83.06 193 CYS A CA 1
ATOM 1535 C C . CYS A 1 193 ? 6.002 -7.693 -22.722 1.00 83.06 193 CYS A C 1
ATOM 1537 O O . CYS A 1 193 ? 5.725 -6.511 -22.702 1.00 83.06 193 CYS A O 1
ATOM 1539 N N . GLN A 1 194 ? 6.903 -8.155 -23.590 1.00 81.94 194 GLN A N 1
ATOM 1540 C CA . GLN A 1 194 ? 7.661 -7.235 -24.452 1.00 81.94 194 GLN A CA 1
ATOM 1541 C C . GLN A 1 194 ? 6.784 -6.385 -25.388 1.00 81.94 194 GLN A C 1
ATOM 1543 O O . GLN A 1 194 ? 7.160 -5.267 -25.736 1.00 81.94 194 GLN A O 1
ATOM 1548 N N . ILE A 1 195 ? 5.616 -6.900 -25.783 1.00 74.81 195 ILE A N 1
ATOM 1549 C CA . ILE A 1 195 ? 4.643 -6.193 -26.629 1.00 74.81 195 ILE A CA 1
ATOM 1550 C C . ILE A 1 195 ? 3.730 -5.275 -25.809 1.00 74.81 195 ILE A C 1
ATOM 1552 O O . ILE A 1 195 ? 3.437 -4.160 -26.238 1.00 74.81 195 ILE A O 1
ATOM 1556 N N . LEU A 1 196 ? 3.234 -5.763 -24.672 1.00 71.44 196 LEU A N 1
ATOM 1557 C CA . LEU A 1 196 ? 2.199 -5.112 -23.863 1.00 71.44 196 LEU A CA 1
ATOM 1558 C C . LEU A 1 196 ? 2.771 -4.223 -22.757 1.00 71.44 196 LEU A C 1
ATOM 1560 O O . LEU A 1 196 ? 2.044 -3.412 -22.186 1.00 71.44 196 LEU A O 1
ATOM 1564 N N . TYR A 1 197 ? 4.066 -4.344 -22.469 1.00 66.25 197 TYR A N 1
ATOM 1565 C CA . TYR A 1 197 ? 4.758 -3.529 -21.487 1.00 66.25 197 TYR A CA 1
ATOM 1566 C C . TYR A 1 197 ? 4.794 -2.078 -21.960 1.00 66.25 197 TYR A C 1
ATOM 1568 O O . TYR A 1 197 ? 5.611 -1.669 -22.789 1.00 66.25 197 TYR A O 1
ATOM 1576 N N . ASN A 1 198 ? 3.900 -1.274 -21.395 1.00 61.72 198 ASN A N 1
ATOM 1577 C CA . ASN A 1 198 ? 3.666 0.112 -21.783 1.00 61.72 198 ASN A CA 1
ATOM 1578 C C . ASN A 1 198 ? 4.713 1.090 -21.212 1.00 61.72 198 ASN A C 1
ATOM 1580 O O . ASN A 1 198 ? 4.382 2.210 -20.835 1.00 61.72 198 ASN A O 1
ATOM 1584 N N . LYS A 1 199 ? 5.983 0.675 -21.084 1.00 67.75 199 LYS A N 1
ATOM 1585 C CA . LYS A 1 199 ? 7.013 1.446 -20.363 1.00 67.75 199 LYS A CA 1
ATOM 1586 C C . LYS A 1 199 ? 6.538 1.878 -18.965 1.00 67.75 199 LYS A C 1
ATOM 1588 O O . LYS A 1 199 ? 6.840 2.987 -18.548 1.00 67.75 199 LYS A O 1
ATOM 1593 N N . THR A 1 200 ? 5.786 1.032 -18.258 1.00 76.69 200 THR A N 1
ATOM 1594 C CA . THR A 1 200 ? 5.196 1.380 -16.952 1.00 76.69 200 THR A CA 1
ATOM 1595 C C . THR A 1 200 ? 6.275 1.671 -15.901 1.00 76.69 200 THR A C 1
ATOM 1597 O O . THR A 1 200 ? 6.096 2.545 -15.061 1.00 76.69 200 THR A O 1
ATOM 1600 N N . CYS A 1 201 ? 7.430 0.997 -15.988 1.00 90.56 201 CYS A N 1
ATOM 1601 C CA . CYS A 1 201 ? 8.560 1.173 -15.073 1.00 90.56 201 CYS A CA 1
ATOM 1602 C C . CYS A 1 201 ? 9.919 1.169 -15.808 1.00 90.56 201 CYS A C 1
ATOM 1604 O O . CYS A 1 201 ? 10.748 0.268 -15.633 1.00 90.56 201 CYS A O 1
ATOM 1606 N N . PRO A 1 202 ? 10.166 2.158 -16.685 1.00 88.81 202 PRO A N 1
ATOM 1607 C CA . PRO A 1 202 ? 11.266 2.109 -17.640 1.00 88.81 202 PRO A CA 1
ATOM 1608 C C . PRO A 1 202 ? 12.629 2.166 -16.948 1.00 88.81 202 PRO A C 1
ATOM 1610 O O . PRO A 1 202 ? 13.562 1.514 -17.410 1.00 88.81 202 PRO A O 1
ATOM 1613 N N . CYS A 1 203 ? 12.730 2.880 -15.822 1.00 92.50 203 CYS A N 1
ATOM 1614 C CA . CYS A 1 203 ? 13.983 3.023 -15.089 1.00 92.50 203 CYS A CA 1
ATOM 1615 C C . CYS A 1 203 ? 14.488 1.704 -14.497 1.00 92.50 203 CYS A C 1
ATOM 1617 O O . CYS A 1 203 ? 15.693 1.555 -14.339 1.00 92.50 203 CYS A O 1
ATOM 1619 N N . ALA A 1 204 ? 13.602 0.743 -14.213 1.00 93.00 204 ALA A N 1
ATOM 1620 C CA . ALA A 1 204 ? 13.993 -0.572 -13.706 1.00 93.00 204 ALA A CA 1
ATOM 1621 C C . ALA A 1 204 ? 14.007 -1.668 -14.777 1.00 93.00 204 ALA A C 1
ATOM 1623 O O . ALA A 1 204 ? 14.850 -2.561 -14.715 1.00 93.00 204 ALA A O 1
ATOM 1624 N N . ALA A 1 205 ? 13.137 -1.597 -15.788 1.00 90.81 205 ALA A N 1
ATOM 1625 C CA . ALA A 1 205 ? 13.168 -2.557 -16.891 1.00 90.81 205 ALA A CA 1
ATOM 1626 C C . ALA A 1 205 ? 14.369 -2.341 -17.832 1.00 90.81 205 ALA A C 1
ATOM 1628 O O . ALA A 1 205 ? 14.942 -3.311 -18.336 1.00 90.81 205 ALA A O 1
ATOM 1629 N N . PHE A 1 206 ? 14.782 -1.082 -18.045 1.00 90.19 206 PHE A N 1
ATOM 1630 C CA . PHE A 1 206 ? 15.839 -0.703 -18.993 1.00 90.19 206 PHE A CA 1
ATOM 1631 C C . PHE A 1 206 ? 16.850 0.311 -18.426 1.00 90.19 206 PHE A C 1
ATOM 1633 O O . PHE A 1 206 ? 17.094 1.341 -19.061 1.00 90.19 206 PHE A O 1
ATOM 1640 N N . PRO A 1 207 ? 17.463 0.054 -17.257 1.00 93.25 207 PRO A N 1
ATOM 1641 C CA . PRO A 1 207 ? 18.413 0.990 -16.677 1.00 93.25 207 PRO A CA 1
ATOM 1642 C C . PRO A 1 207 ? 19.695 1.086 -17.513 1.00 93.25 207 PRO A C 1
ATOM 1644 O O . PRO A 1 207 ? 20.243 0.077 -17.969 1.00 93.25 207 PRO A O 1
ATOM 1647 N N . THR A 1 208 ? 20.246 2.294 -17.629 1.00 95.00 208 THR A N 1
ATOM 1648 C CA . THR A 1 208 ? 21.682 2.465 -17.896 1.00 95.00 208 THR A CA 1
ATOM 1649 C C . THR A 1 208 ? 22.503 1.945 -16.710 1.00 95.00 208 THR A C 1
ATOM 1651 O O . THR A 1 208 ? 21.993 1.779 -15.603 1.00 95.00 208 THR A O 1
ATOM 1654 N N . THR A 1 209 ? 23.809 1.732 -16.892 1.00 95.81 209 THR A N 1
ATOM 1655 C CA . THR A 1 209 ? 24.703 1.318 -15.793 1.00 95.81 209 THR A CA 1
ATOM 1656 C C . THR A 1 209 ? 24.665 2.278 -14.598 1.00 95.81 209 THR A C 1
ATOM 1658 O O . THR A 1 209 ? 24.806 1.849 -13.458 1.00 95.81 209 THR A O 1
ATOM 1661 N N . GLU A 1 210 ? 24.485 3.575 -14.844 1.00 94.75 210 GLU A N 1
ATOM 1662 C CA . GLU A 1 210 ? 24.366 4.584 -13.788 1.00 94.75 210 GLU A CA 1
ATOM 1663 C C . GLU A 1 210 ? 23.008 4.505 -13.082 1.00 94.75 210 GLU A C 1
ATOM 1665 O O . GLU A 1 210 ? 22.958 4.461 -11.856 1.00 94.75 210 GLU A O 1
ATOM 1670 N N . GLN A 1 211 ? 21.918 4.380 -13.843 1.00 94.69 211 GLN A N 1
ATOM 1671 C CA . GLN A 1 211 ? 20.569 4.222 -13.292 1.00 94.69 211 GLN A CA 1
ATOM 1672 C C . GLN A 1 211 ? 20.437 2.947 -12.448 1.00 94.69 211 GLN A C 1
ATOM 1674 O O . GLN A 1 211 ? 19.809 2.980 -11.395 1.00 94.69 211 GLN A O 1
ATOM 1679 N N . ALA A 1 212 ? 21.073 1.845 -12.857 1.00 95.94 212 ALA A N 1
ATOM 1680 C CA . ALA A 1 212 ? 21.094 0.607 -12.078 1.00 95.94 212 ALA A CA 1
ATOM 1681 C C . ALA A 1 212 ? 21.757 0.805 -10.704 1.00 95.94 212 ALA A C 1
ATOM 1683 O O . ALA A 1 212 ? 21.207 0.375 -9.697 1.00 95.94 212 ALA A O 1
ATOM 1684 N N . LYS A 1 213 ? 22.886 1.529 -10.644 1.00 96.50 213 LYS A N 1
ATOM 1685 C CA . LYS A 1 213 ? 23.558 1.855 -9.373 1.00 96.50 213 LYS A CA 1
ATOM 1686 C C . LYS A 1 213 ? 22.700 2.738 -8.471 1.00 96.50 213 LYS A C 1
ATOM 1688 O O . LYS A 1 213 ? 22.725 2.564 -7.259 1.00 96.50 213 LYS A O 1
ATOM 1693 N N . ILE A 1 214 ? 21.957 3.680 -9.055 1.00 95.81 214 ILE A N 1
ATOM 1694 C CA . ILE A 1 214 ? 21.015 4.514 -8.301 1.00 95.81 214 ILE A CA 1
ATOM 1695 C C . ILE A 1 214 ? 19.897 3.643 -7.722 1.00 95.81 214 ILE A C 1
ATOM 1697 O O . ILE A 1 214 ? 19.591 3.781 -6.546 1.00 95.81 214 ILE A O 1
ATOM 1701 N N . LEU A 1 215 ? 19.332 2.708 -8.492 1.00 95.25 215 LEU A N 1
ATOM 1702 C CA . LEU A 1 215 ? 18.319 1.776 -7.980 1.00 95.25 215 LEU A CA 1
ATOM 1703 C C . LEU A 1 215 ? 18.851 0.878 -6.858 1.00 95.25 215 LEU A C 1
ATOM 1705 O O . LEU A 1 215 ? 18.159 0.700 -5.856 1.00 95.25 215 LEU A O 1
ATOM 1709 N N . ASP A 1 216 ? 20.072 0.356 -7.005 1.00 96.50 216 ASP A N 1
ATOM 1710 C CA . ASP A 1 216 ? 20.733 -0.453 -5.975 1.00 96.50 216 ASP A CA 1
ATOM 1711 C C . ASP A 1 216 ? 20.920 0.318 -4.657 1.00 96.50 216 ASP A C 1
ATOM 1713 O O . ASP A 1 216 ? 20.890 -0.286 -3.586 1.00 96.50 216 ASP A O 1
ATOM 1717 N N . ASP A 1 217 ? 21.076 1.643 -4.730 1.00 96.94 217 ASP A N 1
ATOM 1718 C CA . ASP A 1 217 ? 21.167 2.529 -3.568 1.00 96.94 217 ASP A CA 1
ATOM 1719 C C . ASP A 1 217 ? 19.786 2.946 -3.029 1.00 96.94 217 ASP A C 1
ATOM 1721 O O . ASP A 1 217 ? 19.554 2.943 -1.820 1.00 96.94 217 ASP A O 1
ATOM 1725 N N . TYR A 1 218 ? 18.847 3.297 -3.910 1.00 97.38 218 TYR A N 1
ATOM 1726 C CA . TYR A 1 218 ? 17.574 3.914 -3.535 1.00 97.38 218 TYR A CA 1
ATOM 1727 C C . TYR A 1 218 ? 16.590 2.914 -2.944 1.00 97.38 218 TYR A C 1
ATOM 1729 O O . TYR A 1 218 ? 15.996 3.216 -1.917 1.00 97.38 218 TYR A O 1
ATOM 1737 N N . ILE A 1 219 ? 16.422 1.726 -3.530 1.00 97.06 219 ILE A N 1
ATOM 1738 C CA . ILE A 1 219 ? 15.423 0.742 -3.071 1.00 97.06 219 ILE A CA 1
ATOM 1739 C C . ILE A 1 219 ? 15.592 0.377 -1.583 1.00 97.06 219 ILE A C 1
ATOM 1741 O O . ILE A 1 219 ? 14.634 0.556 -0.824 1.00 97.06 219 ILE A O 1
ATOM 1745 N N . PRO A 1 220 ? 16.774 -0.072 -1.110 1.00 97.81 220 PRO A N 1
ATOM 1746 C CA . PRO A 1 220 ? 16.948 -0.373 0.310 1.00 97.81 220 PRO A CA 1
ATOM 1747 C C . PRO A 1 220 ? 16.807 0.879 1.186 1.00 97.81 220 PRO A C 1
ATOM 1749 O O . PRO A 1 220 ? 16.263 0.797 2.286 1.00 97.81 220 PRO A O 1
ATOM 1752 N N . LYS A 1 221 ? 17.227 2.058 0.704 1.00 98.50 221 LYS A N 1
ATOM 1753 C CA . LYS A 1 221 ? 17.070 3.311 1.455 1.00 98.50 221 LYS A CA 1
ATOM 1754 C C . LYS A 1 221 ? 15.613 3.743 1.580 1.00 98.50 221 LYS A C 1
ATOM 1756 O O . LYS A 1 221 ? 15.235 4.160 2.663 1.00 98.50 221 LYS A O 1
ATOM 1761 N N . TYR A 1 222 ? 14.789 3.597 0.543 1.00 98.56 222 TYR A N 1
ATOM 1762 C CA . TYR A 1 222 ? 13.343 3.856 0.583 1.00 98.56 222 TYR A CA 1
ATOM 1763 C C . TYR A 1 222 ? 12.659 3.023 1.671 1.00 98.56 222 TYR A C 1
ATOM 1765 O O . TYR A 1 222 ? 11.827 3.526 2.424 1.00 98.56 222 TYR A O 1
ATOM 1773 N N . GLN A 1 223 ? 13.039 1.751 1.787 1.00 98.19 223 GLN A N 1
ATOM 1774 C CA . GLN A 1 223 ? 12.539 0.871 2.840 1.00 98.19 223 GLN A CA 1
ATOM 1775 C C . GLN A 1 223 ? 13.056 1.307 4.223 1.00 98.19 223 GLN A C 1
ATOM 1777 O O . GLN A 1 223 ? 12.275 1.426 5.170 1.00 98.19 223 GLN A O 1
ATOM 1782 N N . GLN A 1 224 ? 14.356 1.603 4.335 1.00 98.56 224 GLN A N 1
ATOM 1783 C CA . GLN A 1 224 ? 15.000 1.980 5.594 1.00 98.56 224 GLN A CA 1
ATOM 1784 C C . GLN A 1 224 ? 14.468 3.296 6.168 1.00 98.56 224 GLN A C 1
ATOM 1786 O O . GLN A 1 224 ? 14.174 3.361 7.357 1.00 98.56 224 GLN A O 1
ATOM 1791 N N . VAL A 1 225 ? 14.283 4.334 5.348 1.00 98.62 225 VAL A N 1
ATOM 1792 C CA . VAL A 1 225 ? 13.810 5.640 5.835 1.00 98.62 225 VAL A CA 1
ATOM 1793 C C . VAL A 1 225 ? 12.396 5.570 6.420 1.00 98.62 225 VAL A C 1
ATOM 1795 O O . VAL A 1 225 ? 12.097 6.291 7.372 1.00 98.62 225 VAL A O 1
ATOM 1798 N N . LEU A 1 226 ? 11.532 4.681 5.911 1.00 98.62 226 LEU A N 1
ATOM 1799 C CA . LEU A 1 226 ? 10.214 4.438 6.505 1.00 98.62 226 LEU A CA 1
ATOM 1800 C C . LEU A 1 226 ? 10.310 3.642 7.806 1.00 98.62 226 LEU A C 1
ATOM 1802 O O . LEU A 1 226 ? 9.622 3.973 8.772 1.00 98.62 226 LEU A O 1
ATOM 1806 N N . LEU A 1 227 ? 11.175 2.624 7.859 1.00 98.12 227 LEU A N 1
ATOM 1807 C CA . LEU A 1 227 ? 11.453 1.896 9.099 1.00 98.12 227 LEU A CA 1
ATOM 1808 C C . LEU A 1 227 ? 11.947 2.852 10.189 1.00 98.12 227 LEU A C 1
ATOM 1810 O O . LEU A 1 227 ? 11.397 2.853 11.288 1.00 98.12 227 LEU A O 1
ATOM 1814 N N . ASP A 1 228 ? 12.925 3.700 9.875 1.00 98.31 228 ASP A N 1
ATOM 1815 C CA . ASP A 1 228 ? 13.485 4.680 10.805 1.00 98.31 228 ASP A CA 1
ATOM 1816 C C . ASP A 1 228 ? 12.424 5.678 11.269 1.00 98.31 228 ASP A C 1
ATOM 1818 O O . ASP A 1 228 ? 12.288 5.910 12.472 1.00 98.31 228 ASP A O 1
ATOM 1822 N N . LEU A 1 229 ? 11.619 6.213 10.341 1.00 98.31 229 LEU A N 1
ATOM 1823 C CA . LEU A 1 229 ? 10.531 7.142 10.649 1.00 98.31 229 LEU A CA 1
ATOM 1824 C C . LEU A 1 229 ? 9.540 6.546 11.657 1.00 98.31 229 LEU A C 1
ATOM 1826 O O . LEU A 1 229 ? 9.202 7.206 12.645 1.00 98.31 229 LEU A O 1
ATOM 1830 N N . ILE A 1 230 ? 9.069 5.317 11.427 1.00 97.81 230 ILE A N 1
ATOM 1831 C CA . ILE A 1 230 ? 8.055 4.683 12.281 1.00 97.81 230 ILE A CA 1
ATOM 1832 C C . ILE A 1 230 ? 8.655 4.188 13.602 1.00 97.81 230 ILE A C 1
ATOM 1834 O O . ILE A 1 230 ? 8.036 4.366 14.652 1.00 97.81 230 ILE A O 1
ATOM 1838 N N . ASN A 1 231 ? 9.887 3.669 13.595 1.00 95.06 231 ASN A N 1
ATOM 1839 C CA . ASN A 1 231 ? 10.565 3.177 14.801 1.00 95.06 231 ASN A CA 1
ATOM 1840 C C . ASN A 1 231 ? 10.877 4.275 15.829 1.00 95.06 231 ASN A C 1
ATOM 1842 O O . ASN A 1 231 ? 11.144 3.961 16.988 1.00 95.06 231 ASN A O 1
ATOM 1846 N N . THR A 1 232 ? 10.781 5.558 15.457 1.00 95.38 232 THR A N 1
ATOM 1847 C CA . THR A 1 232 ? 10.807 6.662 16.433 1.00 95.38 232 THR A CA 1
ATOM 1848 C C . THR A 1 232 ? 9.666 6.599 17.457 1.00 95.38 232 THR A C 1
ATOM 1850 O O . THR A 1 232 ? 9.738 7.262 18.491 1.00 95.38 232 THR A O 1
ATOM 1853 N N . GLY A 1 233 ? 8.587 5.855 17.176 1.00 95.19 233 GLY A N 1
ATOM 1854 C CA . GLY A 1 233 ? 7.390 5.798 18.018 1.00 95.19 233 GLY A CA 1
ATOM 1855 C C . GLY A 1 233 ? 6.556 7.083 17.983 1.00 95.19 233 GLY A C 1
ATOM 1856 O O . GLY A 1 233 ? 5.668 7.278 18.817 1.00 95.19 233 GLY A O 1
ATOM 1857 N N . ARG A 1 234 ? 6.820 7.989 17.029 1.00 96.62 234 ARG A N 1
ATOM 1858 C CA . ARG A 1 234 ? 6.137 9.291 16.920 1.00 96.62 234 ARG A CA 1
ATOM 1859 C C . ARG A 1 234 ? 4.615 9.184 16.783 1.00 96.62 234 ARG A C 1
ATOM 1861 O O . ARG A 1 234 ? 3.904 10.057 17.268 1.00 96.62 234 ARG A O 1
ATOM 1868 N N . TYR A 1 235 ? 4.120 8.108 16.169 1.00 97.75 235 TYR A N 1
ATOM 1869 C CA . TYR A 1 235 ? 2.688 7.861 15.977 1.00 97.75 235 TYR A CA 1
ATOM 1870 C C . TYR A 1 235 ? 2.075 6.969 17.066 1.00 97.75 235 TYR A C 1
ATOM 1872 O O . TYR A 1 235 ? 0.877 6.719 17.033 1.00 97.75 235 TYR A O 1
ATOM 1880 N N . ASP A 1 236 ? 2.865 6.536 18.055 1.00 95.56 236 ASP A N 1
ATOM 1881 C CA . ASP A 1 236 ? 2.432 5.683 19.170 1.00 95.56 236 ASP A CA 1
ATOM 1882 C C . ASP A 1 236 ? 2.175 6.473 20.466 1.00 95.56 236 ASP A C 1
ATOM 1884 O O . ASP A 1 236 ? 1.984 5.894 21.537 1.00 95.56 236 ASP A O 1
ATOM 1888 N N . GLN A 1 237 ? 2.157 7.807 20.401 1.00 94.88 237 GLN A N 1
ATOM 1889 C CA . GLN A 1 237 ? 1.934 8.665 21.575 1.00 94.88 237 GLN A CA 1
ATOM 1890 C C . GLN A 1 237 ? 0.459 8.716 22.007 1.00 94.88 237 GLN A C 1
ATOM 1892 O O . GLN A 1 237 ? 0.148 9.145 23.116 1.00 94.88 237 GLN A O 1
ATOM 1897 N N . ARG A 1 238 ? -0.455 8.257 21.146 1.00 94.50 238 ARG A N 1
ATOM 1898 C CA . ARG A 1 238 ? -1.888 8.112 21.424 1.00 94.50 238 ARG A CA 1
ATOM 1899 C C . ARG A 1 238 ? -2.246 6.639 21.622 1.00 94.50 238 ARG A C 1
ATOM 1901 O O . ARG A 1 238 ? -1.555 5.742 21.140 1.00 94.50 238 ARG A O 1
ATOM 1908 N N . ASP A 1 239 ? -3.336 6.379 22.336 1.00 93.62 239 ASP A N 1
ATOM 1909 C CA . ASP A 1 239 ? -3.854 5.013 22.528 1.00 93.62 239 ASP A CA 1
ATOM 1910 C C . ASP A 1 239 ? -4.867 4.604 21.453 1.00 93.62 239 ASP A C 1
ATOM 1912 O O . ASP A 1 239 ? -5.206 3.428 21.316 1.00 93.62 239 ASP A O 1
ATOM 1916 N N . ASP A 1 240 ? -5.334 5.575 20.674 1.00 96.00 240 ASP A N 1
ATOM 1917 C CA . ASP A 1 240 ? -6.331 5.419 19.625 1.00 96.00 240 ASP A CA 1
ATOM 1918 C C . ASP A 1 240 ? -5.755 5.644 18.218 1.00 96.00 240 ASP A C 1
ATOM 1920 O O . ASP A 1 240 ? -6.518 5.725 17.262 1.00 96.00 240 ASP A O 1
ATOM 1924 N N . PHE A 1 241 ? -4.434 5.755 18.071 1.00 98.12 241 PHE A N 1
ATOM 1925 C CA . PHE A 1 241 ? -3.765 5.890 16.779 1.00 98.12 241 PHE A CA 1
ATOM 1926 C C . PHE A 1 241 ? -2.410 5.179 16.803 1.00 98.12 241 PHE A C 1
ATOM 1928 O O . PHE A 1 241 ? -1.699 5.254 17.802 1.00 98.12 241 PHE A O 1
ATOM 1935 N N . THR A 1 242 ? -2.059 4.489 15.719 1.00 98.12 242 THR A N 1
ATOM 1936 C CA . THR A 1 242 ? -0.719 3.916 15.512 1.00 98.12 242 THR A CA 1
ATOM 1937 C C . THR A 1 242 ? -0.474 3.667 14.024 1.00 98.12 242 THR A C 1
ATOM 1939 O O . THR A 1 242 ? -1.418 3.436 13.260 1.00 98.12 242 THR A O 1
ATOM 1942 N N . VAL A 1 243 ? 0.796 3.692 13.621 1.00 98.69 243 VAL A N 1
ATOM 1943 C CA . VAL A 1 243 ? 1.251 3.307 12.280 1.00 98.69 243 VAL A CA 1
ATOM 1944 C C . VAL A 1 243 ? 2.131 2.074 12.421 1.00 98.69 243 VAL A C 1
ATOM 1946 O O . VAL A 1 243 ? 3.079 2.069 13.202 1.00 98.69 243 VAL A O 1
ATOM 1949 N N . VAL A 1 244 ? 1.828 1.027 11.662 1.00 98.56 244 VAL A N 1
ATOM 1950 C CA . VAL A 1 244 ? 2.551 -0.245 11.693 1.00 98.56 244 VAL A CA 1
ATOM 1951 C C . VAL A 1 244 ? 3.130 -0.521 10.314 1.00 98.56 244 VAL A C 1
ATOM 1953 O O . VAL A 1 244 ? 2.393 -0.595 9.330 1.00 98.56 244 VAL A O 1
ATOM 1956 N N . ILE A 1 245 ? 4.452 -0.701 10.252 1.00 98.62 245 ILE A N 1
ATOM 1957 C CA . ILE A 1 245 ? 5.131 -1.153 9.037 1.00 98.62 245 ILE A CA 1
ATOM 1958 C C . ILE A 1 245 ? 4.743 -2.604 8.742 1.00 98.62 245 ILE A C 1
ATOM 1960 O O . ILE A 1 245 ? 4.822 -3.464 9.625 1.00 98.62 245 ILE A O 1
ATOM 1964 N N . GLN A 1 246 ? 4.374 -2.867 7.491 1.00 98.62 246 GLN A N 1
ATOM 1965 C CA . GLN A 1 246 ? 4.128 -4.207 6.964 1.00 98.62 246 GLN A CA 1
ATOM 1966 C C . GLN A 1 246 ? 5.186 -4.507 5.887 1.00 98.62 246 GLN A C 1
ATOM 1968 O O . GLN A 1 246 ? 5.033 -4.074 4.741 1.00 98.62 246 GLN A O 1
ATOM 1973 N N . PRO A 1 247 ? 6.308 -5.165 6.241 1.00 98.06 247 PRO A N 1
ATOM 1974 C CA . PRO A 1 247 ? 7.446 -5.328 5.340 1.00 98.06 247 PRO A CA 1
ATOM 1975 C C . PRO A 1 247 ? 7.294 -6.473 4.340 1.00 98.06 247 PRO A C 1
ATOM 1977 O O . PRO A 1 247 ? 8.246 -6.736 3.618 1.00 98.06 247 PRO A O 1
ATOM 1980 N N . PHE A 1 248 ? 6.147 -7.155 4.274 1.00 97.69 248 PHE A N 1
ATOM 1981 C CA . PHE A 1 248 ? 5.979 -8.371 3.473 1.00 97.69 248 PHE A CA 1
ATOM 1982 C C . PHE A 1 248 ? 6.292 -8.220 1.977 1.00 97.69 248 PHE A C 1
ATOM 1984 O O . PHE A 1 248 ? 6.376 -9.230 1.314 1.00 97.69 248 PHE A O 1
ATOM 1991 N N . MET A 1 249 ? 6.471 -7.027 1.405 1.00 95.62 249 MET A N 1
ATOM 1992 C CA . MET A 1 249 ? 6.937 -6.896 0.015 1.00 95.62 249 MET A CA 1
ATOM 1993 C C . MET A 1 249 ? 8.407 -6.481 -0.127 1.00 95.62 249 MET A C 1
ATOM 1995 O O . MET A 1 249 ? 8.895 -6.403 -1.251 1.00 95.62 249 MET A O 1
ATOM 1999 N N . ALA A 1 250 ? 9.120 -6.226 0.972 1.00 95.44 250 ALA A N 1
ATOM 2000 C CA . ALA A 1 250 ? 10.465 -5.656 0.957 1.00 95.44 250 ALA A CA 1
ATOM 2001 C C . ALA A 1 250 ? 11.502 -6.578 0.293 1.00 95.44 250 ALA A C 1
ATOM 2003 O O . ALA A 1 250 ? 12.322 -6.114 -0.498 1.00 95.44 250 ALA A O 1
ATOM 2004 N N . GLU A 1 251 ? 11.427 -7.883 0.568 1.00 93.56 251 GLU A N 1
ATOM 2005 C CA . GLU A 1 251 ? 12.231 -8.921 -0.082 1.00 93.56 251 GLU A CA 1
ATOM 2006 C C . GLU A 1 251 ? 11.434 -9.549 -1.228 1.00 93.56 251 GLU A C 1
ATOM 2008 O O . GLU A 1 251 ? 10.850 -10.636 -1.129 1.00 93.56 251 GLU A O 1
ATOM 2013 N N . THR A 1 252 ? 11.374 -8.823 -2.341 1.00 89.44 252 THR A N 1
ATOM 2014 C CA . THR A 1 252 ? 10.592 -9.233 -3.506 1.00 89.44 252 THR A CA 1
ATOM 2015 C C . THR A 1 252 ? 11.320 -10.313 -4.292 1.00 89.44 252 THR A C 1
ATOM 2017 O O . THR A 1 252 ? 12.291 -10.046 -4.998 1.00 89.44 252 THR A O 1
ATOM 2020 N N . LYS A 1 253 ? 10.805 -11.538 -4.220 1.00 90.50 253 LYS A N 1
ATOM 2021 C CA . LYS A 1 253 ? 11.123 -12.607 -5.171 1.00 90.50 253 LYS A CA 1
ATOM 2022 C C . LYS A 1 253 ? 9.982 -12.756 -6.164 1.00 90.50 253 LYS A C 1
ATOM 2024 O O . LYS A 1 253 ? 8.831 -12.472 -5.821 1.00 90.50 253 LYS A O 1
ATOM 2029 N N . LEU A 1 254 ? 10.301 -13.167 -7.386 1.00 93.06 254 LEU A N 1
ATOM 2030 C CA . LEU A 1 254 ? 9.278 -13.512 -8.363 1.00 93.06 254 LEU A CA 1
ATOM 2031 C C . LEU A 1 254 ? 8.644 -14.860 -7.986 1.00 93.06 254 LEU A C 1
ATOM 2033 O O . LEU A 1 254 ? 9.372 -15.764 -7.580 1.00 93.06 254 LEU A O 1
ATOM 2037 N N . PRO A 1 255 ? 7.311 -15.002 -8.079 1.00 94.06 255 PRO A N 1
ATOM 2038 C CA . PRO A 1 255 ? 6.656 -16.281 -7.879 1.00 94.06 255 PRO A CA 1
ATOM 2039 C C . PRO A 1 255 ? 7.115 -17.285 -8.927 1.00 94.06 255 PRO A C 1
ATOM 2041 O O . PRO A 1 255 ? 7.242 -16.942 -10.102 1.00 94.06 255 PRO A O 1
ATOM 2044 N N . GLU A 1 256 ? 7.313 -18.523 -8.495 1.00 92.88 256 GLU A N 1
ATOM 2045 C CA . GLU A 1 256 ? 7.745 -19.632 -9.341 1.00 92.88 256 GLU A CA 1
ATOM 2046 C C . GLU A 1 256 ? 6.625 -20.673 -9.460 1.00 92.88 256 GLU A C 1
ATOM 2048 O O . GLU A 1 256 ? 5.875 -20.899 -8.504 1.00 92.88 256 GLU A O 1
ATOM 2053 N N . ASN A 1 257 ? 6.502 -21.283 -10.639 1.00 90.69 257 ASN A N 1
ATOM 2054 C CA . ASN A 1 257 ? 5.633 -22.432 -10.891 1.00 90.69 257 ASN A CA 1
ATOM 2055 C C . ASN A 1 257 ? 6.339 -23.757 -10.524 1.00 90.69 257 ASN A C 1
ATOM 2057 O O . ASN A 1 257 ? 7.494 -23.762 -10.100 1.00 90.69 257 ASN A O 1
ATOM 2061 N N . ASP A 1 258 ? 5.662 -24.891 -10.726 1.00 90.56 258 ASP A N 1
ATOM 2062 C CA . ASP A 1 258 ? 6.207 -26.225 -10.412 1.00 90.56 258 ASP A CA 1
ATOM 2063 C C . ASP A 1 258 ? 7.485 -26.579 -11.208 1.00 90.56 258 ASP A C 1
ATOM 2065 O O . ASP A 1 258 ? 8.247 -27.457 -10.799 1.00 90.56 258 ASP A O 1
ATOM 2069 N N . ASP A 1 259 ? 7.745 -25.882 -12.319 1.00 92.25 259 ASP A N 1
ATOM 2070 C CA . ASP A 1 259 ? 8.936 -26.045 -13.160 1.00 92.25 259 ASP A CA 1
ATOM 2071 C C . ASP A 1 259 ? 10.097 -25.108 -12.746 1.00 92.25 259 ASP A C 1
ATOM 2073 O O . ASP A 1 259 ? 11.167 -25.135 -13.359 1.00 92.25 259 ASP A O 1
ATOM 2077 N N . ASN A 1 260 ? 9.935 -24.321 -11.673 1.00 91.00 260 ASN A N 1
ATOM 2078 C CA . ASN A 1 260 ? 10.846 -23.252 -11.228 1.00 91.00 260 ASN A CA 1
ATOM 2079 C C . ASN A 1 260 ? 11.032 -22.127 -12.266 1.00 91.00 260 ASN A C 1
ATOM 2081 O O . ASN A 1 260 ? 12.087 -21.494 -12.339 1.00 91.00 260 ASN A O 1
ATOM 2085 N N . GLU A 1 261 ? 10.016 -21.881 -13.094 1.00 92.62 261 GLU A N 1
ATOM 2086 C CA . GLU A 1 261 ? 9.942 -20.715 -13.974 1.00 92.62 261 GLU A CA 1
ATOM 2087 C C . GLU A 1 261 ? 9.032 -19.646 -13.362 1.00 92.62 261 GLU A C 1
ATOM 2089 O O . GLU A 1 261 ? 8.167 -19.950 -12.540 1.00 92.62 261 GLU A O 1
ATOM 2094 N N . ILE A 1 262 ? 9.179 -18.390 -13.796 1.00 93.81 262 ILE A N 1
ATOM 2095 C CA . ILE A 1 262 ? 8.327 -17.285 -13.336 1.00 93.81 262 ILE A CA 1
ATOM 2096 C C . ILE A 1 262 ? 6.856 -17.612 -13.613 1.00 93.81 262 ILE A C 1
ATOM 2098 O O . ILE A 1 262 ? 6.435 -17.769 -14.763 1.00 93.81 262 ILE A O 1
ATOM 2102 N N . ASP A 1 263 ? 6.044 -17.630 -12.561 1.00 94.62 263 ASP A N 1
ATOM 2103 C CA . ASP A 1 263 ? 4.603 -17.781 -12.680 1.00 94.62 263 ASP A CA 1
ATOM 2104 C C . ASP A 1 263 ? 3.956 -16.433 -13.031 1.00 94.62 263 ASP A C 1
ATOM 2106 O O . ASP A 1 263 ? 3.510 -15.659 -12.178 1.00 94.62 263 ASP A O 1
ATOM 2110 N N . PHE A 1 264 ? 3.859 -16.170 -14.334 1.00 93.06 264 PHE A N 1
ATOM 2111 C CA . PHE A 1 264 ? 3.215 -14.969 -14.865 1.00 93.06 264 PHE A CA 1
ATOM 2112 C C . PHE A 1 264 ? 1.730 -14.840 -14.495 1.00 93.06 264 PHE A C 1
ATOM 2114 O O . PHE A 1 264 ? 1.175 -13.754 -14.643 1.00 93.06 264 PHE A O 1
ATOM 2121 N N . SER A 1 265 ? 1.070 -15.888 -13.978 1.00 94.12 265 SER A N 1
ATOM 2122 C CA . SER A 1 265 ? -0.338 -15.792 -13.570 1.00 94.12 265 SER A CA 1
ATOM 2123 C C . SER A 1 265 ? -0.567 -14.873 -12.366 1.00 94.12 265 SER A C 1
ATOM 2125 O O . SER A 1 265 ? -1.706 -14.464 -12.145 1.00 94.12 265 SER A O 1
ATOM 2127 N N . TYR A 1 266 ? 0.480 -14.499 -11.618 1.00 95.50 266 TYR A N 1
ATOM 2128 C CA . TYR A 1 266 ? 0.415 -13.484 -10.555 1.00 95.50 266 TYR A CA 1
ATOM 2129 C C . TYR A 1 266 ? 0.392 -12.040 -11.079 1.00 95.50 266 TYR A C 1
ATOM 2131 O O . TYR A 1 266 ? 0.064 -11.123 -10.323 1.00 95.50 266 TYR A O 1
ATOM 2139 N N . PHE A 1 267 ? 0.687 -11.823 -12.361 1.00 94.00 267 PHE A N 1
ATOM 2140 C CA . PHE A 1 267 ? 0.790 -10.497 -12.962 1.00 94.00 267 PHE A CA 1
ATOM 2141 C C . PHE A 1 267 ? -0.291 -10.285 -14.022 1.00 94.00 267 PHE A C 1
ATOM 2143 O O . PHE A 1 267 ? -0.752 -11.217 -14.682 1.00 94.00 267 PHE A O 1
ATOM 2150 N N . ALA A 1 268 ? -0.729 -9.040 -14.161 1.00 92.31 268 ALA A N 1
ATOM 2151 C CA . ALA A 1 268 ? -1.608 -8.606 -15.232 1.00 92.31 268 ALA A CA 1
ATOM 2152 C C . ALA A 1 268 ? -0.891 -8.721 -16.596 1.00 92.31 268 ALA A C 1
ATOM 2154 O O . ALA A 1 268 ? 0.325 -8.920 -16.638 1.00 92.31 268 ALA A O 1
ATOM 2155 N N . PRO A 1 269 ? -1.589 -8.565 -17.737 1.00 88.50 269 PRO A N 1
ATOM 2156 C CA . PRO A 1 269 ? -0.956 -8.703 -19.053 1.00 88.50 269 PRO A CA 1
ATOM 2157 C C . PRO A 1 269 ? 0.134 -7.659 -19.363 1.00 88.50 269 PRO A C 1
ATOM 2159 O O . PRO A 1 269 ? 0.902 -7.856 -20.301 1.00 88.50 269 PRO A O 1
ATOM 2162 N N . ASP A 1 270 ? 0.226 -6.568 -18.591 1.00 86.31 270 ASP A N 1
ATOM 2163 C CA . ASP A 1 270 ? 1.356 -5.625 -18.641 1.00 86.31 270 ASP A CA 1
ATOM 2164 C C . ASP A 1 270 ? 2.618 -6.135 -17.917 1.00 86.31 270 ASP A C 1
ATOM 2166 O O . ASP A 1 270 ? 3.675 -5.510 -18.006 1.00 86.31 270 ASP A O 1
ATOM 2170 N N . CYS A 1 271 ? 2.510 -7.277 -17.233 1.00 89.00 271 CYS A N 1
ATOM 2171 C CA . CYS A 1 271 ? 3.559 -7.971 -16.495 1.00 89.00 271 CYS A CA 1
ATOM 2172 C C . CYS A 1 271 ? 4.230 -7.126 -15.410 1.00 89.00 271 CYS A C 1
ATOM 2174 O O . CYS A 1 271 ? 5.390 -7.355 -15.070 1.00 89.00 271 CYS A O 1
ATOM 2176 N N . PHE A 1 272 ? 3.508 -6.137 -14.887 1.00 90.25 272 PHE A N 1
ATOM 2177 C CA . PHE A 1 272 ? 3.979 -5.264 -13.823 1.00 90.25 272 PHE A CA 1
ATOM 2178 C C . PHE A 1 272 ? 2.952 -5.161 -12.700 1.00 90.25 272 PHE A C 1
ATOM 2180 O O . PHE A 1 272 ? 3.280 -5.424 -11.545 1.00 90.25 272 PHE A O 1
ATOM 2187 N N . HIS A 1 273 ? 1.702 -4.836 -13.032 1.00 94.38 273 HIS A N 1
ATOM 2188 C CA . HIS A 1 273 ? 0.632 -4.828 -12.044 1.00 94.38 273 HIS A CA 1
ATOM 2189 C C . HIS A 1 273 ? 0.230 -6.254 -11.675 1.00 94.38 273 HIS A C 1
ATOM 2191 O O . HIS A 1 273 ? 0.435 -7.203 -12.434 1.00 94.38 273 HIS A O 1
ATOM 2197 N N . PHE A 1 274 ? -0.356 -6.418 -10.495 1.00 95.94 274 PHE A N 1
ATOM 2198 C CA . PHE A 1 274 ? -0.836 -7.717 -10.046 1.00 95.94 274 PHE A CA 1
ATOM 2199 C C . PHE A 1 274 ? -2.088 -8.134 -10.821 1.00 95.94 274 PHE A C 1
ATOM 2201 O O . PHE A 1 274 ? -2.982 -7.327 -11.060 1.00 95.94 274 PHE A O 1
ATOM 2208 N N . SER A 1 275 ? -2.190 -9.416 -11.164 1.00 95.81 275 SER A N 1
ATOM 2209 C CA . SER A 1 275 ? -3.471 -10.012 -11.555 1.00 95.81 275 SER A CA 1
ATOM 2210 C C . SER A 1 275 ? -4.356 -10.210 -10.320 1.00 95.81 275 SER A C 1
ATOM 2212 O O . SER A 1 275 ? -3.911 -10.034 -9.187 1.00 95.81 275 SER A O 1
ATOM 2214 N N . GLY A 1 276 ? -5.584 -10.699 -10.495 1.00 95.88 276 GLY A N 1
ATOM 2215 C CA . GLY A 1 276 ? -6.424 -11.143 -9.380 1.00 95.88 276 GLY A CA 1
ATOM 2216 C C . GLY A 1 276 ? -5.732 -12.174 -8.472 1.00 95.88 276 GLY A C 1
ATOM 2217 O O . GLY A 1 276 ? -5.939 -12.145 -7.261 1.00 95.88 276 GLY A O 1
ATOM 2218 N N . LYS A 1 277 ? -4.856 -13.031 -9.023 1.00 96.12 277 LYS A N 1
ATOM 2219 C CA . LYS A 1 277 ? -4.037 -13.976 -8.242 1.00 96.12 277 LYS A CA 1
ATOM 2220 C C . LYS A 1 277 ? -2.964 -13.245 -7.431 1.00 96.12 277 LYS A C 1
ATOM 2222 O O . LYS A 1 277 ? -2.804 -13.526 -6.247 1.00 96.12 277 LYS A O 1
ATOM 2227 N N . GLY A 1 278 ? -2.273 -12.278 -8.040 1.00 97.06 278 GLY A N 1
ATOM 2228 C CA . GLY A 1 278 ? -1.315 -11.417 -7.339 1.00 97.06 278 GLY A CA 1
ATOM 2229 C C . GLY A 1 278 ? -1.968 -10.615 -6.218 1.00 97.06 278 GLY A C 1
ATOM 2230 O O . GLY A 1 278 ? -1.485 -10.624 -5.092 1.00 97.06 278 GLY A O 1
ATOM 2231 N N . HIS A 1 279 ? -3.127 -10.014 -6.486 1.00 98.00 279 HIS A N 1
ATOM 2232 C CA . HIS A 1 279 ? -3.924 -9.311 -5.486 1.00 98.00 279 HIS A CA 1
ATOM 2233 C C . HIS A 1 279 ? -4.305 -10.215 -4.305 1.00 98.00 279 HIS A C 1
ATOM 2235 O O . HIS A 1 279 ? -4.140 -9.814 -3.153 1.00 98.00 279 HIS A O 1
ATOM 2241 N N . ALA A 1 280 ? -4.749 -11.446 -4.572 1.00 97.44 280 ALA A N 1
ATOM 2242 C CA . ALA A 1 280 ? -5.061 -12.413 -3.524 1.00 97.44 280 ALA A CA 1
ATOM 2243 C C . ALA A 1 280 ? -3.835 -12.755 -2.659 1.00 97.44 280 ALA A C 1
ATOM 2245 O O . ALA A 1 280 ? -3.934 -12.773 -1.433 1.00 97.44 280 ALA A O 1
ATOM 2246 N N . GLN A 1 281 ? -2.673 -12.968 -3.281 1.00 97.75 281 GLN A N 1
ATOM 2247 C CA . GLN A 1 281 ? -1.428 -13.272 -2.575 1.00 97.75 281 GLN A CA 1
ATOM 2248 C C . GLN A 1 281 ? -0.946 -12.094 -1.711 1.00 97.75 281 GLN A C 1
ATOM 2250 O O . GLN A 1 281 ? -0.610 -12.270 -0.546 1.00 97.75 281 GLN A O 1
ATOM 2255 N N . VAL A 1 282 ? -0.983 -10.869 -2.234 1.00 98.00 282 VAL A N 1
ATOM 225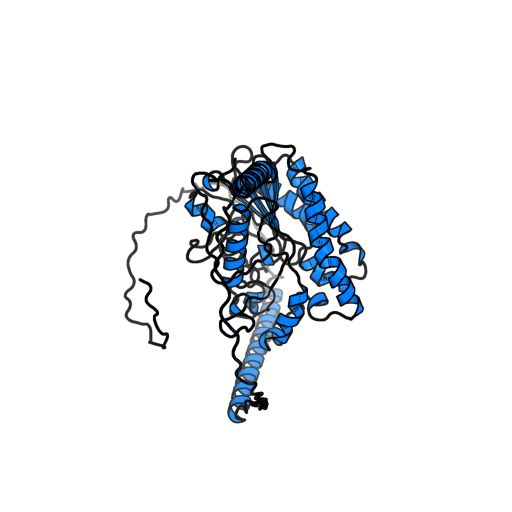6 C CA . VAL A 1 282 ? -0.593 -9.666 -1.478 1.00 98.00 282 VAL A CA 1
ATOM 2257 C C . VAL A 1 282 ? -1.558 -9.414 -0.309 1.00 98.00 282 VAL A C 1
ATOM 2259 O O . VAL A 1 282 ? -1.126 -9.031 0.779 1.00 98.00 282 VAL A O 1
ATOM 2262 N N . ALA A 1 283 ? -2.858 -9.685 -0.483 1.00 98.56 283 ALA A N 1
ATOM 2263 C CA . ALA A 1 283 ? -3.837 -9.612 0.603 1.00 98.56 283 ALA A CA 1
ATOM 2264 C C . ALA A 1 283 ? -3.569 -10.651 1.703 1.00 98.56 283 ALA A C 1
ATOM 2266 O O . ALA A 1 283 ? -3.630 -10.316 2.888 1.00 98.56 283 ALA A O 1
ATOM 2267 N N . LEU A 1 284 ? -3.249 -11.890 1.310 1.00 98.25 284 LEU A N 1
ATOM 2268 C CA . LEU A 1 284 ? -2.845 -12.965 2.215 1.00 98.25 284 LEU A CA 1
ATOM 2269 C C . LEU A 1 284 ? -1.629 -12.549 3.047 1.00 98.25 284 LEU A C 1
ATOM 2271 O O . LEU A 1 284 ? -1.672 -12.615 4.278 1.00 98.25 284 LEU A O 1
ATOM 2275 N N . SER A 1 285 ? -0.575 -12.073 2.386 1.00 98.19 285 SER A N 1
ATOM 2276 C CA . SER A 1 285 ? 0.657 -11.693 3.065 1.00 98.19 285 SER A CA 1
ATOM 2277 C C . SER A 1 285 ? 0.454 -10.483 3.977 1.00 98.19 285 SER A C 1
ATOM 2279 O O . SER A 1 285 ? 0.919 -10.546 5.111 1.00 98.19 285 SER A O 1
ATOM 2281 N N . LEU A 1 286 ? -0.299 -9.444 3.574 1.00 98.69 286 LEU A N 1
ATOM 2282 C CA . LEU A 1 286 ? -0.649 -8.325 4.468 1.00 98.69 286 LEU A CA 1
ATOM 2283 C C . LEU A 1 286 ? -1.421 -8.812 5.702 1.00 98.69 286 LEU A C 1
ATOM 2285 O O . LEU A 1 286 ? -1.105 -8.414 6.827 1.00 98.69 286 LEU A O 1
ATOM 2289 N N . TRP A 1 287 ? -2.430 -9.667 5.509 1.00 98.62 287 TRP A N 1
ATOM 2290 C CA . TRP A 1 287 ? -3.208 -10.221 6.615 1.00 98.62 287 TRP A CA 1
ATOM 2291 C C . TRP A 1 287 ? -2.309 -10.963 7.603 1.00 98.62 287 TRP A C 1
ATOM 2293 O O . TRP A 1 287 ? -2.327 -10.670 8.798 1.00 98.62 287 TRP A O 1
ATOM 2303 N N . ASN A 1 288 ? -1.463 -11.861 7.104 1.00 98.31 288 ASN A N 1
ATOM 2304 C CA . ASN A 1 288 ? -0.533 -12.623 7.929 1.00 98.31 288 ASN A CA 1
ATOM 2305 C C . ASN A 1 288 ? 0.453 -11.715 8.673 1.00 98.31 288 ASN A C 1
ATOM 2307 O O . ASN A 1 288 ? 0.690 -11.922 9.864 1.00 98.31 288 ASN A O 1
ATOM 2311 N N . ASN A 1 289 ? 0.945 -10.660 8.020 1.00 97.94 289 ASN A N 1
ATOM 2312 C CA . ASN A 1 289 ? 1.849 -9.680 8.615 1.00 97.94 289 ASN A CA 1
ATOM 2313 C C . ASN A 1 289 ? 1.207 -8.928 9.791 1.00 97.94 289 ASN A C 1
ATOM 2315 O O . ASN A 1 289 ? 1.873 -8.671 10.794 1.00 97.94 289 ASN A O 1
ATOM 2319 N N . MET A 1 290 ? -0.099 -8.637 9.745 1.00 98.25 290 MET A N 1
ATOM 2320 C CA . MET A 1 290 ? -0.827 -8.055 10.885 1.00 98.25 290 MET A CA 1
ATOM 2321 C C . MET A 1 290 ? -0.867 -8.979 12.117 1.00 98.25 290 MET A C 1
ATOM 2323 O O . MET A 1 290 ? -0.983 -8.483 13.241 1.00 98.25 290 MET A O 1
ATOM 2327 N N . PHE A 1 291 ? -0.712 -10.293 11.928 1.00 97.31 291 PHE A N 1
ATOM 2328 C CA . PHE A 1 291 ? -0.674 -11.312 12.988 1.00 97.31 291 PHE A CA 1
ATOM 2329 C C . PHE A 1 291 ? 0.736 -11.803 13.329 1.00 97.31 291 PHE A C 1
ATOM 2331 O O . PHE A 1 291 ? 0.904 -12.815 14.008 1.00 97.31 291 PHE A O 1
ATOM 2338 N N . GLU A 1 292 ? 1.753 -11.048 12.924 1.00 96.19 292 GLU A N 1
ATOM 2339 C CA . GLU A 1 292 ? 3.144 -11.273 13.300 1.00 96.19 292 GLU A CA 1
ATOM 2340 C C . GLU A 1 292 ? 3.658 -10.123 14.175 1.00 96.19 292 GLU A C 1
ATOM 2342 O O . GLU A 1 292 ? 3.430 -8.949 13.845 1.00 96.19 292 GLU A O 1
ATOM 2347 N N . PRO A 1 293 ? 4.372 -10.417 15.277 1.00 95.75 293 PRO A N 1
ATOM 2348 C CA . PRO A 1 293 ? 4.908 -9.377 16.140 1.00 95.75 293 PRO A CA 1
ATOM 2349 C C . PRO A 1 293 ? 5.894 -8.488 15.376 1.00 95.75 293 PRO A C 1
ATOM 2351 O O . PRO A 1 293 ? 6.733 -8.964 14.611 1.00 95.75 293 PRO A O 1
ATOM 2354 N N . VAL A 1 294 ? 5.803 -7.176 15.601 1.00 95.06 294 VAL A N 1
ATOM 2355 C CA . VAL A 1 294 ? 6.745 -6.180 15.071 1.00 95.06 294 VAL A CA 1
ATOM 2356 C C . VAL A 1 294 ? 8.167 -6.579 15.467 1.00 95.06 294 VAL A C 1
ATOM 2358 O O . VAL A 1 294 ? 8.432 -6.829 16.640 1.00 95.06 294 VAL A O 1
ATOM 2361 N N . GLY A 1 295 ? 9.067 -6.651 14.483 1.00 92.94 295 GLY A N 1
ATOM 2362 C CA . GLY A 1 295 ? 10.432 -7.171 14.635 1.00 92.94 295 GLY A CA 1
ATOM 2363 C C . GLY A 1 295 ? 10.602 -8.649 14.258 1.00 92.94 295 GLY A C 1
ATOM 2364 O O . GLY A 1 295 ? 11.730 -9.121 14.199 1.00 92.94 295 GLY A O 1
ATOM 2365 N N . ASN A 1 296 ? 9.512 -9.369 13.982 1.00 95.06 296 ASN A N 1
ATOM 2366 C CA . ASN A 1 296 ? 9.524 -10.747 13.477 1.00 95.06 296 ASN A CA 1
ATOM 2367 C C . ASN A 1 296 ? 8.427 -10.966 12.415 1.00 95.06 296 ASN A C 1
ATOM 2369 O O . ASN A 1 296 ? 7.770 -12.006 12.374 1.00 95.06 296 ASN A O 1
ATOM 2373 N N . LYS A 1 297 ? 8.183 -9.928 11.614 1.00 96.88 297 LYS A N 1
ATOM 2374 C CA . LYS A 1 297 ? 7.263 -9.945 10.477 1.00 96.88 297 LYS A CA 1
ATOM 2375 C C . LYS A 1 297 ? 7.962 -10.550 9.262 1.00 96.88 297 LYS A C 1
ATOM 2377 O O . LYS A 1 297 ? 9.139 -10.267 9.050 1.00 96.88 297 LYS A O 1
ATOM 2382 N N . GLN A 1 298 ? 7.247 -11.328 8.454 1.00 96.19 298 GLN A N 1
ATOM 2383 C CA . GLN A 1 298 ? 7.760 -11.786 7.166 1.00 96.19 298 GLN A CA 1
ATOM 2384 C C . GLN A 1 298 ? 8.008 -10.601 6.228 1.00 96.19 298 GLN A C 1
ATOM 2386 O O . GLN A 1 298 ? 7.263 -9.617 6.251 1.00 96.19 298 GLN A O 1
ATOM 2391 N N . SER A 1 299 ? 9.049 -10.711 5.406 1.00 96.75 299 SER A N 1
ATOM 2392 C CA . SER A 1 299 ? 9.480 -9.698 4.435 1.00 96.75 299 SER A CA 1
ATOM 2393 C C . SER A 1 299 ? 9.167 -10.070 2.982 1.00 96.75 299 SER A C 1
ATOM 2395 O O . SER A 1 299 ? 9.356 -9.242 2.091 1.00 96.75 299 SER A O 1
ATOM 2397 N N . SER A 1 300 ? 8.687 -11.296 2.740 1.00 95.38 300 SER A N 1
ATOM 2398 C CA . SER A 1 300 ? 8.370 -11.805 1.406 1.00 95.38 300 SER A CA 1
ATOM 2399 C C . SER A 1 300 ? 6.868 -11.929 1.177 1.00 95.38 300 SER A C 1
ATOM 2401 O O . SER A 1 300 ? 6.115 -12.312 2.074 1.00 95.38 300 SER A O 1
ATOM 2403 N N . TRP A 1 301 ? 6.451 -11.583 -0.040 1.00 94.94 301 TRP A N 1
ATOM 2404 C CA . TRP A 1 301 ? 5.046 -11.487 -0.435 1.00 94.94 301 TRP A CA 1
ATOM 2405 C C . TRP A 1 301 ? 4.557 -12.782 -1.058 1.00 94.94 301 TRP A C 1
ATOM 2407 O O . TRP A 1 301 ? 3.374 -12.929 -1.330 1.00 94.94 301 TRP A O 1
ATOM 2417 N N . TYR A 1 302 ? 5.480 -13.704 -1.318 1.00 92.94 302 TYR A N 1
ATOM 2418 C CA . TYR A 1 302 ? 5.210 -14.994 -1.905 1.00 92.94 302 TYR A CA 1
ATOM 2419 C C . TYR A 1 302 ? 5.936 -16.063 -1.101 1.00 92.94 302 TYR A C 1
ATOM 2421 O O . TYR A 1 302 ? 7.166 -16.133 -1.083 1.00 92.94 302 TYR A O 1
ATOM 2429 N N . ILE A 1 303 ? 5.150 -16.913 -0.450 1.00 88.81 303 ILE A N 1
ATOM 2430 C CA . ILE A 1 303 ? 5.615 -18.146 0.169 1.00 88.81 303 ILE A CA 1
ATOM 2431 C C . ILE A 1 303 ? 4.750 -19.266 -0.397 1.00 88.81 303 ILE A C 1
ATOM 2433 O O . ILE A 1 303 ? 3.522 -19.236 -0.316 1.00 88.81 303 ILE A O 1
ATOM 2437 N N . MET A 1 304 ? 5.398 -20.261 -0.998 1.00 84.81 304 MET A N 1
ATOM 2438 C CA . MET A 1 304 ? 4.701 -21.401 -1.580 1.00 84.81 304 MET A CA 1
ATOM 2439 C C . MET A 1 304 ? 3.868 -22.119 -0.507 1.00 84.81 304 MET A C 1
ATOM 2441 O O . MET A 1 304 ? 4.376 -22.445 0.566 1.00 84.81 304 MET A O 1
ATOM 2445 N N . ASN A 1 305 ? 2.597 -22.389 -0.819 1.00 86.31 305 ASN A N 1
ATOM 2446 C CA . ASN A 1 305 ? 1.621 -23.008 0.088 1.00 86.31 305 ASN A CA 1
ATOM 2447 C C . ASN A 1 305 ? 1.344 -22.211 1.379 1.00 86.31 305 ASN A C 1
ATOM 2449 O O . ASN A 1 305 ? 0.970 -22.795 2.398 1.00 86.31 305 ASN A O 1
ATOM 2453 N N . GLU A 1 306 ? 1.509 -20.886 1.355 1.00 92.62 306 GLU A N 1
ATOM 2454 C CA . GLU A 1 306 ? 1.093 -20.030 2.464 1.00 92.62 306 GLU A CA 1
ATOM 2455 C C . GLU A 1 306 ? -0.430 -20.086 2.668 1.00 92.62 306 GLU A C 1
ATOM 2457 O O . GLU A 1 306 ? -1.217 -20.069 1.721 1.00 92.62 306 GLU A O 1
ATOM 2462 N N . SER A 1 307 ? -0.856 -20.134 3.930 1.00 94.25 307 SER A N 1
ATOM 2463 C CA . SER A 1 307 ? -2.266 -20.120 4.323 1.00 94.25 307 SER A CA 1
ATOM 2464 C C . SER A 1 307 ? -2.582 -18.920 5.211 1.00 94.25 307 SER A C 1
ATOM 2466 O O . SER A 1 307 ? -1.705 -18.400 5.906 1.00 94.25 307 SER A O 1
ATOM 2468 N N . LEU A 1 308 ? -3.853 -18.509 5.243 1.00 94.56 308 LEU A N 1
ATOM 2469 C CA . LEU A 1 308 ? -4.322 -17.448 6.137 1.00 94.56 308 LEU A CA 1
ATOM 2470 C C . LEU A 1 308 ? -4.051 -17.815 7.600 1.00 94.56 308 LEU A C 1
ATOM 2472 O O . LEU A 1 308 ? -4.461 -18.875 8.076 1.00 94.56 308 LEU A O 1
ATOM 2476 N N . LYS A 1 309 ? -3.403 -16.909 8.332 1.00 94.62 309 LYS A N 1
ATOM 2477 C CA . LYS A 1 309 ? -3.248 -17.001 9.783 1.00 94.62 309 LYS A CA 1
ATOM 2478 C C . LYS A 1 309 ? -4.542 -16.572 10.460 1.00 94.62 309 LYS A C 1
ATOM 2480 O O . LYS A 1 309 ? -5.073 -15.494 10.194 1.00 94.62 309 LYS A O 1
ATOM 2485 N N . CYS A 1 310 ? -5.034 -17.396 11.376 1.00 92.44 310 CYS A N 1
ATOM 2486 C CA . CYS A 1 310 ? -6.163 -17.041 12.227 1.00 92.44 310 CYS A CA 1
ATOM 2487 C C . CYS A 1 310 ? -5.659 -16.557 13.599 1.00 92.44 310 CYS A C 1
ATOM 2489 O O . CYS A 1 310 ? -4.761 -17.189 14.162 1.00 92.44 310 CYS A O 1
ATOM 2491 N N . PRO A 1 311 ? -6.245 -15.491 14.176 1.00 92.12 311 PRO A N 1
ATOM 2492 C CA . PRO A 1 311 ? -5.948 -15.087 15.547 1.00 92.12 311 PRO A CA 1
ATOM 2493 C C . PRO A 1 311 ? -6.268 -16.223 16.530 1.00 92.12 311 PRO A C 1
ATOM 2495 O O . PRO A 1 311 ? -7.322 -16.857 16.425 1.00 92.12 311 PRO A O 1
ATOM 2498 N N . THR A 1 312 ? -5.389 -16.468 17.502 1.00 92.69 312 THR A N 1
ATOM 2499 C CA . THR A 1 312 ? -5.624 -17.474 18.553 1.00 92.69 312 THR A CA 1
ATOM 2500 C C . THR A 1 312 ? -6.431 -16.886 19.713 1.00 92.69 312 THR A C 1
ATOM 2502 O O . THR A 1 312 ? -6.674 -15.679 19.774 1.00 92.69 312 THR A O 1
ATOM 2505 N N . LYS A 1 313 ? -6.846 -17.722 20.674 1.00 92.25 313 LYS A N 1
ATOM 2506 C CA . LYS A 1 313 ? -7.528 -17.238 21.889 1.00 92.25 313 LYS A CA 1
ATOM 2507 C C . LYS A 1 313 ? -6.596 -16.409 22.774 1.00 92.25 313 LYS A C 1
ATOM 2509 O O . LYS A 1 313 ? -7.048 -15.480 23.437 1.00 92.25 313 LYS A O 1
ATOM 2514 N N . GLU A 1 314 ? -5.309 -16.735 22.765 1.00 91.56 314 GLU A N 1
ATOM 2515 C CA . GLU A 1 314 ? -4.261 -16.092 23.557 1.00 91.56 314 GLU A CA 1
ATOM 2516 C C . GLU A 1 314 ? -3.795 -14.779 22.912 1.00 91.56 314 GLU A C 1
ATOM 2518 O O . GLU A 1 314 ? -3.450 -13.823 23.608 1.00 91.56 314 GLU A O 1
ATOM 2523 N N . GLN A 1 315 ? -3.815 -14.713 21.577 1.00 93.38 315 GLN A N 1
ATOM 2524 C CA . GLN A 1 315 ? -3.389 -13.558 20.784 1.00 93.38 315 GLN A CA 1
ATOM 2525 C C . GLN A 1 315 ? -4.478 -13.154 19.768 1.00 93.38 315 GLN A C 1
ATOM 2527 O O . GLN A 1 315 ? -4.253 -13.206 18.558 1.00 93.38 315 GLN A O 1
ATOM 2532 N N . PRO A 1 316 ? -5.676 -12.728 20.224 1.00 95.62 316 PRO A N 1
ATOM 2533 C CA . PRO A 1 316 ? -6.809 -12.440 19.341 1.00 95.62 316 PRO A CA 1
ATOM 2534 C C . PRO A 1 316 ? -6.729 -11.052 18.677 1.00 95.62 316 PRO A C 1
ATOM 2536 O O . PRO A 1 316 ? -7.757 -10.504 18.284 1.00 95.62 316 PRO A O 1
ATOM 2539 N N . TYR A 1 317 ? -5.548 -10.431 18.617 1.00 96.12 317 TYR A N 1
ATOM 2540 C CA . TYR A 1 317 ? -5.362 -9.017 18.285 1.00 96.12 317 TYR A CA 1
ATOM 2541 C C . TYR A 1 317 ? -4.311 -8.787 17.199 1.00 96.12 317 TYR A C 1
ATOM 2543 O O . TYR A 1 317 ? -3.428 -9.610 16.986 1.00 96.12 317 TYR A O 1
ATOM 2551 N N . ILE A 1 318 ? -4.404 -7.630 16.545 1.00 97.69 318 ILE A N 1
ATOM 2552 C CA . ILE A 1 318 ? -3.427 -7.156 15.562 1.00 97.69 318 ILE A CA 1
ATOM 2553 C C . ILE A 1 318 ? -2.173 -6.663 16.289 1.00 97.69 318 ILE A C 1
ATOM 2555 O O . ILE A 1 318 ? -2.257 -5.933 17.288 1.00 97.69 318 ILE A O 1
ATOM 2559 N N . TYR A 1 319 ? -1.003 -7.050 15.785 1.00 97.31 319 TYR A N 1
ATOM 2560 C CA . TYR A 1 319 ? 0.275 -6.643 16.351 1.00 97.31 319 TYR A CA 1
ATOM 2561 C C . TYR A 1 319 ? 0.644 -5.204 15.984 1.00 97.31 319 TYR A C 1
ATOM 2563 O O . TYR A 1 319 ? 0.601 -4.797 14.825 1.00 97.31 319 TYR A O 1
ATOM 2571 N N . THR A 1 320 ? 1.071 -4.460 16.998 1.00 96.00 320 THR A N 1
ATOM 2572 C CA . THR A 1 320 ? 1.592 -3.092 16.939 1.00 96.00 320 THR A CA 1
ATOM 2573 C C . THR A 1 320 ? 2.926 -3.034 17.678 1.00 96.00 320 THR A C 1
ATOM 2575 O O . THR A 1 320 ? 3.316 -3.998 18.348 1.00 96.00 320 THR A O 1
ATOM 2578 N N . LEU A 1 321 ? 3.636 -1.905 17.611 1.00 92.31 321 LEU A N 1
ATOM 2579 C CA . LEU A 1 321 ? 4.898 -1.749 18.336 1.00 92.31 321 LEU A CA 1
ATOM 2580 C C . LEU A 1 321 ? 4.708 -1.984 19.847 1.00 92.31 321 LEU A C 1
ATOM 2582 O O . LEU A 1 321 ? 5.416 -2.794 20.448 1.00 92.31 321 LEU A O 1
ATOM 2586 N N . LYS A 1 322 ? 3.678 -1.362 20.443 1.00 89.69 322 LYS A N 1
ATOM 2587 C CA . LYS A 1 322 ? 3.375 -1.446 21.885 1.00 89.69 322 LYS A CA 1
ATOM 2588 C C . LYS A 1 322 ? 3.134 -2.879 22.374 1.00 89.69 322 LYS A C 1
ATOM 2590 O O . LYS A 1 322 ? 3.577 -3.232 23.466 1.00 89.69 322 LYS A O 1
ATOM 2595 N N . ASN A 1 323 ? 2.421 -3.707 21.607 1.00 92.69 323 ASN A N 1
ATOM 2596 C CA . ASN A 1 323 ? 2.045 -5.053 22.061 1.00 92.69 323 ASN A CA 1
ATOM 2597 C C . ASN A 1 323 ? 3.037 -6.157 21.657 1.00 92.69 323 ASN A C 1
ATOM 2599 O O . ASN A 1 323 ? 3.036 -7.223 22.271 1.00 92.69 323 ASN A O 1
ATOM 2603 N N . SER A 1 324 ? 3.936 -5.884 20.708 1.00 92.69 324 SER A N 1
ATOM 2604 C CA . SER A 1 324 ? 4.943 -6.851 20.253 1.00 92.69 324 SER A CA 1
ATOM 2605 C C . SER A 1 324 ? 6.108 -6.992 21.232 1.00 92.69 324 SER A C 1
ATOM 2607 O O . SER A 1 324 ? 6.590 -8.101 21.453 1.00 92.69 324 SER A O 1
ATOM 2609 N N . VAL A 1 325 ? 6.533 -5.898 21.880 1.00 83.94 325 VAL A N 1
ATOM 2610 C CA . VAL A 1 325 ? 7.670 -5.899 22.827 1.00 83.94 325 VAL A CA 1
ATOM 2611 C C . VAL A 1 325 ? 7.469 -6.911 23.953 1.00 83.94 325 VAL A C 1
ATOM 2613 O O . VAL A 1 325 ? 8.384 -7.662 24.291 1.00 83.94 325 VAL A O 1
ATOM 2616 N N . LYS A 1 326 ? 6.257 -6.963 24.517 1.00 79.00 326 LYS A N 1
ATOM 2617 C CA . LYS A 1 326 ? 5.915 -7.898 25.592 1.00 79.00 326 LYS A CA 1
ATOM 2618 C C . LYS A 1 326 ? 6.092 -9.350 25.141 1.00 79.00 326 LYS A C 1
ATOM 2620 O O . LYS A 1 326 ? 6.798 -10.107 25.798 1.00 79.00 326 LYS A O 1
ATOM 2625 N N . ILE A 1 327 ? 5.515 -9.694 23.993 1.00 80.56 327 ILE A N 1
ATOM 2626 C CA . ILE A 1 327 ? 5.546 -11.045 23.429 1.00 80.56 327 ILE A CA 1
ATOM 2627 C C . ILE A 1 327 ? 6.977 -11.475 23.079 1.00 80.56 327 ILE A C 1
ATOM 2629 O O . ILE A 1 327 ? 7.400 -12.576 23.421 1.00 80.56 327 ILE A O 1
ATOM 2633 N N . LEU A 1 328 ? 7.772 -10.591 22.471 1.00 81.25 328 LEU A N 1
ATOM 2634 C CA . LEU A 1 328 ? 9.169 -10.896 22.148 1.00 81.25 328 LEU A CA 1
ATOM 2635 C C . LEU A 1 328 ? 10.034 -11.103 23.399 1.00 81.25 328 LEU A C 1
ATOM 2637 O O . LEU A 1 328 ? 10.935 -11.942 23.393 1.00 81.25 328 LEU A O 1
ATOM 2641 N N . ASN A 1 329 ? 9.767 -10.365 24.476 1.00 79.31 329 ASN A N 1
ATOM 2642 C CA . ASN A 1 329 ? 10.465 -10.557 25.746 1.00 79.31 329 ASN A CA 1
ATOM 2643 C C . ASN A 1 329 ? 10.052 -11.862 26.439 1.00 79.31 329 ASN A C 1
ATOM 2645 O O . ASN A 1 329 ? 10.913 -12.548 26.989 1.00 79.31 329 ASN A O 1
ATOM 2649 N N . GLU A 1 330 ? 8.771 -12.235 26.375 1.00 78.81 330 GLU A N 1
ATOM 2650 C CA . GLU A 1 330 ? 8.287 -13.537 26.847 1.00 78.81 330 GLU A CA 1
ATOM 2651 C C . GLU A 1 330 ? 8.990 -14.679 26.102 1.00 78.81 330 GLU A C 1
ATOM 2653 O O . GLU A 1 330 ? 9.600 -15.528 26.751 1.00 78.81 330 GLU A O 1
ATOM 2658 N N . PHE A 1 331 ? 9.046 -14.633 24.765 1.00 76.38 331 PHE A N 1
ATOM 2659 C CA . PHE A 1 331 ? 9.765 -15.633 23.968 1.00 76.38 331 PHE A CA 1
ATOM 2660 C C . PHE A 1 331 ? 11.250 -15.727 24.332 1.00 76.38 331 PHE A C 1
ATOM 2662 O O . PHE A 1 331 ? 11.760 -16.822 24.560 1.00 76.38 331 PHE A O 1
ATOM 2669 N N . LYS A 1 332 ? 11.949 -14.590 24.459 1.00 75.69 332 LYS A N 1
ATOM 2670 C CA . LYS A 1 332 ? 13.367 -14.568 24.865 1.00 75.69 332 LYS A CA 1
ATOM 2671 C C . LYS A 1 332 ? 13.592 -15.207 26.239 1.00 75.69 332 LYS A C 1
ATOM 2673 O O . LYS A 1 332 ? 14.620 -15.853 26.446 1.00 75.69 332 LYS A O 1
ATOM 2678 N N . ASN A 1 333 ? 12.655 -15.040 27.171 1.00 71.12 333 ASN A N 1
ATOM 2679 C CA . ASN A 1 333 ? 12.748 -15.622 28.508 1.00 71.12 333 ASN A CA 1
ATOM 2680 C C . ASN A 1 333 ? 12.439 -17.126 28.506 1.00 71.12 333 ASN A C 1
ATOM 2682 O O . ASN A 1 333 ? 13.153 -17.881 29.164 1.00 71.12 333 ASN A O 1
ATOM 2686 N N . THR A 1 334 ? 11.457 -17.589 27.727 1.00 69.44 334 THR A N 1
ATOM 2687 C CA . THR A 1 334 ? 11.154 -19.023 27.582 1.00 69.44 334 THR A CA 1
ATOM 2688 C C . THR A 1 334 ? 12.317 -19.786 26.942 1.00 69.44 334 THR A C 1
ATOM 2690 O O . THR A 1 334 ? 12.699 -20.844 27.442 1.00 69.44 334 THR A O 1
ATOM 2693 N N . THR A 1 335 ? 12.952 -19.224 25.905 1.00 64.56 335 THR A N 1
ATOM 2694 C CA . THR A 1 335 ? 14.121 -19.846 25.258 1.00 64.56 335 THR A CA 1
ATOM 2695 C C . THR A 1 335 ? 15.320 -19.929 26.206 1.00 64.56 335 THR A C 1
ATOM 2697 O O . THR A 1 335 ? 16.003 -20.949 26.234 1.00 64.56 335 THR A O 1
ATOM 2700 N N . LYS A 1 336 ? 15.547 -18.911 27.052 1.00 58.62 336 LYS A N 1
ATOM 2701 C CA . LYS A 1 336 ? 16.604 -18.948 28.081 1.00 58.62 336 LYS A CA 1
ATOM 2702 C C . LYS A 1 336 ? 16.372 -20.029 29.141 1.00 58.62 336 LYS A C 1
ATOM 2704 O O . LYS A 1 336 ? 17.334 -20.664 29.567 1.00 58.62 336 LYS A O 1
ATOM 2709 N N . ILE A 1 337 ? 15.120 -20.257 29.543 1.00 56.44 337 ILE A N 1
ATOM 2710 C CA . ILE A 1 337 ? 14.755 -21.294 30.523 1.00 56.44 337 ILE A CA 1
ATOM 2711 C C . ILE A 1 337 ? 14.920 -22.703 29.927 1.00 56.44 337 ILE A C 1
ATOM 2713 O O . ILE A 1 337 ? 15.313 -23.623 30.636 1.00 56.44 337 ILE A O 1
ATOM 2717 N N . GLN A 1 338 ? 14.693 -22.887 28.621 1.00 52.28 338 GLN A N 1
ATOM 2718 C CA . GLN A 1 338 ? 14.924 -24.179 27.958 1.00 52.28 338 GLN A CA 1
ATOM 2719 C C . GLN A 1 338 ? 16.408 -24.490 27.696 1.00 52.28 338 GLN A C 1
ATOM 2721 O O . GLN A 1 338 ? 16.758 -25.658 27.558 1.00 52.28 338 GLN A O 1
ATOM 2726 N N . THR A 1 339 ? 17.299 -23.490 27.678 1.00 50.91 339 THR A N 1
ATOM 2727 C CA . THR A 1 339 ? 18.751 -23.699 27.494 1.00 50.91 339 THR A CA 1
ATOM 2728 C C . THR A 1 339 ? 19.527 -24.085 28.762 1.00 50.91 339 THR A C 1
ATOM 2730 O O . THR A 1 339 ? 20.736 -24.299 28.688 1.00 50.91 339 THR A O 1
ATOM 2733 N N . THR A 1 340 ? 18.881 -24.223 29.925 1.00 45.94 340 THR A N 1
ATOM 2734 C CA . THR A 1 340 ? 19.520 -24.822 31.110 1.00 45.94 340 THR A CA 1
ATOM 2735 C C . THR A 1 340 ? 19.322 -26.339 31.106 1.00 45.94 340 THR A C 1
ATOM 2737 O O . THR A 1 340 ? 18.401 -26.858 31.735 1.00 45.94 340 THR A O 1
ATOM 2740 N N . THR A 1 341 ? 20.169 -27.062 30.369 1.00 42.03 341 THR A N 1
ATOM 2741 C CA . THR A 1 341 ? 20.187 -28.535 30.367 1.00 42.03 341 THR A CA 1
ATOM 2742 C C . THR A 1 341 ? 20.748 -29.076 31.696 1.00 42.03 341 THR A C 1
ATOM 2744 O O . THR A 1 341 ? 21.756 -28.550 32.177 1.00 42.03 341 THR A O 1
ATOM 2747 N N . PRO A 1 342 ? 20.171 -30.142 32.288 1.00 43.31 342 PRO A N 1
ATOM 2748 C CA . PRO A 1 342 ? 20.773 -30.859 33.413 1.00 43.31 342 PRO A CA 1
ATOM 2749 C C . PRO A 1 342 ? 22.082 -31.548 33.003 1.00 43.31 342 PRO A C 1
ATOM 2751 O O . PRO A 1 342 ? 22.235 -31.990 31.865 1.00 43.31 342 PRO A O 1
ATOM 2754 N N . SER A 1 343 ? 23.012 -31.684 33.949 1.00 38.09 343 SER A N 1
ATOM 2755 C CA . SER A 1 343 ? 24.280 -32.403 33.790 1.00 38.09 343 SER A CA 1
ATOM 2756 C C . SER A 1 343 ? 24.068 -33.836 33.292 1.00 38.09 343 SER A C 1
ATOM 2758 O O . SER A 1 343 ? 23.539 -34.677 34.021 1.00 38.09 343 SER A O 1
ATOM 2760 N N . ILE A 1 344 ? 24.514 -34.115 32.065 1.00 36.88 344 ILE A N 1
ATOM 2761 C CA . ILE A 1 344 ? 24.584 -35.467 31.506 1.00 36.88 344 ILE A CA 1
ATOM 2762 C C . ILE A 1 344 ? 25.818 -36.157 32.091 1.00 36.88 344 ILE A C 1
ATOM 2764 O O . ILE A 1 344 ? 26.952 -35.716 31.903 1.00 36.88 344 ILE A O 1
ATOM 2768 N N . SER A 1 345 ? 25.570 -37.244 32.816 1.00 32.81 345 SER A N 1
ATOM 2769 C CA . SER A 1 345 ? 26.573 -38.208 33.244 1.00 32.81 345 SER A CA 1
ATOM 2770 C C . SER A 1 345 ? 27.205 -38.896 32.033 1.00 32.81 345 SER A C 1
ATOM 2772 O O . SER A 1 345 ? 26.542 -39.321 31.089 1.00 32.81 345 SER A O 1
ATOM 2774 N N . THR A 1 346 ? 28.527 -38.991 32.074 1.00 33.22 346 THR A N 1
ATOM 2775 C CA . THR A 1 346 ? 29.374 -39.661 31.093 1.00 33.22 346 THR A CA 1
ATOM 2776 C C . THR A 1 346 ? 29.057 -41.155 31.006 1.00 33.22 346 THR A C 1
ATOM 2778 O O . THR A 1 346 ? 29.171 -41.884 31.989 1.00 33.22 346 THR A O 1
ATOM 2781 N N . ILE A 1 347 ? 28.733 -41.635 29.802 1.00 30.50 347 ILE A N 1
ATOM 2782 C CA . ILE A 1 347 ? 28.773 -43.062 29.460 1.00 30.50 347 ILE A CA 1
ATOM 2783 C C . ILE A 1 347 ? 29.799 -43.255 28.339 1.00 30.50 347 ILE A C 1
ATOM 2785 O O . ILE A 1 347 ? 29.641 -42.762 27.227 1.00 30.50 347 ILE A O 1
ATOM 2789 N N . ASN A 1 348 ? 30.865 -43.981 28.678 1.00 33.97 348 ASN A N 1
ATOM 2790 C CA . ASN A 1 348 ? 31.899 -44.495 27.783 1.00 33.97 348 ASN A CA 1
ATOM 2791 C C . ASN A 1 348 ? 31.386 -45.738 27.046 1.00 33.97 348 ASN A C 1
ATOM 2793 O O . ASN A 1 348 ? 31.109 -46.729 27.719 1.00 33.97 348 ASN A O 1
ATOM 2797 N N . ILE A 1 349 ? 31.399 -45.759 25.706 1.00 33.06 349 ILE A N 1
ATOM 2798 C CA . ILE A 1 349 ? 31.516 -47.006 24.925 1.00 33.06 349 ILE A CA 1
ATOM 2799 C C . ILE A 1 349 ? 32.480 -46.802 23.744 1.00 33.06 349 ILE A C 1
ATOM 2801 O O . ILE A 1 349 ? 32.556 -45.738 23.141 1.00 33.06 349 ILE A O 1
ATOM 2805 N N . ARG A 1 350 ? 33.271 -47.854 23.519 1.00 30.59 350 ARG A N 1
ATOM 2806 C CA . ARG A 1 350 ? 34.545 -47.966 22.803 1.00 30.59 350 ARG A CA 1
ATOM 2807 C C . ARG A 1 350 ? 34.424 -48.068 21.276 1.00 30.59 350 ARG A C 1
ATOM 2809 O O . ARG A 1 350 ? 33.440 -48.571 20.750 1.00 30.59 350 ARG A O 1
ATOM 2816 N N . ASN A 1 351 ? 35.539 -47.698 20.644 1.00 31.69 351 ASN A N 1
ATOM 2817 C CA . ASN A 1 351 ? 36.034 -48.001 19.297 1.00 31.69 351 ASN A CA 1
ATOM 2818 C C . ASN A 1 351 ? 35.521 -49.295 18.645 1.00 31.69 351 ASN A C 1
ATOM 2820 O O . ASN A 1 351 ? 35.706 -50.376 19.208 1.00 31.69 351 ASN A O 1
ATOM 2824 N N . ILE A 1 352 ? 35.082 -49.187 17.385 1.00 30.69 352 ILE A N 1
ATOM 2825 C CA . ILE A 1 352 ? 35.195 -50.251 16.378 1.00 30.69 352 ILE A CA 1
ATOM 2826 C C . ILE A 1 352 ? 35.718 -49.645 15.066 1.00 30.69 352 ILE A C 1
ATOM 2828 O O . ILE A 1 352 ? 35.392 -48.520 14.699 1.00 30.69 352 ILE A O 1
ATOM 2832 N N . SER A 1 353 ? 36.602 -50.430 14.459 1.00 29.69 353 SER A N 1
ATOM 2833 C CA . SER A 1 353 ? 37.543 -50.184 13.372 1.00 29.69 353 SER A CA 1
ATOM 2834 C C . SER A 1 353 ? 36.964 -49.665 12.056 1.00 29.69 353 SER A C 1
ATOM 2836 O O . SER A 1 353 ? 35.869 -50.022 11.635 1.00 29.69 353 SER A O 1
ATOM 2838 N N . THR A 1 354 ? 37.824 -48.900 11.389 1.00 31.27 354 THR A N 1
ATOM 2839 C CA . THR A 1 354 ? 37.886 -48.617 9.955 1.00 31.27 354 THR A CA 1
ATOM 2840 C C . THR A 1 354 ? 37.932 -49.888 9.111 1.00 31.27 354 THR A C 1
ATOM 2842 O O . THR A 1 354 ? 38.674 -50.802 9.467 1.00 31.27 354 THR A O 1
ATOM 2845 N N . ASP A 1 355 ? 37.258 -49.874 7.959 1.00 28.89 355 ASP A N 1
ATOM 2846 C CA . ASP A 1 355 ? 37.766 -50.502 6.738 1.00 28.89 355 ASP A CA 1
ATOM 2847 C C . ASP A 1 355 ? 37.265 -49.784 5.475 1.00 28.89 355 ASP A C 1
ATOM 2849 O O . ASP A 1 355 ? 36.146 -49.275 5.398 1.00 28.89 355 ASP A O 1
ATOM 2853 N N . ASN A 1 356 ? 38.187 -49.703 4.517 1.00 29.27 356 ASN A N 1
ATOM 2854 C CA . ASN A 1 356 ? 38.147 -48.990 3.243 1.00 29.27 356 ASN A CA 1
ATOM 2855 C C . ASN A 1 356 ? 37.137 -49.566 2.243 1.00 29.27 356 ASN A C 1
ATOM 2857 O O . ASN A 1 356 ? 37.058 -50.782 2.119 1.00 29.27 356 ASN A O 1
ATOM 2861 N N . LEU A 1 357 ? 36.560 -48.718 1.378 1.00 28.52 357 LEU A N 1
ATOM 2862 C CA . LEU A 1 357 ? 36.336 -49.068 -0.036 1.00 28.52 357 LEU A CA 1
ATOM 2863 C C . LEU A 1 357 ? 36.162 -47.818 -0.926 1.00 28.52 357 LEU A C 1
ATOM 2865 O O . LEU A 1 357 ? 35.131 -47.157 -0.936 1.00 28.52 357 LEU A O 1
ATOM 2869 N N . THR A 1 358 ? 37.253 -47.526 -1.639 1.00 27.84 358 THR A N 1
ATOM 2870 C CA . THR A 1 358 ? 37.392 -47.086 -3.043 1.00 27.84 358 THR A CA 1
ATOM 2871 C C . THR A 1 358 ? 36.432 -46.069 -3.670 1.00 27.84 358 THR A C 1
ATOM 2873 O O . THR A 1 358 ? 35.231 -46.266 -3.819 1.00 27.84 358 THR A O 1
ATOM 2876 N N . THR A 1 359 ? 37.083 -45.047 -4.217 1.00 29.92 359 THR A N 1
ATOM 2877 C CA . THR A 1 359 ? 36.644 -44.056 -5.195 1.00 29.92 359 THR A CA 1
ATOM 2878 C C . THR A 1 359 ? 36.159 -44.664 -6.522 1.00 29.92 359 THR A C 1
ATOM 2880 O O . THR A 1 359 ? 36.823 -45.518 -7.105 1.00 29.92 359 THR A O 1
ATOM 2883 N N . SER A 1 360 ? 35.072 -44.122 -7.084 1.00 27.67 360 SER A N 1
ATOM 2884 C CA . SER A 1 360 ? 34.866 -44.105 -8.539 1.00 27.67 360 SER A CA 1
ATOM 2885 C C . SER A 1 360 ? 34.333 -42.744 -8.983 1.00 27.67 360 SER A C 1
ATOM 2887 O O . SER A 1 360 ? 33.206 -42.362 -8.669 1.00 27.67 360 SER A O 1
ATOM 2889 N N . HIS A 1 361 ? 35.164 -42.015 -9.723 1.00 31.19 361 HIS A N 1
ATOM 2890 C CA . HIS A 1 361 ? 34.772 -40.842 -10.489 1.00 31.19 361 HIS A CA 1
ATOM 2891 C C . HIS A 1 361 ? 33.929 -41.270 -11.695 1.00 31.19 361 HIS A C 1
ATOM 2893 O O . HIS A 1 361 ? 34.406 -42.033 -12.532 1.00 31.19 361 HIS A O 1
ATOM 2899 N N . HIS A 1 362 ? 32.735 -40.699 -11.846 1.00 30.12 362 HIS A N 1
ATOM 2900 C CA . HIS A 1 362 ? 32.061 -40.635 -13.139 1.00 30.12 362 HIS A CA 1
ATOM 2901 C C . HIS A 1 362 ? 31.709 -39.185 -13.473 1.00 30.12 362 HIS A C 1
ATOM 2903 O O . HIS A 1 362 ? 30.808 -38.580 -12.898 1.00 30.12 362 HIS A O 1
ATOM 2909 N N . HIS A 1 363 ? 32.458 -38.635 -14.429 1.00 31.48 363 HIS A N 1
ATOM 2910 C CA . HIS A 1 363 ? 32.069 -37.463 -15.196 1.00 31.48 363 HIS A CA 1
ATOM 2911 C C . HIS A 1 363 ? 30.893 -37.828 -16.103 1.00 31.48 363 HIS A C 1
ATOM 2913 O O . HIS A 1 363 ? 31.040 -38.668 -16.990 1.00 31.48 363 HIS A O 1
ATOM 2919 N N . HIS A 1 364 ? 29.760 -37.147 -15.936 1.00 29.05 364 HIS A N 1
ATOM 2920 C CA . HIS A 1 364 ? 28.723 -37.095 -16.959 1.00 29.05 364 HIS A CA 1
ATOM 2921 C C . HIS A 1 364 ? 28.687 -35.691 -17.568 1.00 29.05 364 HIS A C 1
ATOM 2923 O O . HIS A 1 364 ? 28.119 -34.756 -17.013 1.00 29.05 364 HIS A O 1
ATOM 2929 N N . HIS A 1 365 ? 29.312 -35.556 -18.738 1.00 33.12 365 HIS A N 1
ATOM 2930 C CA . HIS A 1 365 ? 28.997 -34.497 -19.688 1.00 33.12 365 HIS A CA 1
ATOM 2931 C C . HIS A 1 365 ? 27.589 -34.758 -20.241 1.00 33.12 365 HIS A C 1
ATOM 2933 O O . HIS A 1 365 ? 27.364 -35.797 -20.866 1.00 33.12 365 HIS A O 1
ATOM 2939 N N . GLN A 1 366 ? 26.656 -33.822 -20.055 1.00 31.53 366 GLN A N 1
ATOM 2940 C CA . GLN A 1 366 ? 25.429 -33.767 -20.848 1.00 31.53 366 GLN A CA 1
ATOM 2941 C C . GLN A 1 366 ? 25.462 -32.554 -21.779 1.00 31.53 366 GLN A C 1
ATOM 2943 O O . GLN A 1 366 ? 25.637 -31.410 -21.368 1.00 31.53 366 GLN A O 1
ATOM 2948 N N . ASN A 1 367 ? 25.327 -32.852 -23.070 1.00 28.81 367 ASN A N 1
ATOM 2949 C CA . ASN A 1 367 ? 25.223 -31.898 -24.161 1.00 28.81 367 ASN A CA 1
ATOM 2950 C C . ASN A 1 367 ? 23.834 -31.243 -24.158 1.00 28.81 367 ASN A C 1
ATOM 2952 O O . ASN A 1 367 ? 22.832 -31.917 -24.398 1.00 28.81 367 ASN A O 1
ATOM 2956 N N . HIS A 1 368 ? 23.775 -29.920 -23.997 1.00 32.88 368 HIS A N 1
ATOM 2957 C CA . HIS A 1 368 ? 22.577 -29.137 -24.302 1.00 32.88 368 HIS A CA 1
ATOM 2958 C C . HIS A 1 368 ? 22.322 -29.122 -25.818 1.00 32.88 368 HIS A C 1
ATOM 2960 O O . HIS A 1 368 ? 22.967 -28.393 -26.573 1.00 32.88 368 HIS A O 1
ATOM 2966 N N . LYS A 1 369 ? 21.332 -29.891 -26.282 1.00 29.47 369 LYS A N 1
ATOM 2967 C CA . LYS A 1 369 ? 20.703 -29.671 -27.592 1.00 29.47 369 LYS A CA 1
ATOM 2968 C C . LYS A 1 369 ? 19.643 -28.575 -27.447 1.00 29.47 369 LYS A C 1
ATOM 2970 O O . LYS A 1 369 ? 18.587 -28.803 -26.869 1.00 29.47 369 LYS A O 1
ATOM 2975 N N . LYS A 1 370 ? 19.903 -27.394 -28.021 1.00 32.62 370 LYS A N 1
ATOM 2976 C CA . LYS A 1 370 ? 18.870 -26.381 -28.298 1.00 32.62 370 LYS A CA 1
ATOM 2977 C C . LYS A 1 370 ? 17.828 -26.984 -29.243 1.00 32.62 370 LYS A C 1
ATOM 2979 O O . LYS A 1 370 ? 18.131 -27.211 -30.415 1.00 32.62 370 LYS A O 1
ATOM 2984 N N . SER A 1 371 ? 16.608 -27.213 -28.764 1.00 30.22 371 SER A N 1
ATOM 2985 C CA . SER A 1 371 ? 15.475 -27.468 -29.653 1.00 30.22 371 SER A CA 1
ATOM 2986 C C . SER A 1 371 ? 14.978 -26.116 -30.184 1.00 30.22 371 SER A C 1
ATOM 2988 O O . SER A 1 371 ? 14.506 -25.267 -29.433 1.00 30.22 371 SER A O 1
ATOM 2990 N N . LYS A 1 372 ? 15.179 -25.860 -31.482 1.00 35.78 372 LYS A N 1
ATOM 2991 C CA . LYS A 1 372 ? 14.485 -24.779 -32.190 1.00 35.78 372 LYS A CA 1
ATOM 2992 C C . LYS A 1 372 ? 13.093 -25.296 -32.528 1.00 35.78 372 LYS A C 1
ATOM 2994 O O . LYS A 1 372 ? 12.963 -26.232 -33.314 1.00 35.78 372 LYS A O 1
ATOM 2999 N N . MET A 1 373 ? 12.064 -24.682 -31.957 1.00 36.91 373 MET A N 1
ATOM 3000 C CA . MET A 1 373 ? 10.682 -24.945 -32.337 1.00 36.91 373 MET A CA 1
ATOM 3001 C C . MET A 1 373 ? 10.444 -24.363 -33.740 1.00 36.91 373 MET A C 1
ATOM 3003 O O . MET A 1 373 ? 10.252 -23.161 -33.906 1.00 36.91 373 MET A O 1
ATOM 3007 N N . ASN A 1 374 ? 10.523 -25.203 -34.775 1.00 39.88 374 ASN A N 1
ATOM 3008 C CA . ASN A 1 374 ? 10.192 -24.808 -36.145 1.00 39.88 374 ASN A CA 1
ATOM 3009 C C . ASN A 1 374 ? 8.668 -24.725 -36.288 1.00 39.88 374 ASN A C 1
ATOM 3011 O O . ASN A 1 374 ? 7.990 -25.724 -36.533 1.00 39.88 374 ASN A O 1
ATOM 3015 N N . LEU A 1 375 ? 8.124 -23.519 -36.132 1.00 49.66 375 LEU A N 1
ATOM 3016 C CA . LEU A 1 375 ? 6.731 -23.237 -36.451 1.00 49.66 375 LEU A CA 1
ATOM 3017 C C . LEU A 1 375 ? 6.552 -23.307 -37.977 1.00 49.66 375 LEU A C 1
ATOM 3019 O O . LEU A 1 375 ? 7.204 -22.578 -38.724 1.00 49.66 375 LEU A O 1
ATOM 3023 N N . SER A 1 376 ? 5.685 -24.210 -38.445 1.00 70.81 376 SER A N 1
ATOM 3024 C CA . SER A 1 376 ? 5.380 -24.390 -39.872 1.00 70.81 376 SER A CA 1
ATOM 3025 C C . SER A 1 376 ? 5.039 -23.055 -40.544 1.00 70.81 376 SER A C 1
ATOM 3027 O O . SER A 1 376 ? 4.255 -22.263 -40.017 1.00 70.81 376 SER A O 1
ATOM 3029 N N . TRP A 1 377 ? 5.588 -22.827 -41.740 1.00 47.97 377 TRP A N 1
ATOM 3030 C CA . TRP A 1 377 ? 5.394 -21.606 -42.533 1.00 47.97 377 TRP A CA 1
ATOM 3031 C C . TRP A 1 377 ? 3.908 -21.277 -42.773 1.00 47.97 377 TRP A C 1
ATOM 3033 O O . TRP A 1 377 ? 3.520 -20.112 -42.842 1.00 47.97 377 TRP A O 1
ATOM 3043 N N . ASN A 1 378 ? 3.048 -22.299 -42.784 1.00 52.38 378 ASN A N 1
ATOM 3044 C CA . ASN A 1 378 ? 1.599 -22.141 -42.906 1.00 52.38 378 ASN A CA 1
ATOM 3045 C C . ASN A 1 378 ? 0.948 -21.581 -41.628 1.00 52.38 378 ASN A C 1
ATOM 3047 O O . ASN A 1 378 ? -0.009 -20.818 -41.726 1.00 52.38 378 ASN A O 1
ATOM 3051 N N . ARG A 1 379 ? 1.490 -21.878 -40.437 1.00 57.34 379 ARG A N 1
ATOM 3052 C CA . ARG A 1 379 ? 1.039 -21.273 -39.169 1.00 57.34 379 ARG A CA 1
ATOM 3053 C C . ARG A 1 379 ? 1.480 -19.814 -39.050 1.00 57.34 379 ARG A C 1
ATOM 3055 O O . ARG A 1 379 ? 0.684 -18.991 -38.617 1.00 57.34 379 ARG A O 1
ATOM 3062 N N . MET A 1 380 ? 2.689 -19.472 -39.507 1.00 59.78 380 MET A N 1
ATOM 3063 C CA . MET A 1 380 ? 3.131 -18.068 -39.561 1.00 59.78 380 MET A CA 1
ATOM 3064 C C . MET A 1 380 ? 2.282 -17.234 -40.525 1.00 59.78 380 MET A C 1
ATOM 3066 O O . MET A 1 380 ? 1.883 -16.125 -40.181 1.00 59.78 380 MET A O 1
ATOM 3070 N N . LYS A 1 381 ? 1.929 -17.782 -41.695 1.00 58.91 381 LYS A N 1
ATOM 3071 C CA . LYS A 1 381 ? 0.994 -17.127 -42.620 1.00 58.91 381 LYS A CA 1
ATOM 3072 C C . LYS A 1 381 ? -0.390 -16.928 -42.013 1.00 58.91 381 LYS A C 1
ATOM 3074 O O . LYS A 1 381 ? -0.966 -15.860 -42.175 1.00 58.91 381 LYS A O 1
ATOM 3079 N N . PHE A 1 382 ? -0.906 -17.923 -41.298 1.00 67.50 382 PHE A N 1
ATOM 3080 C CA . PHE A 1 382 ? -2.213 -17.824 -40.653 1.00 67.50 382 PHE A CA 1
ATOM 3081 C C . PHE A 1 382 ? -2.232 -16.741 -39.564 1.00 67.50 382 PHE A C 1
ATOM 3083 O O . PHE A 1 382 ? -3.144 -15.919 -39.527 1.00 67.50 382 PHE A O 1
ATOM 3090 N N . ILE A 1 383 ? -1.178 -16.669 -38.744 1.00 68.69 383 ILE A N 1
ATOM 3091 C CA . ILE A 1 383 ? -1.022 -15.625 -37.720 1.00 68.69 383 ILE A CA 1
ATOM 3092 C C . ILE A 1 383 ? -0.884 -14.237 -38.365 1.00 68.69 383 ILE A C 1
ATOM 3094 O O . ILE A 1 383 ? -1.533 -13.296 -37.912 1.00 68.69 383 ILE A O 1
ATOM 3098 N N . ALA A 1 384 ? -0.111 -14.107 -39.450 1.00 71.06 384 ALA A N 1
ATOM 3099 C CA . ALA A 1 384 ? 0.048 -12.851 -40.191 1.00 71.06 384 ALA A CA 1
ATOM 3100 C C . ALA A 1 384 ? -1.267 -12.368 -40.836 1.00 71.06 384 ALA A C 1
ATOM 3102 O O . ALA A 1 384 ? -1.552 -11.173 -40.855 1.00 71.06 384 ALA A O 1
ATOM 3103 N N . ILE A 1 385 ? -2.097 -13.292 -41.330 1.00 79.38 385 ILE A N 1
ATOM 3104 C CA . ILE A 1 385 ? -3.412 -12.969 -41.902 1.00 79.38 385 ILE A CA 1
ATOM 3105 C C . ILE A 1 385 ? -4.382 -12.507 -40.807 1.00 79.38 385 ILE A C 1
ATOM 3107 O O . ILE A 1 385 ? -5.060 -11.499 -40.992 1.00 79.38 385 ILE A O 1
ATOM 3111 N N . ILE A 1 386 ? -4.420 -13.186 -39.654 1.00 78.38 386 ILE A N 1
ATOM 3112 C CA . ILE A 1 386 ? -5.285 -12.787 -38.531 1.00 78.38 386 ILE A CA 1
ATOM 3113 C C . ILE A 1 386 ? -4.867 -11.426 -37.967 1.00 78.38 386 ILE A C 1
ATOM 3115 O O . ILE A 1 386 ? -5.718 -10.566 -37.750 1.00 78.38 386 ILE A O 1
ATOM 3119 N N . THR A 1 387 ? -3.565 -11.195 -37.782 1.00 72.50 387 THR A N 1
ATOM 3120 C CA . THR A 1 387 ? -3.052 -9.898 -37.310 1.00 72.50 387 THR A CA 1
ATOM 3121 C C . THR A 1 387 ? -3.303 -8.779 -38.323 1.00 72.50 387 THR A C 1
ATOM 3123 O O . THR A 1 387 ? -3.729 -7.696 -37.928 1.00 72.50 387 THR A O 1
ATOM 3126 N N . GLY A 1 388 ? -3.150 -9.038 -39.625 1.00 82.62 388 GLY A N 1
ATOM 3127 C CA . GLY A 1 388 ? -3.496 -8.080 -40.680 1.00 82.62 388 GLY A CA 1
ATOM 3128 C C . GLY A 1 388 ? -4.987 -7.722 -40.712 1.00 82.62 388 GLY A C 1
ATOM 3129 O O . GLY A 1 388 ? -5.336 -6.543 -40.770 1.00 82.62 388 GLY A O 1
ATOM 3130 N N . LEU A 1 389 ? -5.874 -8.717 -40.609 1.00 78.56 389 LEU A N 1
ATOM 3131 C CA . LEU A 1 389 ? -7.325 -8.499 -40.546 1.00 78.56 389 LEU A CA 1
ATOM 3132 C C . LEU A 1 389 ? -7.732 -7.721 -39.289 1.00 78.56 389 LEU A C 1
ATOM 3134 O O . LEU A 1 389 ? -8.572 -6.826 -39.366 1.00 78.56 389 LEU A O 1
ATOM 3138 N N . PHE A 1 390 ? -7.095 -8.002 -38.151 1.00 74.25 390 PHE A N 1
ATOM 3139 C CA . PHE A 1 390 ? -7.335 -7.283 -36.903 1.00 74.25 390 PHE A CA 1
ATOM 3140 C C . PHE A 1 390 ? -6.923 -5.806 -36.997 1.00 74.25 390 PHE A C 1
ATOM 3142 O O . PHE A 1 390 ? -7.695 -4.929 -36.617 1.00 74.25 390 PHE A O 1
ATOM 3149 N N . ILE A 1 391 ? -5.759 -5.506 -37.586 1.00 79.50 391 ILE A N 1
ATOM 3150 C CA . ILE A 1 391 ? -5.299 -4.123 -37.802 1.00 79.50 391 ILE A CA 1
ATOM 3151 C C . ILE A 1 391 ? -6.265 -3.357 -38.719 1.00 79.50 391 ILE A C 1
ATOM 3153 O O . ILE A 1 391 ? -6.590 -2.204 -38.440 1.00 79.50 391 ILE A O 1
ATOM 3157 N N . ILE A 1 392 ? -6.778 -3.994 -39.778 1.00 80.69 392 ILE A N 1
ATOM 3158 C CA . ILE A 1 392 ? -7.766 -3.378 -40.677 1.00 80.69 392 ILE A CA 1
ATOM 3159 C C . ILE A 1 392 ? -9.067 -3.061 -39.927 1.00 80.69 392 ILE A C 1
ATOM 3161 O O . ILE A 1 392 ? -9.603 -1.964 -40.078 1.00 80.69 392 ILE A O 1
ATOM 3165 N N . ILE A 1 393 ? -9.550 -3.973 -39.077 1.00 82.25 393 ILE A N 1
ATOM 3166 C CA . ILE A 1 393 ? -10.745 -3.749 -38.250 1.00 82.25 393 ILE A CA 1
ATOM 3167 C C . ILE A 1 393 ? -10.528 -2.575 -37.285 1.00 82.25 393 ILE A C 1
ATOM 3169 O O . ILE A 1 393 ? -11.389 -1.702 -37.183 1.00 82.25 393 ILE A O 1
ATOM 3173 N N . VAL A 1 394 ? -9.361 -2.490 -36.640 1.00 72.50 394 VAL A N 1
ATOM 3174 C CA . VAL A 1 394 ? -9.012 -1.373 -35.747 1.00 72.50 394 VAL A CA 1
ATOM 3175 C C . VAL A 1 394 ? -8.972 -0.042 -36.506 1.00 72.50 394 VAL A C 1
ATOM 3177 O O . VAL A 1 394 ? -9.551 0.941 -36.045 1.00 72.50 394 VAL A O 1
ATOM 3180 N N . ILE A 1 395 ? -8.366 0.002 -37.697 1.00 80.06 395 ILE A N 1
ATOM 3181 C CA . ILE A 1 395 ? -8.335 1.212 -38.538 1.00 80.06 395 ILE A CA 1
ATOM 3182 C C . ILE A 1 395 ? -9.751 1.631 -38.954 1.00 80.06 395 ILE A C 1
ATOM 3184 O O . ILE A 1 395 ? -10.069 2.822 -38.928 1.00 80.06 395 ILE A O 1
ATOM 3188 N N . LEU A 1 396 ? -10.622 0.675 -39.292 1.00 76.50 396 LEU A N 1
ATOM 3189 C CA . LEU A 1 396 ? -12.015 0.954 -39.642 1.00 76.50 396 LEU A CA 1
ATOM 3190 C C . LEU A 1 396 ? -12.802 1.508 -38.448 1.00 76.50 396 LEU A C 1
ATOM 3192 O O . LEU A 1 396 ? -13.507 2.500 -38.618 1.00 76.50 396 LEU A O 1
ATOM 3196 N N . ILE A 1 397 ? -12.635 0.947 -37.246 1.00 73.56 397 ILE A N 1
ATOM 3197 C CA . ILE A 1 397 ? -13.286 1.429 -36.015 1.00 73.56 397 ILE A CA 1
ATOM 3198 C C . ILE A 1 397 ? -12.805 2.843 -35.658 1.00 73.56 397 ILE A C 1
ATOM 3200 O O . ILE A 1 397 ? -13.618 3.730 -35.382 1.00 73.56 397 ILE A O 1
ATOM 3204 N N . LEU A 1 398 ? -11.495 3.098 -35.729 1.00 65.44 398 LEU A N 1
ATOM 3205 C CA . LEU A 1 398 ? -10.924 4.424 -35.476 1.00 65.44 398 LEU A CA 1
ATOM 3206 C C . LEU A 1 398 ? -11.380 5.454 -36.526 1.00 65.44 398 LEU A C 1
ATOM 3208 O O . LEU A 1 398 ? -11.703 6.594 -36.182 1.00 65.44 398 LEU A O 1
ATOM 3212 N N . GLY A 1 399 ? -11.475 5.052 -37.797 1.00 63.62 399 GLY A N 1
ATOM 3213 C CA . GLY A 1 399 ? -12.019 5.877 -38.877 1.00 63.62 399 GLY A CA 1
ATOM 3214 C C . GLY A 1 399 ? -13.510 6.191 -38.707 1.00 63.62 399 GLY A C 1
ATOM 3215 O O . GLY A 1 399 ? -13.935 7.322 -38.965 1.00 63.62 399 GLY A O 1
ATOM 3216 N N . PHE A 1 400 ? -14.297 5.230 -38.215 1.00 58.62 400 PHE A N 1
ATOM 3217 C CA . PHE A 1 400 ? -15.725 5.403 -37.935 1.00 58.62 400 PHE A CA 1
ATOM 3218 C C . PHE A 1 400 ? -15.960 6.362 -36.760 1.00 58.62 400 PHE A C 1
ATOM 3220 O O . PHE A 1 400 ? -16.751 7.298 -36.878 1.00 58.62 400 PHE A O 1
ATOM 3227 N N . ASN A 1 401 ? -15.191 6.225 -35.675 1.00 52.12 401 ASN A N 1
ATOM 3228 C CA . ASN A 1 401 ? -15.265 7.126 -34.519 1.00 52.12 401 ASN A CA 1
ATOM 3229 C C . ASN A 1 401 ? -14.871 8.569 -34.872 1.00 52.12 401 ASN A C 1
ATOM 3231 O O . ASN A 1 401 ? -15.462 9.522 -34.357 1.00 52.12 401 ASN A O 1
ATOM 3235 N N . LYS A 1 402 ? -13.929 8.756 -35.808 1.00 54.25 402 LYS A N 1
ATOM 3236 C CA . LYS A 1 402 ? -13.563 10.086 -36.320 1.00 54.25 402 LYS A CA 1
ATOM 3237 C C . LYS A 1 402 ? -14.688 10.719 -37.154 1.00 54.25 402 LYS A C 1
ATOM 3239 O O . LYS A 1 402 ? -14.891 11.929 -37.070 1.00 54.25 402 LYS A O 1
ATOM 3244 N N . ARG A 1 403 ? -15.462 9.920 -37.905 1.00 50.53 403 ARG A N 1
ATOM 3245 C CA . ARG A 1 403 ? -16.660 10.384 -38.636 1.00 50.53 403 ARG A CA 1
ATOM 3246 C C . ARG A 1 403 ? -17.834 10.715 -37.711 1.00 50.53 403 ARG A C 1
ATOM 3248 O O . ARG A 1 403 ? -18.503 11.713 -37.958 1.00 50.53 403 ARG A O 1
ATOM 3255 N N . ILE A 1 404 ? -18.047 9.952 -36.637 1.00 52.94 404 ILE A N 1
ATOM 3256 C CA . ILE A 1 404 ? -19.087 10.253 -35.636 1.00 52.94 404 ILE A CA 1
ATOM 3257 C C . ILE A 1 404 ? -18.763 11.562 -34.902 1.00 52.94 404 ILE A C 1
ATOM 3259 O O . ILE A 1 404 ? -19.625 12.432 -34.820 1.00 52.94 404 ILE A O 1
ATOM 3263 N N . ARG A 1 405 ? -17.508 11.780 -34.476 1.00 46.56 405 ARG A N 1
ATOM 3264 C CA . ARG A 1 405 ? -17.089 13.061 -33.869 1.00 46.56 405 ARG A CA 1
ATOM 3265 C C . ARG A 1 405 ? -17.276 14.262 -34.803 1.00 46.56 405 ARG A C 1
ATOM 3267 O O . ARG A 1 405 ? -17.701 15.316 -34.346 1.00 46.56 405 ARG A O 1
ATOM 3274 N N . ALA A 1 406 ? -17.017 14.104 -36.103 1.00 48.09 406 ALA A N 1
ATOM 3275 C CA . ALA A 1 406 ? -17.256 15.161 -37.090 1.00 48.09 406 ALA A CA 1
ATOM 3276 C C . ALA A 1 406 ? -18.755 15.428 -37.353 1.00 48.09 406 ALA A C 1
ATOM 3278 O O . ALA A 1 406 ? -19.120 16.543 -37.722 1.00 48.09 406 ALA A O 1
ATOM 3279 N N . GLY A 1 407 ? -19.622 14.427 -37.157 1.00 42.75 407 GLY A N 1
ATOM 3280 C CA . GLY A 1 407 ? -21.079 14.568 -37.243 1.00 42.75 407 GLY A CA 1
ATOM 3281 C C . GLY A 1 407 ? -21.695 15.251 -36.018 1.00 42.75 407 GLY A C 1
ATOM 3282 O O . GLY A 1 407 ? -22.551 16.117 -36.178 1.00 42.75 407 GLY A O 1
ATOM 3283 N N . VAL A 1 408 ? -21.211 14.925 -34.814 1.00 44.72 408 VAL A N 1
ATOM 3284 C CA . VAL A 1 408 ? -21.687 15.502 -33.540 1.00 44.72 408 VAL A CA 1
ATOM 3285 C C . VAL A 1 408 ? -21.323 16.988 -33.426 1.00 44.72 408 VAL A C 1
ATOM 3287 O O . VAL A 1 408 ? -22.182 17.805 -33.103 1.00 44.72 408 VAL A O 1
ATOM 3290 N N . PHE A 1 409 ? -20.109 17.380 -33.838 1.00 36.00 409 PHE A N 1
ATOM 3291 C CA . PHE A 1 409 ? -19.681 18.790 -33.828 1.00 36.00 409 PHE A CA 1
ATOM 3292 C C . PHE A 1 409 ? -20.507 19.702 -34.751 1.00 36.00 409 PHE A C 1
ATOM 3294 O O . PHE A 1 409 ? -20.528 20.917 -34.573 1.00 36.00 409 PHE A O 1
ATOM 3301 N N . LYS A 1 410 ? -21.195 19.135 -35.752 1.00 39.91 410 LYS A N 1
ATOM 3302 C CA . LYS A 1 410 ? -22.048 19.894 -36.677 1.00 39.91 410 LYS A CA 1
ATOM 3303 C C . LYS A 1 410 ? -23.482 20.070 -36.158 1.00 39.91 410 LYS A C 1
ATOM 3305 O O . LYS A 1 410 ? -24.227 20.857 -36.732 1.00 39.91 410 LYS A O 1
ATOM 3310 N N . GLN A 1 411 ? -23.866 19.348 -35.101 1.00 38.72 411 GLN A N 1
ATOM 3311 C CA . GLN A 1 411 ? -25.219 19.360 -34.536 1.00 38.72 411 GLN A CA 1
ATOM 3312 C C . GLN A 1 411 ? -25.329 20.235 -33.270 1.00 38.72 411 GLN A C 1
ATOM 3314 O O . GLN A 1 411 ? -26.409 20.750 -32.983 1.00 38.72 411 GLN A O 1
ATOM 3319 N N . GLU A 1 412 ? -24.221 20.478 -32.560 1.00 38.00 412 GLU A N 1
ATOM 3320 C CA . GLU A 1 412 ? -24.194 21.264 -31.312 1.00 38.00 412 GLU A CA 1
ATOM 3321 C C . GLU A 1 412 ? -24.198 22.793 -31.496 1.00 38.00 412 GLU A C 1
ATOM 3323 O O . GLU A 1 412 ? -24.520 23.516 -30.559 1.00 38.00 412 GLU A O 1
ATOM 3328 N N . THR A 1 413 ? -23.953 23.325 -32.698 1.00 38.09 413 THR A N 1
ATOM 3329 C CA . THR A 1 413 ? -24.024 24.782 -32.946 1.00 38.09 413 THR A CA 1
ATOM 3330 C C . THR A 1 413 ? -25.443 25.305 -33.226 1.00 38.09 413 THR A C 1
ATOM 3332 O O . THR A 1 413 ? -25.613 26.491 -33.498 1.00 38.09 413 THR A O 1
ATOM 3335 N N . GLY A 1 414 ? -26.473 24.448 -33.160 1.00 35.56 414 GLY A N 1
ATOM 3336 C CA . GLY A 1 414 ? -27.834 24.767 -33.615 1.00 35.56 414 GLY A CA 1
ATOM 3337 C C . GLY A 1 414 ? -28.944 24.835 -32.558 1.00 35.56 414 GLY A C 1
ATOM 3338 O O . GLY A 1 414 ? -30.090 25.078 -32.934 1.00 35.56 414 GLY A O 1
ATOM 3339 N N . ARG A 1 415 ? -28.684 24.607 -31.263 1.00 33.25 415 ARG A N 1
ATOM 3340 C CA . ARG A 1 415 ? -29.747 24.629 -30.235 1.00 33.25 415 ARG A CA 1
ATOM 3341 C C . ARG A 1 415 ? -29.281 25.222 -28.910 1.00 33.25 415 ARG A C 1
ATOM 3343 O O . ARG A 1 415 ? -28.961 24.494 -27.981 1.00 33.25 415 ARG A O 1
ATOM 3350 N N . TYR A 1 416 ? -29.346 26.542 -28.806 1.00 28.84 416 TYR A N 1
ATOM 3351 C CA . TYR A 1 416 ? -29.542 27.216 -27.524 1.00 28.84 416 TYR A CA 1
ATOM 3352 C C . TYR A 1 416 ? -30.550 28.341 -27.719 1.00 28.84 416 TYR A C 1
ATOM 3354 O O . TYR A 1 416 ? -30.210 29.400 -28.230 1.00 28.84 416 TYR A O 1
ATOM 3362 N N . HIS A 1 417 ? -31.800 28.079 -27.341 1.00 28.52 417 HIS A N 1
ATOM 3363 C CA . HIS A 1 417 ? -32.763 29.096 -26.938 1.00 28.52 417 HIS A CA 1
ATOM 3364 C C . HIS A 1 417 ? -33.936 28.419 -26.206 1.00 28.52 417 HIS A C 1
ATOM 3366 O O . HIS A 1 417 ? -34.597 27.576 -26.806 1.00 28.52 417 HIS A O 1
ATOM 3372 N N . ILE A 1 418 ? -34.211 28.901 -24.973 1.00 30.14 418 ILE A N 1
ATOM 3373 C CA . ILE A 1 418 ? -35.541 28.970 -24.312 1.00 30.14 418 ILE A CA 1
ATOM 3374 C C . ILE A 1 418 ? -36.017 27.623 -23.654 1.00 30.14 418 ILE A C 1
ATOM 3376 O O . ILE A 1 418 ? -35.848 26.587 -24.276 1.00 30.14 418 ILE A O 1
ATOM 3380 N N . PHE A 1 419 ? -36.573 27.460 -22.426 1.00 28.47 419 PHE A N 1
ATOM 3381 C CA . PHE A 1 419 ? -37.343 28.270 -21.442 1.00 28.47 419 PHE A CA 1
ATOM 3382 C C . PHE A 1 419 ? -37.187 27.755 -19.967 1.00 28.47 419 PHE A C 1
ATOM 3384 O O . PHE A 1 419 ? -36.562 26.730 -19.718 1.00 28.47 419 PHE A O 1
ATOM 3391 N N . HIS A 1 420 ? -37.807 28.494 -19.029 1.00 29.62 420 HIS A N 1
ATOM 3392 C CA . HIS A 1 420 ? -37.864 28.432 -17.548 1.00 29.62 420 HIS A CA 1
ATOM 3393 C C . HIS A 1 420 ? -38.698 27.303 -16.878 1.00 29.62 420 HIS A C 1
ATOM 3395 O O . HIS A 1 420 ? -39.659 26.831 -17.470 1.00 29.62 420 HIS A O 1
ATOM 3401 N N . ASN A 1 421 ? -38.390 27.088 -15.577 1.00 28.02 421 ASN A N 1
ATOM 3402 C CA . ASN A 1 421 ? -39.199 26.673 -14.398 1.00 28.02 421 ASN A CA 1
ATOM 3403 C C . ASN A 1 421 ? -40.077 25.402 -14.430 1.00 28.02 421 ASN A C 1
ATOM 3405 O O . ASN A 1 421 ? -40.947 25.288 -15.280 1.00 28.02 421 ASN A O 1
ATOM 3409 N N . ILE A 1 422 ? -39.971 24.578 -13.368 1.00 28.91 422 ILE A N 1
ATOM 3410 C CA . ILE A 1 422 ? -41.071 24.089 -12.496 1.00 28.91 422 ILE A CA 1
ATOM 3411 C C . ILE A 1 422 ? -40.475 23.474 -11.206 1.00 28.91 422 ILE A C 1
ATOM 3413 O O . ILE A 1 422 ? -39.378 22.919 -11.222 1.00 28.91 422 ILE A O 1
ATOM 3417 N N . ASN A 1 423 ? -41.217 23.661 -10.114 1.00 27.44 423 ASN A N 1
ATOM 3418 C CA . ASN A 1 423 ? -40.996 23.268 -8.721 1.00 27.44 423 ASN A CA 1
ATOM 3419 C C . ASN A 1 423 ? -41.562 21.867 -8.382 1.00 27.44 423 ASN A C 1
ATOM 3421 O O . ASN A 1 423 ? -42.471 21.401 -9.064 1.00 27.44 423 ASN A O 1
ATOM 3425 N N . ASP A 1 424 ? -41.094 21.371 -7.230 1.00 29.16 424 ASP A N 1
ATOM 3426 C CA . ASP A 1 424 ? -41.726 20.509 -6.208 1.00 29.16 424 ASP A CA 1
ATOM 3427 C C . ASP A 1 424 ? -41.890 18.981 -6.383 1.00 29.16 424 ASP A C 1
ATOM 3429 O O . ASP A 1 424 ? -42.380 18.480 -7.389 1.00 29.16 424 ASP A O 1
ATOM 3433 N N . ASP A 1 425 ? -41.488 18.331 -5.277 1.00 29.44 425 ASP A N 1
ATOM 3434 C CA . ASP A 1 425 ? -41.893 17.069 -4.640 1.00 29.44 425 ASP A CA 1
ATOM 3435 C C . ASP A 1 425 ? -41.836 15.740 -5.411 1.00 29.44 425 ASP A C 1
ATOM 3437 O O . ASP A 1 425 ? -42.528 15.538 -6.398 1.00 29.44 425 ASP A O 1
ATOM 344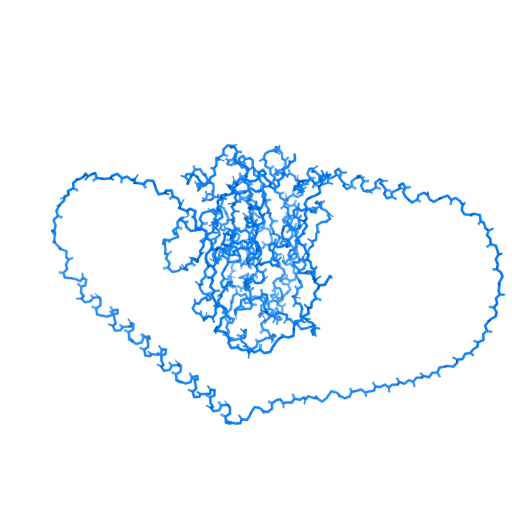1 N N . ASP A 1 426 ? -41.050 14.789 -4.875 1.00 28.95 426 ASP A N 1
ATOM 3442 C CA . ASP A 1 426 ? -41.548 13.439 -4.564 1.00 28.95 426 ASP A CA 1
ATOM 3443 C C . ASP A 1 426 ? -40.574 12.621 -3.686 1.00 28.95 426 ASP A C 1
ATOM 3445 O O . ASP A 1 426 ? -39.349 12.769 -3.706 1.00 28.95 426 ASP A O 1
ATOM 3449 N N . GLU A 1 427 ? -41.192 11.776 -2.866 1.00 28.67 427 GLU A N 1
ATOM 3450 C CA . GLU A 1 427 ? -40.686 10.984 -1.748 1.00 28.67 427 GLU A CA 1
ATOM 3451 C C . GLU A 1 427 ? -39.600 9.949 -2.119 1.00 28.67 427 GLU A C 1
ATOM 3453 O O . GLU A 1 427 ? -39.654 9.276 -3.147 1.00 28.67 427 GLU A O 1
ATOM 3458 N N . VAL A 1 428 ? -38.617 9.750 -1.228 1.00 30.23 428 VAL A N 1
ATOM 3459 C CA . VAL A 1 428 ? -37.593 8.698 -1.365 1.00 30.23 428 VAL A CA 1
ATOM 3460 C C . VAL A 1 428 ? -38.058 7.421 -0.658 1.00 30.23 428 VAL A C 1
ATOM 3462 O O . VAL A 1 428 ? -37.993 7.313 0.568 1.00 30.23 428 VAL A O 1
ATOM 3465 N N . GLU A 1 429 ? -38.483 6.428 -1.442 1.00 27.23 429 GLU A N 1
ATOM 3466 C CA . GLU A 1 429 ? -38.762 5.066 -0.977 1.00 27.23 429 GLU A CA 1
ATOM 3467 C C . GLU A 1 429 ? -37.492 4.344 -0.485 1.00 27.23 429 GLU A C 1
ATOM 3469 O O . GLU A 1 429 ? -36.471 4.228 -1.171 1.00 27.23 429 GLU A O 1
ATOM 3474 N N . ILE A 1 430 ? -37.584 3.783 0.723 1.00 28.12 430 ILE A N 1
ATOM 3475 C CA . ILE A 1 430 ? -36.580 2.918 1.346 1.00 28.12 430 ILE A CA 1
ATOM 3476 C C . ILE A 1 430 ? -36.690 1.509 0.744 1.00 28.12 430 ILE A C 1
ATOM 3478 O O . ILE A 1 430 ? -37.552 0.718 1.131 1.00 28.12 430 ILE A O 1
ATOM 3482 N N . PHE A 1 431 ? -35.771 1.141 -0.152 1.00 25.28 431 PHE A N 1
ATOM 3483 C CA . PHE A 1 431 ? -35.662 -0.238 -0.637 1.00 25.28 431 PHE A CA 1
ATOM 3484 C C . PHE A 1 431 ? -34.937 -1.140 0.372 1.00 25.28 431 PHE A C 1
ATOM 3486 O O . PHE A 1 431 ? -33.708 -1.186 0.459 1.00 25.28 431 PHE A O 1
ATOM 3493 N N . SER A 1 432 ? -35.730 -1.918 1.107 1.00 29.25 432 SER A N 1
ATOM 3494 C CA . SER A 1 432 ? -35.275 -3.110 1.830 1.00 29.25 432 SER A CA 1
ATOM 3495 C C . SER A 1 432 ? -34.950 -4.232 0.833 1.00 29.25 432 SER A C 1
ATOM 3497 O O . SER A 1 432 ? -35.757 -4.545 -0.040 1.00 29.25 432 SER A O 1
ATOM 3499 N N . ARG A 1 433 ? -33.770 -4.860 0.948 1.00 32.94 433 ARG A N 1
ATOM 3500 C CA . ARG A 1 433 ? -33.383 -6.013 0.109 1.00 32.94 433 ARG A CA 1
ATOM 3501 C C . ARG A 1 433 ? -34.261 -7.240 0.410 1.00 32.94 433 ARG A C 1
ATOM 3503 O O . ARG A 1 433 ? -34.424 -7.568 1.586 1.00 32.94 433 ARG A O 1
ATOM 3510 N N . PRO A 1 434 ? -34.734 -7.989 -0.605 1.00 30.22 434 PRO A N 1
ATOM 3511 C CA . PRO A 1 434 ? -35.375 -9.276 -0.382 1.00 30.22 434 PRO A CA 1
ATOM 3512 C C . PRO A 1 434 ? -34.337 -10.392 -0.183 1.00 30.22 434 PRO A C 1
ATOM 3514 O O . PRO A 1 434 ? -33.322 -10.467 -0.878 1.00 30.22 434 PRO A O 1
ATOM 3517 N N . ASN A 1 435 ? -34.633 -11.289 0.760 1.00 33.78 435 ASN A N 1
ATOM 3518 C CA . ASN A 1 435 ? -33.976 -12.585 0.923 1.00 33.78 435 ASN A CA 1
ATOM 3519 C C . ASN A 1 435 ? -34.207 -13.441 -0.331 1.00 33.78 435 ASN A C 1
ATOM 3521 O O . ASN A 1 435 ? -35.320 -13.918 -0.550 1.00 33.78 435 ASN A O 1
ATOM 3525 N N . ILE A 1 436 ? -33.165 -13.680 -1.127 1.00 30.28 436 ILE A N 1
ATOM 3526 C CA . ILE A 1 436 ? -33.230 -14.630 -2.243 1.00 30.28 436 ILE A CA 1
ATOM 3527 C C . ILE A 1 436 ? -32.634 -15.960 -1.785 1.00 30.28 436 ILE A C 1
ATOM 3529 O O . ILE A 1 436 ? -31.428 -16.091 -1.582 1.00 30.28 436 ILE A O 1
ATOM 3533 N N . LYS A 1 437 ? -33.518 -16.951 -1.627 1.00 28.92 437 LYS A N 1
ATOM 3534 C CA . LYS A 1 437 ? -33.167 -18.372 -1.595 1.00 28.92 437 LYS A CA 1
ATOM 3535 C C . LYS A 1 437 ? -32.576 -18.767 -2.950 1.00 28.92 437 LYS A C 1
ATOM 3537 O O . LYS A 1 437 ? -33.141 -18.457 -3.994 1.00 28.92 437 LYS A O 1
ATOM 3542 N N . SER A 1 438 ? -31.445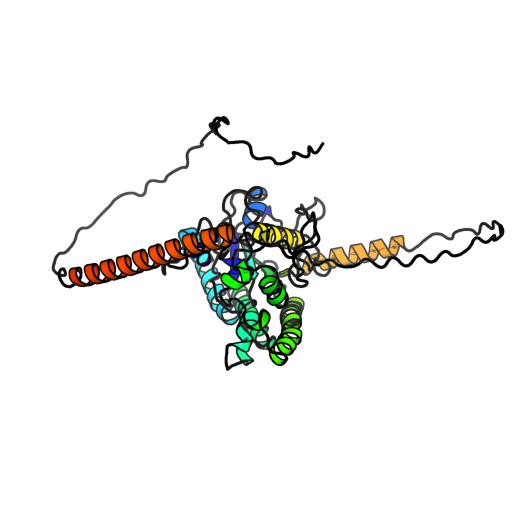 -19.459 -2.902 1.00 31.41 438 SER A N 1
ATOM 3543 C CA . SER A 1 438 ? -30.735 -20.034 -4.042 1.00 31.41 438 SER A CA 1
ATOM 3544 C C . SER A 1 438 ? -31.598 -21.044 -4.806 1.00 31.41 438 SER A C 1
ATOM 3546 O O . SER A 1 438 ? -31.964 -22.077 -4.244 1.00 31.41 438 SER A O 1
ATOM 3548 N N . ASN A 1 439 ? -31.844 -20.788 -6.092 1.00 26.94 439 ASN A N 1
ATOM 3549 C CA . ASN A 1 439 ? -32.234 -21.825 -7.044 1.00 26.94 439 ASN A CA 1
ATOM 3550 C C . ASN A 1 439 ? -30.982 -22.260 -7.811 1.00 26.94 439 ASN A C 1
ATOM 3552 O O . ASN A 1 439 ? -30.279 -21.433 -8.391 1.00 26.94 439 ASN A O 1
ATOM 3556 N N . PHE A 1 440 ? -30.701 -23.559 -7.745 1.00 29.52 440 PHE A N 1
ATOM 3557 C CA . PHE A 1 440 ? -29.631 -24.239 -8.465 1.00 29.52 440 PHE A CA 1
ATOM 3558 C C . PHE A 1 440 ? -29.854 -24.138 -9.980 1.00 29.52 440 PHE A C 1
ATOM 3560 O O . PHE A 1 440 ? -30.976 -24.329 -10.450 1.00 29.52 440 PHE A O 1
ATOM 3567 N N . PHE A 1 441 ? -28.784 -23.868 -10.730 1.00 29.50 441 PHE A N 1
ATOM 3568 C CA . PHE A 1 441 ? -28.751 -24.070 -12.176 1.00 29.50 441 PHE A CA 1
ATOM 3569 C C . PHE A 1 441 ? -28.261 -25.489 -12.492 1.00 29.50 441 PHE A C 1
ATOM 3571 O O . PHE A 1 441 ? -27.358 -26.004 -11.837 1.00 29.50 441 PHE A O 1
ATOM 3578 N N . ASP A 1 442 ? -28.935 -26.088 -13.471 1.00 28.41 442 ASP A N 1
ATOM 3579 C CA . ASP A 1 442 ? -28.779 -27.432 -14.030 1.00 28.41 442 ASP A CA 1
ATOM 3580 C C . ASP A 1 442 ? -27.448 -27.578 -14.793 1.00 28.41 442 ASP A C 1
ATOM 3582 O O . ASP A 1 442 ? -27.096 -26.746 -15.631 1.00 28.41 442 ASP A O 1
ATOM 3586 N N . ASP A 1 443 ? -26.712 -28.644 -14.487 1.00 35.88 443 ASP A N 1
ATOM 3587 C CA . ASP A 1 443 ? -25.286 -28.840 -14.782 1.00 35.88 443 ASP A CA 1
ATOM 3588 C C . ASP A 1 443 ? -25.063 -29.700 -16.047 1.00 35.88 443 ASP A C 1
ATOM 3590 O O . ASP A 1 443 ? -24.210 -30.585 -16.083 1.00 35.88 443 ASP A O 1
ATOM 3594 N N . ASN A 1 444 ? -25.853 -29.476 -17.105 1.00 32.38 444 ASN A N 1
ATOM 3595 C CA . ASN A 1 444 ? -25.854 -30.332 -18.305 1.00 32.38 444 ASN A CA 1
ATOM 3596 C C . ASN A 1 444 ? -25.415 -29.664 -19.619 1.00 32.38 444 ASN A C 1
ATOM 3598 O O . ASN A 1 444 ? -25.686 -30.196 -20.696 1.00 32.38 444 ASN A O 1
ATOM 3602 N N . GLN A 1 445 ? -24.685 -28.546 -19.581 1.00 35.88 445 GLN A N 1
ATOM 3603 C CA . GLN A 1 445 ? -24.063 -27.982 -20.791 1.00 35.88 445 GLN A CA 1
ATOM 3604 C C . GLN A 1 445 ? -22.675 -27.383 -20.534 1.00 35.88 445 GLN A C 1
ATOM 3606 O O . GLN A 1 445 ? -22.456 -26.195 -20.748 1.00 35.88 445 GLN A O 1
ATOM 3611 N N . ILE A 1 446 ? -21.704 -28.207 -20.124 1.00 35.06 446 ILE A N 1
ATOM 3612 C CA . ILE A 1 446 ? -20.283 -27.848 -20.246 1.00 35.06 446 ILE A CA 1
ATOM 3613 C C . ILE A 1 446 ? -19.517 -29.019 -20.863 1.00 35.06 446 ILE A C 1
ATOM 3615 O O . ILE A 1 446 ? -19.445 -30.120 -20.322 1.00 35.06 446 ILE A O 1
ATOM 3619 N N . THR A 1 447 ? -18.957 -28.759 -22.041 1.00 30.78 447 THR A N 1
ATOM 3620 C CA . THR A 1 447 ? -18.073 -29.648 -22.794 1.00 30.78 447 THR A CA 1
ATOM 3621 C C . THR A 1 447 ? -16.813 -29.980 -22.000 1.00 30.78 447 THR A C 1
ATOM 3623 O O . THR A 1 447 ? -16.144 -29.096 -21.469 1.00 30.78 447 THR A O 1
ATOM 3626 N N . THR A 1 448 ? -16.472 -31.265 -21.962 1.00 33.22 448 THR A N 1
ATOM 3627 C CA . THR A 1 448 ? -15.322 -31.834 -21.263 1.00 33.22 448 THR A CA 1
ATOM 3628 C C . THR A 1 448 ? -13.997 -31.487 -21.948 1.00 33.22 448 THR A C 1
ATOM 3630 O O . THR A 1 448 ? -13.714 -31.934 -23.057 1.00 33.22 448 THR A O 1
ATOM 3633 N N . THR A 1 449 ? -13.119 -30.770 -21.247 1.00 31.52 449 THR A N 1
ATOM 3634 C CA . THR A 1 449 ? -11.677 -30.744 -21.545 1.00 31.52 449 THR A CA 1
ATOM 3635 C C . THR A 1 449 ? -10.888 -31.167 -20.313 1.00 31.52 449 THR A C 1
ATOM 3637 O O . THR A 1 449 ? -11.226 -30.815 -19.187 1.00 31.52 449 THR A O 1
ATOM 3640 N N . HIS A 1 450 ? -9.888 -32.012 -20.552 1.00 33.72 450 HIS A N 1
ATOM 3641 C CA . HIS A 1 450 ? -9.195 -32.844 -19.576 1.00 33.72 450 HIS A CA 1
ATOM 3642 C C . HIS A 1 450 ? -8.436 -32.038 -18.512 1.00 33.72 450 HIS A C 1
ATOM 3644 O O . HIS A 1 450 ? -7.593 -31.209 -18.841 1.00 33.72 450 HIS A O 1
ATOM 3650 N N . GLY A 1 451 ? -8.682 -32.368 -17.243 1.00 28.38 451 GLY A N 1
ATOM 3651 C CA . GLY A 1 451 ? -7.906 -31.929 -16.088 1.00 28.38 451 GLY A CA 1
ATOM 3652 C C . GLY A 1 451 ? -8.097 -32.922 -14.942 1.00 28.38 451 GLY A C 1
ATOM 3653 O O . GLY A 1 451 ? -9.215 -33.158 -14.488 1.00 28.38 451 GLY A O 1
ATOM 3654 N N . THR A 1 452 ? -7.010 -33.568 -14.539 1.00 29.94 452 THR A N 1
ATOM 3655 C CA . THR A 1 452 ? -6.942 -34.622 -13.522 1.00 29.94 452 THR A CA 1
ATOM 3656 C C . THR A 1 452 ? -7.388 -34.100 -12.150 1.00 29.94 452 THR A C 1
ATOM 3658 O O . THR A 1 452 ? -6.790 -33.172 -11.614 1.00 29.94 452 THR A O 1
ATOM 3661 N N . ARG A 1 453 ? -8.425 -34.709 -11.556 1.00 27.41 453 ARG A N 1
ATOM 3662 C CA . ARG A 1 453 ? -8.825 -34.485 -10.154 1.00 27.41 453 ARG A CA 1
ATOM 3663 C C . ARG A 1 453 ? -7.842 -35.187 -9.216 1.00 27.41 453 ARG A C 1
ATOM 3665 O O . ARG A 1 453 ? -7.741 -36.411 -9.254 1.00 27.41 453 ARG A O 1
ATOM 3672 N N . VAL A 1 454 ? -7.213 -34.436 -8.315 1.00 29.36 454 VAL A N 1
ATOM 3673 C CA . VAL A 1 454 ? -6.626 -34.981 -7.083 1.00 29.36 454 VAL A CA 1
ATOM 3674 C C . VAL A 1 454 ? -7.658 -34.826 -5.966 1.00 29.36 454 VAL A C 1
ATOM 3676 O O . VAL A 1 454 ? -8.166 -33.736 -5.718 1.00 29.36 454 VAL A O 1
ATOM 3679 N N . SER A 1 455 ? -8.013 -35.945 -5.337 1.00 29.58 455 SER A N 1
ATOM 3680 C CA . SER A 1 455 ? -8.909 -36.023 -4.180 1.00 29.58 455 SER A CA 1
ATOM 3681 C C . SER A 1 455 ? -8.095 -35.830 -2.904 1.00 29.58 455 SER A C 1
ATOM 3683 O O . SER A 1 455 ? -7.192 -36.624 -2.652 1.00 29.58 455 SER A O 1
ATOM 3685 N N . LEU A 1 456 ? -8.447 -34.850 -2.074 1.00 30.94 456 LEU A N 1
ATOM 3686 C CA . LEU A 1 456 ? -7.923 -34.737 -0.712 1.00 30.94 456 LEU A CA 1
ATOM 3687 C C . LEU A 1 456 ? -8.921 -35.374 0.265 1.00 30.94 456 LEU A C 1
ATOM 3689 O O . LEU A 1 456 ? -10.083 -34.971 0.332 1.00 30.94 456 LEU A O 1
ATOM 3693 N N . LYS A 1 457 ? -8.449 -36.414 0.953 1.00 35.84 457 LYS A N 1
ATOM 3694 C CA . LYS A 1 457 ? -8.961 -36.874 2.246 1.00 35.84 457 LYS A CA 1
ATOM 3695 C C . LYS A 1 457 ? -8.167 -36.194 3.347 1.00 35.84 457 LYS A C 1
ATOM 3697 O O . LYS A 1 457 ? -6.958 -35.977 3.104 1.00 35.84 457 LYS A O 1
#

Organism: NCBI:txid433720

Sequence (457 aa):
MLRPSDIKCVGAMGDSFTTGLSAHAITPIDLLSEYRGISWSIGGDYTYSKFLSIPNILLEYNSKLKGFSTKLSIISSDNQTITNNRLNVAKSSDHSVDLLYQAELLIDRIKNENLCDWNNDWKMITIFIGTNDLCNFCTDSNLTKYTPEQYMLNVREALDELYQSRIPRTLVNLVLPFDIRNAKELYTGNYACQILYNKTCPCAAFPTTEQAKILDDYIPKYQQVLLDLINTGRYDQRDDFTVVIQPFMAETKLPENDDNEIDFSYFAPDCFHFSGKGHAQVALSLWNNMFEPVGNKQSSWYIMNESLKCPTKEQPYIYTLKNSVKILNEFKNTTKIQTTTPSISTINIRNISTDNLTTSHHHHHQNHKKSKMNLSWNRMKFIAIITGLFIIIVILILGFNKRIRAGVFKQETGRYHIFHNINDDDEVEIFSRPNIKSNFFDDNQITTTHGTRVSLK

Secondary structure (DSSP, 8-state):
---GGGEEEEEEEESHHHHTBTTT--SGGGGGEE-GGG-TTTB-SS-TTTS--HHHHHHHH-TT-B--B-S-EETT-S---HHHHTTB---TT--GGGHHHHHHHHHHHHHHSSSS-TTTSEEEEEEE--HHHHHHTTTSS-GGGGSHHHHHHHHHHHHHHHHHTT--SEEEEEEPPP-GGGHHHHHHH-HHHHHH--SSSHHHHS--HHHHHHHHHHHHHHHHHHHHHHHT-TT-SSSSEEEEEE-TTSS-PPPB-TTSSB-GGGB-TTSSSB-HHHHHHHHHHHHHHHTS-TTS----S--TT--PPPPPSS--S---HHHHHHHHHHHHHHHHHHT----PPP------------------------------HHHHHHHHHHHHHHHHHHHHHHHHHHHHHHHHTTTGGG-----------------PPP--PPPPPP---------PPPPP-

Foldseek 3Di:
DAFLLQAAEEAEAEALLCQCQLQAPPDLQSNQKRQQLLRQAAHVPDACVVRNHQVNVSCVSHVNHFQGAHGIDGNPDPPPPCVGCRRYLYYHLDALLCLQVSLVVNLCSCVPVPRHDQARHAYEYEYDHLQSLLLCCPVDPPNVCNALVNSLVSNVNSVCSNVVVPRFQYEYEYEADALLLCLLVLCVQDVLLVVSQPSSRVLNNPNDPVSVVVSVVRLVSNRVSVVVVQVVCPQVPDPGTHYAYQQQRSHEDADADPVRGRPQQQARSNSRHGHSNVSNLQSQLSQVQQVAAPVGRHNHSDDPPDDRDAADPVGSRGHDPVPRVVVVVVVVVVVVVVPPDPDDDDDDDDDDDDDDDDDDDDDDDDDDDDDDPPDDPVVVVVVVVVVVVVVVVVVVVVVVVVVVVVVVVVVVVPDDDDDDDDDDDDDDDDDDDDDDDDDDDDDPDDDDDDDDDDDDD